Protein AF-0000000073469589 (afdb_homodimer)

Solvent-accessible surface area (backbone atoms only — not comparable to full-atom values): 29555 Å² total; per-residue (Å²): 133,82,80,78,94,72,86,76,66,80,41,55,83,37,34,36,16,27,38,25,21,81,41,59,57,22,41,51,50,47,52,53,42,42,74,61,48,28,47,74,46,60,17,45,96,84,45,88,46,42,65,62,53,38,43,71,68,30,38,32,38,34,44,34,50,58,65,90,46,38,48,62,54,39,56,68,36,22,83,61,38,44,66,79,25,38,42,34,34,51,35,91,56,35,46,65,46,44,59,37,46,63,70,21,51,30,23,31,37,33,30,26,60,50,63,67,56,81,55,92,61,55,49,51,31,27,30,39,33,24,77,76,44,66,56,68,66,50,51,51,50,57,51,44,58,45,41,75,52,43,25,41,79,37,78,41,53,34,65,57,43,39,50,49,39,17,49,69,46,26,44,48,53,54,50,42,50,22,51,45,45,26,52,61,70,66,68,63,58,63,81,73,49,54,74,58,45,11,50,71,49,42,52,61,53,18,53,39,25,37,61,47,65,50,64,49,69,58,54,37,41,58,46,49,67,42,80,49,21,59,61,42,50,51,42,36,53,49,28,46,52,55,50,50,53,41,43,71,63,63,39,58,65,62,38,34,52,55,44,46,56,45,24,60,74,39,50,86,48,21,65,58,16,39,53,54,45,49,51,39,32,54,50,55,35,65,73,104,134,81,80,84,90,70,82,83,66,86,40,59,83,37,32,35,16,27,38,26,21,79,41,60,58,21,42,51,48,47,51,52,42,41,75,65,49,28,48,71,46,61,18,46,98,86,44,88,47,41,64,63,54,36,45,70,70,30,40,34,39,34,42,35,52,59,63,90,46,40,46,61,56,40,57,69,36,22,84,63,38,44,66,88,25,39,42,33,35,49,36,91,56,35,46,67,46,44,57,39,46,64,70,22,51,30,24,30,36,34,30,24,62,50,62,68,55,83,56,92,62,54,49,51,32,27,29,38,31,24,77,76,42,65,57,69,66,54,51,51,51,57,49,44,57,45,42,75,52,41,26,42,79,37,78,42,53,35,66,57,43,39,52,48,40,16,49,67,46,26,44,47,53,53,48,40,51,23,50,47,46,26,50,60,71,67,69,64,57,63,81,74,49,55,73,59,45,11,50,71,50,41,53,59,52,18,54,40,24,37,59,48,66,51,62,48,68,59,54,39,41,57,48,46,67,41,80,49,21,59,62,43,51,50,41,36,52,50,26,46,53,54,50,52,52,42,43,72,63,64,39,59,65,62,37,35,52,56,45,47,55,45,24,61,74,40,51,88,46,20,66,58,15,40,53,54,45,50,51,40,34,52,52,53,34,66,74,103

Foldseek 3Di:
DPDPPDDLQPDLAFEEEEEVLPDLVNVQVCVLNVVVNHHYHYDDPPDPQDLQNRQQGGQEYEYEDAQVCQLVSLLVNQASHAQRHEYEYQYQAFPSNQVSNVSHHYFYKYKHFPDTSPDPFQAPTEIEMEGDGDDPSNVVSVVCSNVVRHYHYHYDHRVVSLLVLLVVPLVVVVVLVVVVVVVVVVVDDVVVVPVVDALLNCVSVVVSVVVVPDDPSRSCCSNPVRPNNVVVVVVVVVVCVVVVVVVVVVPVVSVVVVVVVVCVVCVVVVVVVVVVSVVSSVVVVVVD/DDDCPDDPFPDLAFEEEEEVLPDLVNVQVCVLNVVVNHHYHYDYPPDPQDLQNRQQGGQEYEYEDAPVCQLVSLLVNQASHAASHEYEYQYQAFPSNQVSNVSHRYFYKYKHFPDTSPDPFQAPTEIEMEGDGDDPSRVVSVVCSNVVRHYHYHYDHRVVSLLVLLVVPLVVVVVLVVVVVVVVVVVDDVVVVPVVDALLNCVSVVVSVVVVPDDPSRSCCSNPVRPNNVVVVVVVVVVCVVVVVVVVVVPVVSVVVVVVVVCVVCVVVVVVVVVVSVVSSVVVVVVD

Secondary structure (DSSP, 8-state):
-----------TTSEEEEETTTSHHHHHHHHHHHHTT-EEEEE-TT-SS-HHHHHHH-SEEEE-S-HHHHHHHHHHHGGG--TTSEEEE--S--HHHHHHHTTSSSEEEEEEESS-TT-S--TT-EEEEEEEE--HHHHHHHHHHHHTTTPEEEE--HHHHHHHHIIIIIIHHHHHHHHHHHHHHH---HHHHGGG--HHHHHHHHHHHHHHTS-HHHHHHHHHH-TTHHHHHHHHHHHHHHHHHHHHHT-HHHHHHHHHHHHHHTTTTHHHHHHHHHHHHHHHHHH-/-----------TTSEEEEETTTSHHHHHHHHHHHHTT-EEEEE-TT-SS-HHHHHHH-SEEEE-S-HHHHHHHHHHHGGG--TTSEEEE--S--HHHHHHHTTSSSEEEEEEESS-TT-S--TT-EEEEEEEE--HHHHHHHHHHHHTTTPEEEE--HHHHHHHHIIIIIIHHHHHHHHHHHHHHH---HHHHGGG--HHHHHHHHHHHHHHTS-HHHHHHHHHH-TTHHHHHHHHHHHHHHHHHHHHHT-HHHHHHHHHHHHHHTTTTHHHHHHHHHHHHHHHHHH-

Structure (mmCIF, N/CA/C/O backbone):
data_AF-0000000073469589-model_v1
#
loop_
_entity.id
_entity.type
_entity.pdbx_description
1 polymer 'Prephenate dehydrogenase'
#
loop_
_atom_site.group_PDB
_atom_site.id
_atom_site.type_symbol
_atom_site.label_atom_id
_atom_site.label_alt_id
_atom_site.label_comp_id
_atom_site.label_asym_id
_atom_site.label_entity_id
_atom_site.label_seq_id
_atom_site.pdbx_PDB_ins_code
_atom_site.Cartn_x
_atom_site.Cartn_y
_atom_site.Cartn_z
_atom_site.occupancy
_atom_site.B_iso_or_equiv
_atom_site.auth_seq_id
_atom_site.auth_comp_id
_atom_site.auth_asym_id
_atom_site.auth_atom_id
_atom_site.pdbx_PDB_model_num
ATOM 1 N N . MET A 1 1 ? 15.539 52.5 30.406 1 24.98 1 MET A N 1
ATOM 2 C CA . MET A 1 1 ? 15.844 51.062 30.25 1 24.98 1 MET A CA 1
ATOM 3 C C . MET A 1 1 ? 14.633 50.219 30.609 1 24.98 1 MET A C 1
ATOM 5 O O . MET A 1 1 ? 14.438 49.875 31.781 1 24.98 1 MET A O 1
ATOM 9 N N . LYS A 1 2 ? 13.539 50.5 30.031 1 32.03 2 LYS A N 1
ATOM 10 C CA . LYS A 1 2 ? 12.25 49.969 30.484 1 32.03 2 LYS A CA 1
ATOM 11 C C . LYS A 1 2 ? 12.203 48.469 30.391 1 32.03 2 LYS A C 1
ATOM 13 O O . LYS A 1 2 ? 12.781 47.875 29.469 1 32.03 2 LYS A O 1
ATOM 18 N N . SER A 1 3 ? 12.102 47.625 31.453 1 29.06 3 SER A N 1
ATOM 19 C CA . SER A 1 3 ? 12.055 46.188 31.625 1 29.06 3 SER A CA 1
ATOM 20 C C . SER A 1 3 ? 11.031 45.562 30.688 1 29.06 3 SER A C 1
ATOM 22 O O . SER A 1 3 ? 9.875 46 30.641 1 29.06 3 SER A O 1
ATOM 24 N N . PHE A 1 4 ? 11.461 44.812 29.547 1 28.77 4 PHE A N 1
ATOM 25 C CA . PHE A 1 4 ? 10.711 44.125 28.5 1 28.77 4 PHE A CA 1
ATOM 26 C C . PHE A 1 4 ? 9.688 43.156 29.109 1 28.77 4 PHE A C 1
ATOM 28 O O . PHE A 1 4 ? 10.039 42.281 29.891 1 28.77 4 PHE A O 1
ATOM 35 N N . ALA A 1 5 ? 8.516 43.531 29.469 1 34.53 5 ALA A N 1
ATOM 36 C CA . ALA A 1 5 ? 7.281 42.875 29.938 1 34.53 5 ALA A CA 1
ATOM 37 C C . ALA A 1 5 ? 7.051 41.562 29.25 1 34.53 5 ALA A C 1
ATOM 39 O O . ALA A 1 5 ? 6.344 41.469 28.234 1 34.53 5 ALA A O 1
ATOM 40 N N . GLY A 1 6 ? 8.039 40.5 28.891 1 33.06 6 GLY A N 1
ATOM 41 C CA . GLY A 1 6 ? 8.516 39.438 28 1 33.06 6 GLY A CA 1
ATOM 42 C C . GLY A 1 6 ? 7.727 38.156 28.125 1 33.06 6 GLY A C 1
ATOM 43 O O . GLY A 1 6 ? 7.238 37.625 27.125 1 33.06 6 GLY A O 1
ATOM 44 N N . ASP A 1 7 ? 8.102 36.969 29.016 1 35.16 7 ASP A N 1
ATOM 45 C CA . ASP A 1 7 ? 8.375 35.531 28.891 1 35.16 7 ASP A CA 1
ATOM 46 C C . ASP A 1 7 ? 7.102 34.719 29.125 1 35.16 7 ASP A C 1
ATOM 48 O O . ASP A 1 7 ? 6.836 34.281 30.25 1 35.16 7 ASP A O 1
ATOM 52 N N . LYS A 1 8 ? 5.934 34.906 28.656 1 42.09 8 LYS A N 1
ATOM 53 C CA . LYS A 1 8 ? 4.848 34 28.984 1 42.09 8 LYS A CA 1
ATOM 54 C C . LYS A 1 8 ? 5.129 32.594 28.469 1 42.09 8 LYS A C 1
ATOM 56 O O . LYS A 1 8 ? 5.098 32.344 27.25 1 42.09 8 LYS A O 1
ATOM 61 N N . ASP A 1 9 ? 5.895 31.547 29.141 1 48.34 9 ASP A N 1
ATOM 62 C CA . ASP A 1 9 ? 6.168 30.125 29.047 1 48.34 9 ASP A CA 1
ATOM 63 C C . ASP A 1 9 ? 4.871 29.312 29.031 1 48.34 9 ASP A C 1
ATOM 65 O O . ASP A 1 9 ? 3.932 29.625 29.766 1 48.34 9 ASP A O 1
ATOM 69 N N . VAL A 1 10 ? 4.465 28.797 27.891 1 54.38 10 VAL A N 1
ATOM 70 C CA . VAL A 1 10 ? 3.342 27.875 27.922 1 54.38 10 VAL A CA 1
ATOM 71 C C . VAL A 1 10 ? 3.492 26.938 29.125 1 54.38 10 VAL A C 1
ATOM 73 O O . VAL A 1 10 ? 4.477 26.188 29.219 1 54.38 10 VAL A O 1
ATOM 76 N N . ASN A 1 11 ? 2.9 27.203 30.297 1 65.25 11 ASN A N 1
ATOM 77 C CA . ASN A 1 11 ? 2.961 26.438 31.547 1 65.25 11 ASN A CA 1
ATOM 78 C C . ASN A 1 11 ? 1.663 25.672 31.797 1 65.25 11 ASN A C 1
ATOM 80 O O . ASN A 1 11 ? 0.599 26.078 31.328 1 65.25 11 ASN A O 1
ATOM 84 N N . PRO A 1 12 ? 1.747 24.438 32.281 1 64.81 12 PRO A N 1
ATOM 85 C CA . PRO A 1 12 ? 0.566 23.656 32.656 1 64.81 12 PRO A CA 1
ATOM 86 C C . PRO A 1 12 ? -0.539 24.5 33.281 1 64.81 12 PRO A C 1
ATOM 88 O O . PRO A 1 12 ? -1.708 24.109 33.25 1 64.81 12 PRO A O 1
ATOM 91 N N . GLY A 1 13 ? -0.308 25.688 33.531 1 70.88 13 GLY A N 1
ATOM 92 C CA . GLY A 1 13 ? -1.304 26.625 34.031 1 70.88 13 GLY A CA 1
ATOM 93 C C . GLY A 1 13 ? -2.023 27.344 32.906 1 70.88 13 GLY A C 1
ATOM 94 O O . GLY A 1 13 ? -3.109 27.906 33.094 1 70.88 13 GLY A O 1
ATOM 95 N N . ASP A 1 14 ? -1.517 27.172 31.75 1 84.5 14 ASP A N 1
ATOM 96 C CA . ASP A 1 14 ? -2.129 27.797 30.594 1 84.5 14 ASP A CA 1
ATOM 97 C C . ASP A 1 14 ? -3.357 27.031 30.125 1 84.5 14 ASP A C 1
ATOM 99 O O . ASP A 1 14 ? -3.455 25.812 30.359 1 84.5 14 ASP A O 1
ATOM 103 N N . VAL A 1 15 ? -4.277 27.75 29.609 1 96.5 15 VAL A N 1
ATOM 104 C CA . VAL A 1 15 ? -5.496 27.156 29.062 1 96.5 15 VAL A CA 1
ATOM 105 C C . VAL A 1 15 ? -5.363 26.984 27.562 1 96.5 15 VAL A C 1
ATOM 107 O O . VAL A 1 15 ? -4.941 27.906 26.859 1 96.5 15 VAL A O 1
ATOM 110 N N . VAL A 1 16 ? -5.652 25.75 27.109 1 98.31 16 VAL A N 1
ATOM 111 C CA . VAL A 1 16 ? -5.641 25.438 25.688 1 98.31 16 VAL A CA 1
ATOM 112 C C . VAL A 1 16 ? -7.066 25.453 25.141 1 98.31 16 VAL A C 1
ATOM 114 O O . VAL A 1 16 ? -7.949 24.781 25.672 1 98.31 16 VAL A O 1
ATOM 117 N N . GLY A 1 17 ? -7.301 26.312 24.141 1 98.38 17 GLY A N 1
ATOM 118 C CA . GLY A 1 17 ? -8.562 26.312 23.422 1 98.38 17 GLY A CA 1
ATOM 119 C C . GLY A 1 17 ? -8.5 25.594 22.094 1 98.38 17 GLY A C 1
ATOM 120 O O . GLY A 1 17 ? -7.609 25.844 21.281 1 98.38 17 GLY A O 1
ATOM 121 N N . ILE A 1 18 ? -9.43 24.641 21.859 1 98.62 18 ILE A N 1
ATOM 122 C CA . ILE A 1 18 ? -9.484 23.922 20.594 1 98.62 18 ILE A CA 1
ATOM 123 C C . ILE A 1 18 ? -10.805 24.219 19.891 1 98.62 18 ILE A C 1
ATOM 125 O O . ILE A 1 18 ? -11.875 23.844 20.375 1 98.62 18 ILE A O 1
ATOM 129 N N . ILE A 1 19 ? -10.695 24.938 18.797 1 98.31 19 ILE A N 1
ATOM 130 C CA . ILE A 1 19 ? -11.844 25.172 17.938 1 98.31 19 ILE A CA 1
ATOM 131 C C . ILE A 1 19 ? -12.078 23.953 17.047 1 98.31 19 ILE A C 1
ATOM 133 O O . ILE A 1 19 ? -11.195 23.547 16.281 1 98.31 19 ILE A O 1
ATOM 137 N N . GLY A 1 20 ? -13.25 23.375 17.047 1 96.5 20 GLY A N 1
ATOM 138 C CA . GLY A 1 20 ? -13.484 22.078 16.453 1 96.5 20 GLY A CA 1
ATOM 139 C C . GLY A 1 20 ? -13.07 20.922 17.359 1 96.5 20 GLY A C 1
ATOM 140 O O . GLY A 1 20 ? -12.648 19.875 16.859 1 96.5 20 GLY A O 1
ATOM 141 N N . GLY A 1 21 ? -13.141 21.109 18.625 1 94.5 21 GLY A N 1
ATOM 142 C CA . GLY A 1 21 ? -12.602 20.188 19.609 1 94.5 21 GLY A CA 1
ATOM 143 C C . GLY A 1 21 ? -13.414 18.906 19.734 1 94.5 21 GLY A C 1
ATOM 144 O O . GLY A 1 21 ? -12.953 17.938 20.344 1 94.5 21 GLY A O 1
ATOM 145 N N . PHE A 1 22 ? -14.523 18.844 19.078 1 92.62 22 PHE A N 1
ATOM 146 C CA . PHE A 1 22 ? -15.398 17.688 19.234 1 92.62 22 PHE A CA 1
ATOM 147 C C . PHE A 1 22 ? -15.328 16.781 18.016 1 92.62 22 PHE A C 1
ATOM 149 O O . PHE A 1 22 ? -15.961 15.719 17.984 1 92.62 22 PHE A O 1
ATOM 156 N N . GLY A 1 23 ? -14.594 17.188 17.078 1 93.75 23 GLY A N 1
ATOM 157 C CA . GLY A 1 23 ? -14.266 16.297 15.984 1 93.75 23 GLY A CA 1
ATOM 158 C C . GLY A 1 23 ? -13.203 15.273 16.359 1 93.75 23 GLY A C 1
ATOM 159 O O . GLY A 1 23 ? -12.688 15.289 17.469 1 93.75 23 GLY A O 1
ATOM 160 N N . GLY A 1 24 ? -12.906 14.375 15.453 1 94.06 24 GLY A N 1
ATOM 161 C CA . GLY A 1 24 ? -11.969 13.297 15.719 1 94.06 24 GLY A CA 1
ATOM 162 C C . GLY A 1 24 ? -10.617 13.781 16.203 1 94.06 24 GLY A C 1
ATOM 163 O O . GLY A 1 24 ? -10.188 13.445 17.312 1 94.06 24 GLY A O 1
ATOM 164 N N . MET A 1 25 ? -9.977 14.664 15.461 1 96.56 25 MET A N 1
ATOM 165 C CA . MET A 1 25 ? -8.641 15.148 15.805 1 96.56 25 MET A CA 1
ATOM 166 C C . MET A 1 25 ? -8.695 16.078 17.016 1 96.56 25 MET A C 1
ATOM 168 O O . MET A 1 25 ? -7.805 16.031 17.875 1 96.56 25 MET A O 1
ATOM 172 N N . GLY A 1 26 ? -9.742 16.906 17.062 1 97 26 GLY A N 1
ATOM 173 C CA . GLY A 1 26 ? -9.906 17.781 18.219 1 97 26 GLY A CA 1
ATOM 174 C C . GLY A 1 26 ? -10 17.016 19.531 1 97 26 GLY A C 1
ATOM 175 O O . GLY A 1 26 ? -9.375 17.406 20.516 1 97 26 GLY A O 1
ATOM 176 N N . HIS A 1 27 ? -10.75 15.992 19.484 1 96 27 HIS A N 1
ATOM 177 C CA . HIS A 1 27 ? -10.914 15.156 20.672 1 96 27 HIS A CA 1
ATOM 178 C C . HIS A 1 27 ? -9.602 14.484 21.047 1 96 27 HIS A C 1
ATOM 180 O O . HIS A 1 27 ? -9.242 14.445 22.234 1 96 27 HIS A O 1
ATOM 186 N N . LEU A 1 28 ? -8.914 13.961 20.078 1 97.56 28 LEU A N 1
ATOM 187 C CA . LEU A 1 28 ? -7.633 13.297 20.312 1 97.56 28 LEU A CA 1
ATOM 188 C C . LEU A 1 28 ? -6.645 14.258 20.969 1 97.56 28 LEU A C 1
ATOM 190 O O . LEU A 1 28 ? -6.031 13.922 21.984 1 97.56 28 LEU A O 1
ATOM 194 N N . PHE A 1 29 ? -6.586 15.43 20.5 1 98.31 29 PHE A N 1
ATOM 195 C CA . PHE A 1 29 ? -5.566 16.344 21 1 98.31 29 PHE A CA 1
ATOM 196 C C . PHE A 1 29 ? -6.027 17.016 22.297 1 98.31 29 PHE A C 1
ATOM 198 O O . PHE A 1 29 ? -5.203 17.469 23.094 1 98.31 29 PHE A O 1
ATOM 205 N N . SER A 1 30 ? -7.355 17.141 22.531 1 97.56 30 SER A N 1
ATOM 206 C CA . SER A 1 30 ? -7.824 17.531 23.859 1 97.56 30 SER A CA 1
ATOM 207 C C . SER A 1 30 ? -7.25 16.625 24.938 1 97.56 30 SER A C 1
ATOM 209 O O . SER A 1 30 ? -6.75 17.109 25.953 1 97.56 30 SER A O 1
ATOM 211 N N . ALA A 1 31 ? -7.289 15.359 24.641 1 97.56 31 ALA A N 1
ATOM 212 C CA . ALA A 1 31 ? -6.781 14.383 25.594 1 97.56 31 ALA A CA 1
ATOM 213 C C . ALA A 1 31 ? -5.27 14.508 25.766 1 97.56 31 ALA A C 1
ATOM 215 O O . ALA A 1 31 ? -4.75 14.383 26.875 1 97.56 31 ALA A O 1
ATOM 216 N N . VAL A 1 32 ? -4.523 14.758 24.703 1 98 32 VAL A N 1
ATOM 217 C CA . VAL A 1 32 ? -3.072 14.914 24.734 1 98 32 VAL A CA 1
ATOM 218 C C . VAL A 1 32 ? -2.701 16.094 25.641 1 98 32 VAL A C 1
ATOM 220 O O . VAL A 1 32 ? -1.84 15.961 26.516 1 98 32 VAL A O 1
ATOM 223 N N . PHE A 1 33 ? -3.373 17.188 25.5 1 97.88 33 PHE A N 1
ATOM 224 C CA . PHE A 1 33 ? -3.064 18.391 26.281 1 97.88 33 PHE A CA 1
ATOM 225 C C . PHE A 1 33 ? -3.484 18.219 27.734 1 97.88 33 PHE A C 1
ATOM 227 O O . PHE A 1 33 ? -2.791 18.672 28.641 1 97.88 33 PHE A O 1
ATOM 234 N N . GLU A 1 34 ? -4.637 17.547 27.922 1 97 34 GLU A N 1
ATOM 235 C CA . GLU A 1 34 ? -5.07 17.266 29.297 1 97 34 GLU A CA 1
ATOM 236 C C . GLU A 1 34 ? -4.051 16.406 30.031 1 97 34 GLU A C 1
ATOM 238 O O . GLU A 1 34 ? -3.725 16.688 31.188 1 97 34 GLU A O 1
ATOM 243 N N . ARG A 1 35 ? -3.518 15.461 29.359 1 96.69 35 ARG A N 1
ATOM 244 C CA . ARG A 1 35 ? -2.527 14.586 29.969 1 96.69 35 ARG A CA 1
ATOM 245 C C . ARG A 1 35 ? -1.228 15.336 30.25 1 96.69 35 ARG A C 1
ATOM 247 O O . ARG A 1 35 ? -0.467 14.961 31.141 1 96.69 35 ARG A O 1
ATOM 254 N N . ALA A 1 36 ? -0.981 16.391 29.516 1 96.31 36 ALA A N 1
ATOM 255 C CA . ALA A 1 36 ? 0.205 17.219 29.719 1 96.31 36 ALA A CA 1
ATOM 256 C C . ALA A 1 36 ? -0.015 18.219 30.844 1 96.31 36 ALA A C 1
ATOM 258 O O . ALA A 1 36 ? 0.889 18.984 31.188 1 96.31 36 ALA A O 1
ATOM 259 N N . GLY A 1 37 ? -1.295 18.297 31.391 1 95.44 37 GLY A N 1
ATOM 260 C CA . GLY A 1 37 ? -1.567 19.125 32.562 1 95.44 37 GLY A CA 1
ATOM 261 C C . GLY A 1 37 ? -2.275 20.422 32.219 1 95.44 37 GLY A C 1
ATOM 262 O O . GLY A 1 37 ? -2.439 21.281 33.094 1 95.44 37 GLY A O 1
ATOM 263 N N . TYR A 1 38 ? -2.723 20.547 31.047 1 97 38 TYR A N 1
ATOM 264 C CA . TYR A 1 38 ? -3.396 21.781 30.656 1 97 38 TYR A CA 1
ATOM 265 C C . TYR A 1 38 ? -4.902 21.672 30.875 1 97 38 TYR A C 1
ATOM 267 O O . TYR A 1 38 ? -5.469 20.578 30.781 1 97 38 TYR A O 1
ATOM 275 N N . LYS A 1 39 ? -5.469 22.766 31.188 1 96.56 39 LYS A N 1
ATOM 276 C CA . LYS A 1 39 ? -6.914 22.875 31.031 1 96.56 39 LYS A CA 1
ATOM 277 C C . LYS A 1 39 ? -7.305 23.078 29.578 1 96.56 39 LYS A C 1
ATOM 279 O O . LYS A 1 39 ? -6.676 23.875 28.859 1 96.56 39 LYS A O 1
ATOM 284 N N . VAL A 1 40 ? -8.344 22.359 29.141 1 97.56 40 VAL A N 1
ATOM 285 C CA . VAL A 1 40 ? -8.719 22.422 27.734 1 97.56 40 VAL A CA 1
ATOM 286 C C . VAL A 1 40 ? -10.164 22.922 27.609 1 97.56 40 VAL A C 1
ATOM 288 O O . VAL A 1 40 ? -11.055 22.438 28.312 1 97.56 40 VAL A O 1
ATOM 291 N N . LEU A 1 41 ? -10.367 23.891 26.797 1 96.75 41 LEU A N 1
ATOM 292 C CA . LEU A 1 41 ? -11.68 24.406 26.422 1 96.75 41 LEU A CA 1
ATOM 293 C C . LEU A 1 41 ? -11.945 24.188 24.938 1 96.75 41 LEU A C 1
ATOM 295 O O . LEU A 1 41 ? -11.109 24.516 24.094 1 96.75 41 LEU A O 1
ATOM 299 N N . CYS A 1 42 ? -13.141 23.625 24.594 1 96.94 42 CYS A N 1
ATOM 300 C CA . CYS A 1 42 ? -13.453 23.328 23.203 1 96.94 42 CYS A CA 1
ATOM 301 C C . CYS A 1 42 ? -14.664 24.125 22.734 1 96.94 42 CYS A C 1
ATOM 303 O O . CYS A 1 42 ? -15.594 24.359 23.516 1 96.94 42 CYS A O 1
ATOM 305 N N . SER A 1 43 ? -14.562 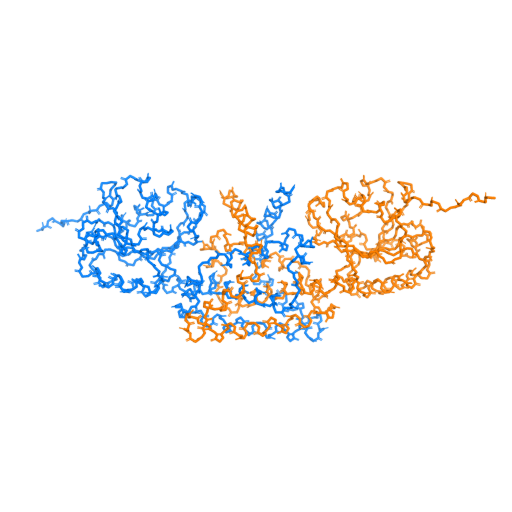24.484 21.547 1 95.19 43 SER A N 1
ATOM 306 C CA . SER A 1 43 ? -15.742 25.031 20.875 1 95.19 43 SER A CA 1
ATOM 307 C C . SER A 1 43 ? -16.141 24.188 19.672 1 95.19 43 SER A C 1
ATOM 309 O O . SER A 1 43 ? -15.328 23.422 19.156 1 95.19 43 SER A O 1
ATOM 311 N N . GLY A 1 44 ? -17.438 24.203 19.375 1 89.12 44 GLY A N 1
ATOM 312 C CA . GLY A 1 44 ? -18.047 23.578 18.219 1 89.12 44 GLY A CA 1
ATOM 313 C C . GLY A 1 44 ? -19.219 24.359 17.656 1 89.12 44 GLY A C 1
ATOM 314 O O . GLY A 1 44 ? -19.547 25.422 18.156 1 89.12 44 GLY A O 1
ATOM 315 N N . ARG A 1 45 ? -19.719 23.859 16.625 1 81.88 45 ARG A N 1
ATOM 316 C CA . ARG A 1 45 ? -20.812 24.547 15.938 1 81.88 45 ARG A CA 1
ATOM 317 C C . ARG A 1 45 ? -22.031 24.672 16.844 1 81.88 45 ARG A C 1
ATOM 319 O O . ARG A 1 45 ? -22.797 25.625 16.719 1 81.88 45 ARG A O 1
ATOM 326 N N . LYS A 1 46 ? -22.094 23.766 17.797 1 83.56 46 LYS A N 1
ATOM 327 C CA . LYS A 1 46 ? -23.312 23.734 18.594 1 83.56 46 LYS A CA 1
ATOM 328 C C . LYS A 1 46 ? -23.016 23.984 20.062 1 83.56 46 LYS A C 1
ATOM 330 O O . LYS A 1 46 ? -23.844 23.703 20.938 1 83.56 46 LYS A O 1
ATOM 335 N N . THR A 1 47 ? -21.844 24.5 20.344 1 87.38 47 THR A N 1
ATOM 336 C CA . THR A 1 47 ? -21.484 24.703 21.734 1 87.38 47 THR A CA 1
ATOM 337 C C . THR A 1 47 ? -21.766 26.141 22.172 1 87.38 47 THR A C 1
ATOM 339 O O . THR A 1 47 ? -21.781 27.047 21.344 1 87.38 47 THR A O 1
ATOM 342 N N . PRO A 1 48 ? -21.969 26.359 23.453 1 88.38 48 PRO A N 1
ATOM 343 C CA . PRO A 1 48 ? -22.109 27.719 23.969 1 88.38 48 PRO A CA 1
ATOM 344 C C . PRO A 1 48 ? -20.797 28.516 23.906 1 88.38 48 PRO A C 1
ATOM 346 O O . PRO A 1 48 ? -20.828 29.734 23.672 1 88.38 48 PRO A O 1
ATOM 349 N N . VAL A 1 49 ? -19.781 27.859 24.109 1 93.5 49 VAL A N 1
ATOM 350 C CA . VAL A 1 49 ? -18.484 28.5 23.984 1 93.5 49 VAL A CA 1
ATOM 351 C C . VAL A 1 49 ? -18.203 28.797 22.516 1 93.5 49 VAL A C 1
ATOM 353 O O . VAL A 1 49 ? -18.203 27.906 21.672 1 93.5 49 VAL A O 1
ATOM 356 N N . SER A 1 50 ? -18.047 30.094 22.219 1 95.56 50 SER A N 1
ATOM 357 C CA . SER A 1 50 ? -17.812 30.5 20.828 1 95.56 50 SER A CA 1
ATOM 358 C C . SER A 1 50 ? -16.328 30.5 20.5 1 95.56 50 SER A C 1
ATOM 360 O O . SER A 1 50 ? -15.484 30.422 21.406 1 95.56 50 SER A O 1
ATOM 362 N N . ASN A 1 51 ? -16.031 30.609 19.25 1 97.75 51 ASN A N 1
ATOM 363 C CA . ASN A 1 51 ? -14.641 30.781 18.828 1 97.75 51 ASN A CA 1
ATOM 364 C C . ASN A 1 51 ? -14.016 32.031 19.422 1 97.75 51 ASN A C 1
ATOM 366 O O . ASN A 1 51 ? -12.844 32.031 19.781 1 97.75 51 ASN A O 1
ATOM 370 N N . ALA A 1 52 ? -14.812 33.062 19.484 1 96.81 52 ALA A N 1
ATOM 371 C CA . ALA A 1 52 ? -14.352 34.312 20.078 1 96.81 52 ALA A CA 1
ATOM 372 C C . ALA A 1 52 ? -14.016 34.156 21.547 1 96.81 52 ALA A C 1
ATOM 374 O O . ALA A 1 52 ? -13.07 34.75 22.062 1 96.81 52 ALA A O 1
ATOM 375 N N . ASP A 1 53 ? -14.844 33.375 22.219 1 97.06 53 ASP A N 1
ATOM 376 C CA . ASP A 1 53 ? -14.562 33.094 23.609 1 97.06 53 ASP A CA 1
ATOM 377 C C . ASP A 1 53 ? -13.211 32.375 23.766 1 97.06 53 ASP A C 1
ATOM 379 O O . ASP A 1 53 ? -12.422 32.75 24.641 1 97.06 53 ASP A O 1
ATOM 383 N N . ILE A 1 54 ? -12.945 31.484 22.953 1 97.56 54 ILE A N 1
ATOM 384 C CA . ILE A 1 54 ? -11.68 30.766 22.953 1 97.56 54 ILE A CA 1
ATOM 385 C C . ILE A 1 54 ? -10.531 31.734 22.703 1 97.56 54 ILE A C 1
ATOM 387 O O . ILE A 1 54 ? -9.539 31.75 23.438 1 97.56 54 ILE A O 1
ATOM 391 N N . ALA A 1 55 ? -10.672 32.562 21.75 1 97.81 55 ALA A N 1
ATOM 392 C CA . ALA A 1 55 ? -9.641 33.531 21.359 1 97.81 55 ALA A CA 1
ATOM 393 C C . ALA A 1 55 ? -9.312 34.5 22.5 1 97.81 55 ALA A C 1
ATOM 395 O O . ALA A 1 55 ? -8.164 34.906 22.656 1 97.81 55 ALA A O 1
ATOM 396 N N . SER A 1 56 ? -10.305 34.75 23.281 1 96.19 56 SER A N 1
ATOM 397 C CA . SER A 1 56 ? -10.133 35.812 24.281 1 96.19 56 SER A CA 1
ATOM 398 C C . SER A 1 56 ? -9.656 35.219 25.609 1 96.19 56 SER A C 1
ATOM 400 O O . SER A 1 56 ? -9.141 35.969 26.453 1 96.19 56 SER A O 1
ATOM 402 N N . THR A 1 57 ? -9.727 33.938 25.781 1 95.25 57 THR A N 1
ATOM 403 C CA . THR A 1 57 ? -9.523 33.406 27.125 1 95.25 57 THR A CA 1
ATOM 404 C C . THR A 1 57 ? -8.352 32.438 27.156 1 95.25 57 THR A C 1
ATOM 406 O O . THR A 1 57 ? -7.738 32.219 28.219 1 95.25 57 THR A O 1
ATOM 409 N N . CYS A 1 58 ? -8.016 31.875 26.062 1 97.81 58 CYS A N 1
ATOM 410 C CA . CYS A 1 58 ? -7.047 30.781 26.078 1 97.81 58 CYS A CA 1
ATOM 411 C C . CYS A 1 58 ? -5.66 31.281 25.688 1 97.81 58 CYS A C 1
ATOM 413 O O . CYS A 1 58 ? -5.531 32.25 24.953 1 97.81 58 CYS A O 1
ATOM 415 N N . ASP A 1 59 ? -4.641 30.594 26.156 1 97.44 59 ASP A N 1
ATOM 416 C CA . ASP A 1 59 ? -3.248 30.953 25.891 1 97.44 59 ASP A CA 1
ATOM 417 C C . ASP A 1 59 ? -2.752 30.297 24.609 1 97.44 59 ASP A C 1
ATOM 419 O O . ASP A 1 59 ? -1.927 30.875 23.891 1 97.44 59 ASP A O 1
ATOM 423 N N . ILE A 1 60 ? -3.174 29.125 24.438 1 98.25 60 ILE A N 1
ATOM 424 C CA . ILE A 1 60 ? -2.9 28.359 23.219 1 98.25 60 ILE A CA 1
ATOM 425 C C . ILE A 1 60 ? -4.207 28.078 22.484 1 98.25 60 ILE A C 1
ATOM 427 O O . ILE A 1 60 ? -5.164 27.578 23.078 1 98.25 60 ILE A O 1
ATOM 431 N N . ILE A 1 61 ? -4.273 28.469 21.25 1 98.69 61 ILE A N 1
ATOM 432 C CA . ILE A 1 61 ? -5.453 28.219 20.422 1 98.69 61 ILE A CA 1
ATOM 433 C C . ILE A 1 61 ? -5.098 27.25 19.297 1 98.69 61 ILE A C 1
ATOM 435 O O . ILE A 1 61 ? -4.137 27.469 18.562 1 98.69 61 ILE A O 1
ATOM 439 N N . ILE A 1 62 ? -5.879 26.203 19.156 1 98.75 62 ILE A N 1
ATOM 440 C CA . ILE A 1 62 ? -5.699 25.203 18.109 1 98.75 62 ILE A CA 1
ATOM 441 C C . ILE A 1 62 ? -6.941 25.141 17.219 1 98.75 62 ILE A C 1
ATOM 443 O O . ILE A 1 62 ? -8.047 24.891 17.719 1 98.75 62 ILE A O 1
ATOM 447 N N . VAL A 1 63 ? -6.777 25.375 15.977 1 98.75 63 VAL A N 1
ATOM 448 C CA . VAL A 1 63 ? -7.875 25.281 15.016 1 98.75 63 VAL A CA 1
ATOM 449 C C . VAL A 1 63 ? -7.914 23.859 14.43 1 98.75 63 VAL A C 1
ATOM 451 O O . VAL A 1 63 ? -7.012 23.469 13.688 1 98.75 63 VAL A O 1
ATOM 454 N N . SER A 1 64 ? -8.922 23.094 14.727 1 98.31 64 SER A N 1
ATOM 455 C CA . SER A 1 64 ? -9.125 21.719 14.305 1 98.31 64 SER A CA 1
ATOM 456 C C . SER A 1 64 ? -10.477 21.547 13.617 1 98.31 64 SER A C 1
ATOM 458 O O . SER A 1 64 ? -11.367 20.875 14.148 1 98.31 64 SER A O 1
ATOM 460 N N . VAL A 1 65 ? -10.672 22.156 12.477 1 97.62 65 VAL A N 1
ATOM 461 C CA . VAL A 1 65 ? -11.883 22.094 11.664 1 97.62 65 VAL A CA 1
ATOM 462 C C . VAL A 1 65 ? -11.555 21.516 10.289 1 97.62 65 VAL A C 1
ATOM 464 O O . VAL A 1 65 ? -10.383 21.328 9.953 1 97.62 65 VAL A O 1
ATOM 467 N N . PRO A 1 66 ? -12.523 21.172 9.5 1 96.56 66 PRO A N 1
ATOM 468 C CA . PRO A 1 66 ? -12.234 20.672 8.156 1 96.56 66 PRO A CA 1
ATOM 469 C C . PRO A 1 66 ? -11.336 21.625 7.363 1 96.56 66 PRO A C 1
ATOM 471 O O . PRO A 1 66 ? -11.391 22.844 7.566 1 96.56 66 PRO A O 1
ATOM 474 N N . ILE A 1 67 ? -10.625 21.031 6.477 1 98 67 ILE A N 1
ATOM 475 C CA . ILE A 1 67 ? -9.625 21.781 5.719 1 98 67 ILE A CA 1
ATOM 476 C C . ILE A 1 67 ? -10.273 22.984 5.055 1 98 67 ILE A C 1
ATOM 478 O O . ILE A 1 67 ? -9.766 24.109 5.172 1 98 67 ILE A O 1
ATOM 482 N N . HIS A 1 68 ? -11.422 22.812 4.461 1 97.31 68 HIS A N 1
ATOM 483 C CA . HIS A 1 68 ? -12.062 23.875 3.684 1 97.31 68 HIS A CA 1
ATOM 484 C C . HIS A 1 68 ? -12.609 24.969 4.59 1 97.31 68 HIS A C 1
ATOM 486 O O . HIS A 1 68 ? -12.945 26.062 4.121 1 97.31 68 HIS A O 1
ATOM 492 N N . ASP A 1 69 ? -12.648 24.766 5.875 1 97.62 69 ASP A N 1
ATOM 493 C CA . ASP A 1 69 ? -13.156 25.766 6.816 1 97.62 69 ASP A CA 1
ATOM 494 C C . ASP A 1 69 ? -12.016 26.469 7.551 1 97.62 69 ASP A C 1
ATOM 496 O O . ASP A 1 69 ? -12.227 27.484 8.211 1 97.62 69 ASP A O 1
ATOM 500 N N . THR A 1 70 ? -10.82 25.984 7.453 1 98.56 70 THR A N 1
ATOM 501 C CA . THR A 1 70 ? -9.711 26.344 8.328 1 98.56 70 THR A CA 1
ATOM 502 C C . THR A 1 70 ? -9.367 27.828 8.188 1 98.56 70 THR A C 1
ATOM 504 O O . THR A 1 70 ? -9.328 28.562 9.172 1 98.56 70 THR A O 1
ATOM 507 N N . VAL A 1 71 ? -9.18 28.297 6.973 1 98.81 71 VAL A N 1
ATOM 508 C CA . VAL A 1 71 ? -8.766 29.688 6.75 1 98.81 71 VAL A CA 1
ATOM 509 C C . VAL A 1 71 ? -9.859 30.641 7.223 1 98.81 71 VAL A C 1
ATOM 511 O O . VAL A 1 71 ? -9.578 31.641 7.879 1 98.81 71 VAL A O 1
ATOM 514 N N . ARG A 1 72 ? -11.102 30.266 6.93 1 98.44 72 ARG A N 1
ATOM 515 C CA . ARG A 1 72 ? -12.227 31.094 7.352 1 98.44 72 ARG A CA 1
ATOM 516 C C . ARG A 1 72 ? -12.266 31.234 8.867 1 98.44 72 ARG A C 1
ATOM 518 O O . ARG A 1 72 ? -12.445 32.344 9.391 1 98.44 72 ARG A O 1
ATOM 525 N N . VAL A 1 73 ? -12.094 30.141 9.57 1 98.5 73 VAL A N 1
ATOM 526 C CA . VAL A 1 73 ? -12.148 30.125 11.031 1 98.5 73 VAL A CA 1
ATOM 527 C C . VAL A 1 73 ? -10.969 30.922 11.594 1 98.5 73 VAL A C 1
ATOM 529 O O . VAL A 1 73 ? -11.133 31.688 12.547 1 98.5 73 VAL A O 1
ATOM 532 N N . ILE A 1 74 ? -9.812 30.781 11.023 1 98.88 74 ILE A N 1
ATOM 533 C CA . ILE A 1 74 ? -8.633 31.516 11.461 1 98.88 74 ILE A CA 1
ATOM 534 C C . ILE A 1 74 ? -8.859 33 11.273 1 98.88 74 ILE A C 1
ATOM 536 O O . ILE A 1 74 ? -8.586 33.812 12.18 1 98.88 74 ILE A O 1
ATOM 540 N N . ASP A 1 75 ? -9.375 33.375 10.148 1 98.69 75 ASP A N 1
ATOM 541 C CA . ASP A 1 75 ? -9.633 34.781 9.852 1 98.69 75 ASP A CA 1
ATOM 542 C C . ASP A 1 75 ? -10.609 35.375 10.852 1 98.69 75 ASP A C 1
ATOM 544 O O . ASP A 1 75 ? -10.516 36.562 11.195 1 98.69 75 ASP A O 1
ATOM 548 N N . GLU A 1 76 ? -11.492 34.562 11.281 1 98.06 76 GLU A N 1
ATOM 549 C CA . GLU A 1 76 ? -12.5 35 12.25 1 98.06 76 GLU A CA 1
ATOM 550 C C . GLU A 1 76 ? -11.859 35.375 13.578 1 98.06 76 GLU A C 1
ATOM 552 O O . GLU A 1 76 ? -12.273 36.375 14.211 1 98.06 76 GLU A O 1
ATOM 557 N N . ILE A 1 77 ? -10.828 34.75 14 1 98.56 77 ILE A N 1
ATOM 558 C CA . ILE A 1 77 ? -10.352 34.938 15.359 1 98.56 77 ILE A CA 1
ATOM 559 C C . ILE A 1 77 ? -9.047 35.75 15.344 1 98.56 77 ILE A C 1
ATOM 561 O O . ILE A 1 77 ? -8.625 36.281 16.375 1 98.56 77 ILE A O 1
ATOM 565 N N . ALA A 1 78 ? -8.398 35.844 14.227 1 98.62 78 ALA A N 1
ATOM 566 C CA . ALA A 1 78 ? -7.066 36.438 14.102 1 98.62 78 ALA A CA 1
ATOM 567 C C . ALA A 1 78 ? -7.031 37.844 14.711 1 98.62 78 ALA A C 1
ATOM 569 O O . ALA A 1 78 ? -6.121 38.156 15.477 1 98.62 78 ALA A O 1
ATOM 570 N N . PRO A 1 79 ? -8.094 38.688 14.508 1 98.38 79 PRO A N 1
ATOM 571 C CA . PRO A 1 79 ? -8.055 40.062 15.031 1 98.38 79 PRO A CA 1
ATOM 572 C C . PRO A 1 79 ? -8.164 40.125 16.562 1 98.38 79 PRO A C 1
ATOM 574 O O . PRO A 1 79 ? -7.895 41.156 17.156 1 98.38 79 PRO A O 1
ATOM 577 N N . LEU A 1 80 ? -8.57 39 17.125 1 98.56 80 LEU A N 1
ATOM 578 C CA . LEU A 1 80 ? -8.836 39 18.562 1 98.56 80 LEU A CA 1
ATOM 579 C C . LEU A 1 80 ? -7.598 38.562 19.344 1 98.56 80 LEU A C 1
ATOM 581 O O . LEU A 1 80 ? -7.555 38.688 20.562 1 98.56 80 LEU A O 1
ATOM 585 N N . LEU A 1 81 ? -6.551 38.125 18.703 1 98.62 81 LEU A N 1
ATOM 586 C CA . LEU A 1 81 ? -5.422 37.5 19.375 1 98.62 81 LEU A CA 1
ATOM 587 C C . LEU A 1 81 ? -4.312 38.5 19.641 1 98.62 81 LEU A C 1
ATOM 589 O O . LEU A 1 81 ? -4.172 39.5 18.906 1 98.62 81 LEU A O 1
ATOM 593 N N . ASN A 1 82 ? -3.537 38.25 20.656 1 97.44 82 ASN A N 1
ATOM 594 C CA . ASN A 1 82 ? -2.438 39.125 21.016 1 97.44 82 ASN A CA 1
ATOM 595 C C . ASN A 1 82 ? -1.098 38.406 21 1 97.44 82 ASN A C 1
ATOM 597 O O . ASN A 1 82 ? -1.049 37.188 20.766 1 97.44 82 ASN A O 1
ATOM 601 N N . GLU A 1 83 ? -0.04 39.031 21.281 1 97 83 GLU A N 1
ATOM 602 C CA . GLU A 1 83 ? 1.325 38.562 21.078 1 97 83 GLU A CA 1
ATOM 603 C C . GLU A 1 83 ? 1.708 37.531 22.125 1 97 83 GLU A C 1
ATOM 605 O O . GLU A 1 83 ? 2.703 36.812 21.969 1 97 83 GLU A O 1
ATOM 610 N N . GLU A 1 84 ? 0.942 37.438 23.219 1 95.38 84 GLU A N 1
ATOM 611 C CA . GLU A 1 84 ? 1.263 36.5 24.281 1 95.38 84 GLU A CA 1
ATOM 612 C C . GLU A 1 84 ? 0.668 35.125 24.016 1 95.38 84 GLU A C 1
ATOM 614 O O . GLU A 1 84 ? 0.997 34.156 24.688 1 95.38 84 GLU A O 1
ATOM 619 N N . GLN A 1 85 ? -0.136 35.031 22.984 1 97.81 85 GLN A N 1
ATOM 620 C CA . GLN A 1 85 ? -0.849 33.781 22.672 1 97.81 85 GLN A CA 1
ATOM 621 C C . GLN A 1 85 ? -0.144 33 21.562 1 97.81 85 GLN A C 1
ATOM 623 O O . GLN A 1 85 ? 0.661 33.562 20.812 1 97.81 85 GLN A O 1
ATOM 628 N N . LEU A 1 86 ? -0.355 31.719 21.547 1 98.44 86 LEU A N 1
ATOM 629 C CA . LEU A 1 86 ? 0.1 30.828 20.484 1 98.44 86 LEU A CA 1
ATOM 630 C C . LEU A 1 86 ? -1.078 30.312 19.672 1 98.44 86 LEU A C 1
ATOM 632 O O . LEU A 1 86 ? -2.033 29.766 20.234 1 98.44 86 LEU A O 1
ATOM 636 N N . LEU A 1 87 ? -1.029 30.578 18.344 1 98.81 87 LEU A N 1
ATOM 637 C CA . LEU A 1 87 ? -2.039 30.094 17.422 1 98.81 87 LEU A CA 1
ATOM 638 C C . LEU A 1 87 ? -1.487 28.953 16.562 1 98.81 87 LEU A C 1
ATOM 640 O O . LEU A 1 87 ? -0.445 29.094 15.922 1 98.81 87 LEU A O 1
ATOM 644 N N . CYS A 1 88 ? -2.223 27.781 16.594 1 98.81 88 CYS A N 1
ATOM 645 C CA . CYS A 1 88 ? -1.863 26.594 15.812 1 98.81 88 CYS A CA 1
ATOM 646 C C . CYS A 1 88 ? -3.055 26.094 15.016 1 98.81 88 CYS A C 1
ATOM 648 O O . CYS A 1 88 ? -4.199 26.438 15.305 1 98.81 88 CYS A O 1
ATOM 650 N N . ASP A 1 89 ? -2.826 25.359 14 1 98.81 89 ASP A N 1
ATOM 651 C CA . ASP A 1 89 ? -3.828 24.562 13.297 1 98.81 89 ASP A CA 1
ATOM 652 C C . ASP A 1 89 ? -3.373 23.109 13.164 1 98.81 89 ASP A C 1
ATOM 654 O O . ASP A 1 89 ? -2.195 22.797 13.352 1 98.81 89 ASP A O 1
ATOM 658 N N . LEU A 1 90 ? -4.328 22.219 12.883 1 98.56 90 LEU A N 1
ATOM 659 C CA . LEU A 1 90 ? -4.004 20.812 12.695 1 98.56 90 LEU A CA 1
ATOM 660 C C . LEU A 1 90 ? -4.273 20.375 11.258 1 98.56 90 LEU A C 1
ATOM 662 O O . LEU A 1 90 ? -4.309 19.172 10.969 1 98.56 90 LEU A O 1
ATOM 666 N N . THR A 1 91 ? -4.473 21.297 10.352 1 97.69 91 THR A N 1
ATOM 667 C CA . THR A 1 91 ? -4.941 21.016 9 1 97.69 91 THR A CA 1
ATOM 668 C C . THR A 1 91 ? -3.832 20.391 8.164 1 97.69 91 THR A C 1
ATOM 670 O O . THR A 1 91 ? -2.648 20.609 8.43 1 97.69 91 THR A O 1
ATOM 673 N N . SER A 1 92 ? -4.191 19.672 7.086 1 97.69 92 SER A N 1
ATOM 674 C CA . SER A 1 92 ? -3.285 18.906 6.238 1 97.69 92 SER A CA 1
ATOM 675 C C . SER A 1 92 ? -2.605 19.797 5.203 1 97.69 92 SER A C 1
ATOM 677 O O . SER A 1 92 ? -1.778 19.328 4.422 1 97.69 92 SER A O 1
ATOM 679 N N . ILE A 1 93 ? -2.93 21 5.219 1 98.12 93 ILE A N 1
ATOM 680 C CA . ILE A 1 93 ? -2.305 22.016 4.383 1 98.12 93 ILE A CA 1
ATOM 681 C C . ILE A 1 93 ? -1.656 23.094 5.262 1 98.12 93 ILE A C 1
ATOM 683 O O . ILE A 1 93 ? -2.191 23.438 6.312 1 98.12 93 ILE A O 1
ATOM 687 N N . LYS A 1 94 ? -0.534 23.609 4.773 1 98.69 94 LYS A N 1
ATOM 688 C CA . LYS A 1 94 ? 0.156 24.484 5.727 1 98.69 94 LYS A CA 1
ATOM 689 C C . LYS A 1 94 ? 0.274 25.906 5.188 1 98.69 94 LYS A C 1
ATOM 691 O O . LYS A 1 94 ? 0.167 26.875 5.945 1 98.69 94 LYS A O 1
ATOM 696 N N . THR A 1 95 ? 0.469 26.125 3.852 1 98.69 95 THR A N 1
ATOM 697 C CA . THR A 1 95 ? 0.762 27.453 3.336 1 98.69 95 THR A CA 1
ATOM 698 C C . THR A 1 95 ? -0.398 28.406 3.613 1 98.69 95 THR A C 1
ATOM 700 O O . THR A 1 95 ? -0.222 29.438 4.277 1 98.69 95 THR A O 1
ATOM 703 N N . ALA A 1 96 ? -1.569 28.078 3.24 1 98.62 96 ALA A N 1
ATOM 704 C CA . ALA A 1 96 ? -2.715 28.984 3.342 1 98.62 96 ALA A CA 1
ATOM 705 C C . ALA A 1 96 ? -3.096 29.219 4.801 1 98.62 96 ALA A C 1
ATOM 707 O O . ALA A 1 96 ? -3.27 30.375 5.223 1 98.62 96 ALA A O 1
ATOM 708 N N . PRO A 1 97 ? -3.164 28.188 5.633 1 98.81 97 PRO A N 1
ATOM 709 C CA . PRO A 1 97 ? -3.494 28.422 7.039 1 98.81 97 PRO A CA 1
ATOM 710 C C . PRO A 1 97 ? -2.438 29.266 7.762 1 98.81 97 PRO A C 1
ATOM 712 O O . PRO A 1 97 ? -2.777 30.141 8.555 1 98.81 97 PRO A O 1
ATOM 715 N N . VAL A 1 98 ? -1.181 28.984 7.492 1 98.88 98 VAL A N 1
ATOM 716 C CA . VAL A 1 98 ? -0.115 29.734 8.156 1 98.88 98 VAL A CA 1
ATOM 717 C C . VAL A 1 98 ? -0.175 31.203 7.742 1 98.88 98 VAL A C 1
ATOM 719 O O . VAL A 1 98 ? -0.03 32.094 8.578 1 98.88 98 VAL A O 1
ATOM 722 N N . ASP A 1 99 ? -0.404 31.453 6.445 1 98.81 99 ASP A N 1
ATOM 723 C CA . ASP A 1 99 ? -0.565 32.812 5.973 1 98.81 99 ASP A CA 1
ATOM 724 C C . ASP A 1 99 ? -1.709 33.531 6.699 1 98.81 99 ASP A C 1
ATOM 726 O O . ASP A 1 99 ? -1.591 34.688 7.07 1 98.81 99 ASP A O 1
ATOM 730 N N . ALA A 1 100 ? -2.779 32.844 6.887 1 98.88 100 ALA A N 1
ATOM 731 C CA . ALA A 1 100 ? -3.928 33.406 7.602 1 98.88 100 ALA A CA 1
ATOM 732 C C . ALA A 1 100 ? -3.582 33.688 9.062 1 98.88 100 ALA A C 1
ATOM 734 O O . ALA A 1 100 ? -3.936 34.75 9.594 1 98.88 100 ALA A O 1
ATOM 735 N N . MET A 1 101 ? -2.869 32.75 9.703 1 98.94 101 MET A N 1
ATOM 736 C CA . MET A 1 101 ? -2.525 32.906 11.117 1 98.94 101 MET A CA 1
ATOM 737 C C . MET A 1 101 ? -1.595 34.094 11.328 1 98.94 101 MET A C 1
ATOM 739 O O . MET A 1 101 ? -1.661 34.781 12.359 1 98.94 101 MET A O 1
ATOM 743 N N . LEU A 1 102 ? -0.783 34.375 10.344 1 98.81 102 LEU A N 1
ATOM 744 C CA . LEU A 1 102 ? 0.212 35.438 10.445 1 98.81 102 LEU A CA 1
ATOM 745 C C . LEU A 1 102 ? -0.456 36.812 10.438 1 98.81 102 LEU A C 1
ATOM 747 O O . LEU A 1 102 ? 0.175 37.812 10.773 1 98.81 102 LEU A O 1
ATOM 751 N N . LYS A 1 103 ? -1.713 36.844 10.062 1 98.69 103 LYS A N 1
ATOM 752 C CA . LYS A 1 103 ? -2.457 38.094 10.141 1 98.69 103 LYS A CA 1
ATOM 753 C C . LYS A 1 103 ? -2.775 38.438 11.586 1 98.69 103 LYS A C 1
ATOM 755 O O . LYS A 1 103 ? -3.162 39.594 11.875 1 98.69 103 LYS A O 1
ATOM 760 N N . SER A 1 104 ? -2.654 37.531 12.508 1 98.81 104 SER A N 1
ATOM 761 C CA . SER A 1 104 ? -2.836 37.812 13.93 1 98.81 104 SER A CA 1
ATOM 762 C C . SER A 1 104 ? -1.557 38.344 14.555 1 98.81 104 SER A C 1
ATOM 764 O O . SER A 1 104 ? -0.509 38.406 13.906 1 98.81 104 SER A O 1
ATOM 766 N N . LYS A 1 105 ? -1.653 38.75 15.82 1 98.56 105 LYS A N 1
ATOM 767 C CA . LYS A 1 105 ? -0.484 39.188 16.578 1 98.56 105 LYS A CA 1
ATOM 768 C C . LYS A 1 105 ? 0.149 38.031 17.344 1 98.56 105 LYS A C 1
ATOM 770 O O . LYS A 1 105 ? 1.238 38.188 17.906 1 98.56 105 LYS A O 1
ATOM 775 N N . ALA A 1 106 ? -0.485 36.938 17.344 1 98.62 106 ALA A N 1
ATOM 776 C CA . ALA A 1 106 ? -0.054 35.781 18.156 1 98.62 106 ALA A CA 1
ATOM 777 C C . ALA A 1 106 ? 1.198 35.156 17.578 1 98.62 106 ALA A C 1
ATOM 779 O O . ALA A 1 106 ? 1.566 35.406 16.422 1 98.62 106 ALA A O 1
ATOM 780 N N . GLN A 1 107 ? 1.855 34.344 18.391 1 98.62 107 GLN A N 1
ATOM 781 C CA . GLN A 1 107 ? 2.818 33.375 17.859 1 98.62 107 GLN A CA 1
ATOM 782 C C . GLN A 1 107 ? 2.127 32.312 17 1 98.62 107 GLN A C 1
ATOM 784 O O . GLN A 1 107 ? 0.953 32 17.219 1 98.62 107 GLN A O 1
ATOM 789 N N . VAL A 1 108 ? 2.896 31.797 15.977 1 98.88 108 VAL A N 1
ATOM 790 C CA . VAL A 1 108 ? 2.246 30.969 14.969 1 98.88 108 VAL A CA 1
ATOM 791 C C . VAL A 1 108 ? 3.074 29.703 14.727 1 98.88 108 VAL A C 1
ATOM 793 O O . VAL A 1 108 ? 4.254 29.781 14.383 1 98.88 108 VAL A O 1
ATOM 796 N N . ILE A 1 109 ? 2.467 28.547 14.945 1 98.88 109 ILE A N 1
ATOM 797 C CA . ILE A 1 109 ? 3.023 27.25 14.562 1 98.88 109 ILE A CA 1
ATOM 798 C C . ILE A 1 109 ? 1.97 26.438 13.812 1 98.88 109 ILE A C 1
ATOM 800 O O . ILE A 1 109 ? 0.917 26.125 14.375 1 98.88 109 ILE A O 1
ATOM 804 N N . GLY A 1 110 ? 2.205 26.109 12.492 1 98.88 110 GLY A N 1
ATOM 805 C CA . GLY A 1 110 ? 1.373 25.141 11.797 1 98.88 110 GLY A CA 1
ATOM 806 C C . GLY A 1 110 ? 1.693 23.703 12.172 1 98.88 110 GLY A C 1
ATOM 807 O O . GLY A 1 110 ? 2.863 23.328 12.266 1 98.88 110 GLY A O 1
ATOM 808 N N . LEU A 1 111 ? 0.644 22.891 12.438 1 98.88 111 LEU A N 1
ATOM 809 C CA . LEU A 1 111 ? 0.824 21.484 12.773 1 98.88 111 LEU A CA 1
ATOM 810 C C . LEU A 1 111 ? 0.009 20.594 11.844 1 98.88 111 LEU A C 1
ATOM 812 O O . LEU A 1 111 ? -1.116 20.938 11.477 1 98.88 111 LEU A O 1
ATOM 816 N N . HIS A 1 112 ? 0.604 19.484 11.477 1 98.81 112 HIS A N 1
ATOM 817 C CA . HIS A 1 112 ? -0.084 18.469 10.695 1 98.81 112 HIS A CA 1
ATOM 818 C C . HIS A 1 112 ? 0.168 17.078 11.273 1 98.81 112 HIS A C 1
ATOM 820 O O . HIS A 1 112 ? 1.159 16.422 10.93 1 98.81 112 HIS A O 1
ATOM 826 N N . PRO A 1 113 ? -0.798 16.578 12.164 1 98.5 113 PRO A N 1
ATOM 827 C CA . PRO A 1 113 ? -0.712 15.164 12.531 1 98.5 113 PRO A CA 1
ATOM 828 C C . PRO A 1 113 ? -0.828 14.234 11.32 1 98.5 113 PRO A C 1
ATOM 830 O O . PRO A 1 113 ? -1.826 14.281 10.602 1 98.5 113 PRO A O 1
ATOM 833 N N . MET A 1 114 ? 0.114 13.406 11.117 1 97.94 114 MET A N 1
ATOM 834 C CA . MET A 1 114 ? 0.186 12.539 9.945 1 97.94 114 MET A CA 1
ATOM 835 C C . MET A 1 114 ? -0.492 11.203 10.219 1 97.94 114 MET A C 1
ATOM 837 O O . MET A 1 114 ? -0.017 10.156 9.766 1 97.94 114 MET A O 1
ATOM 841 N N . PHE A 1 115 ? -1.432 11.242 11.016 1 95.56 115 PHE A N 1
ATOM 842 C CA . PHE A 1 115 ? -2.24 10.094 11.406 1 95.56 115 PHE A CA 1
ATOM 843 C C . PHE A 1 115 ? -3.689 10.508 11.641 1 95.56 115 PHE A C 1
ATOM 845 O O . PHE A 1 115 ? -3.986 11.695 11.789 1 95.56 115 PHE A O 1
ATOM 852 N N . GLY A 1 116 ? -4.578 9.508 11.625 1 93.25 116 GLY A N 1
ATOM 853 C CA . GLY A 1 116 ? -5.988 9.773 11.883 1 93.25 116 GLY A CA 1
ATOM 854 C C . GLY A 1 116 ? -6.352 9.703 13.352 1 93.25 116 GLY A C 1
ATOM 855 O O . GLY A 1 116 ? -5.527 9.312 14.18 1 93.25 116 GLY A O 1
ATOM 856 N N . PRO A 1 117 ? -7.551 10.062 13.578 1 94 117 PRO A N 1
ATOM 857 C CA . PRO A 1 117 ? -7.992 10.172 14.969 1 94 117 PRO A CA 1
ATOM 858 C C . PRO A 1 117 ? -8.227 8.812 15.625 1 94 117 PRO A C 1
ATOM 860 O O . PRO A 1 117 ? -8.438 8.727 16.828 1 94 117 PRO A O 1
ATOM 863 N N . SER A 1 118 ? -8.133 7.734 14.844 1 89.38 118 SER A N 1
ATOM 864 C CA . SER A 1 118 ? -8.469 6.418 15.367 1 89.38 118 SER A CA 1
ATOM 865 C C . SER A 1 118 ? -7.27 5.785 16.062 1 89.38 118 SER A C 1
ATOM 867 O O . SER A 1 118 ? -7.391 4.715 16.672 1 89.38 118 SER A O 1
ATOM 869 N N . VAL A 1 119 ? -6.105 6.41 16 1 91.81 119 VAL A N 1
ATOM 870 C CA . VAL A 1 119 ? -4.945 5.848 16.688 1 91.81 119 VAL A CA 1
ATOM 871 C C . VAL A 1 119 ? -5.191 5.84 18.188 1 91.81 119 VAL A C 1
ATOM 873 O O . VAL A 1 119 ? -5.766 6.789 18.734 1 91.81 119 VAL A O 1
ATOM 876 N N . PRO A 1 120 ? -4.738 4.816 18.875 1 90.25 120 PRO A N 1
ATOM 877 C CA . PRO A 1 120 ? -4.953 4.785 20.328 1 90.25 120 PRO A CA 1
ATOM 878 C C . PRO A 1 120 ? -4.125 5.832 21.078 1 90.25 120 PRO A C 1
ATOM 880 O O . PRO A 1 120 ? -4.562 6.355 22.109 1 90.25 120 PRO A O 1
ATOM 883 N N . THR A 1 121 ? -2.922 6.078 20.656 1 94.19 121 THR A N 1
ATOM 884 C CA . THR A 1 121 ? -2.012 7.078 21.188 1 94.19 121 THR A CA 1
ATOM 885 C C . THR A 1 121 ? -1.173 7.703 20.078 1 94.19 121 THR A C 1
ATOM 887 O O . THR A 1 121 ? -1.121 7.18 18.969 1 94.19 121 THR A O 1
ATOM 890 N N . ILE A 1 122 ? -0.52 8.742 20.438 1 97.12 122 ILE A N 1
ATOM 891 C CA . ILE A 1 122 ? 0.304 9.383 19.422 1 97.12 122 ILE A CA 1
ATOM 892 C C . ILE A 1 122 ? 1.73 8.844 19.5 1 97.12 122 ILE A C 1
ATOM 894 O O . ILE A 1 122 ? 2.629 9.352 18.812 1 97.12 122 ILE A O 1
ATOM 898 N N . PHE A 1 123 ? 1.938 7.816 20.312 1 96.56 123 PHE A N 1
ATOM 899 C CA . PHE A 1 123 ? 3.25 7.188 20.422 1 96.56 123 PHE A CA 1
ATOM 900 C C . PHE A 1 123 ? 3.684 6.621 19.078 1 96.56 123 PHE A C 1
ATOM 902 O O . PHE A 1 123 ? 2.943 5.859 18.453 1 96.56 123 PHE A O 1
ATOM 909 N N . GLY A 1 124 ? 4.816 7.059 18.594 1 95.44 124 GLY A N 1
ATOM 910 C CA . GLY A 1 124 ? 5.375 6.559 17.344 1 95.44 124 GLY A CA 1
ATOM 911 C C . GLY A 1 124 ? 4.805 7.246 16.109 1 95.44 124 GLY A C 1
ATOM 912 O O . GLY A 1 124 ? 5.23 6.973 14.992 1 95.44 124 GLY A O 1
ATOM 913 N N . GLN A 1 125 ? 3.879 8.117 16.344 1 96.62 125 GLN A N 1
ATOM 914 C CA . GLN A 1 125 ? 3.279 8.852 15.227 1 96.62 125 GLN A CA 1
ATOM 915 C C . GLN A 1 125 ? 4.086 10.102 14.898 1 96.62 125 GLN A C 1
ATOM 917 O O . GLN A 1 125 ? 4.906 10.547 15.703 1 96.62 125 GLN A O 1
ATOM 922 N N . THR A 1 126 ? 3.881 10.633 13.727 1 97.69 126 THR A N 1
ATOM 923 C CA . THR A 1 126 ? 4.637 11.789 13.266 1 97.69 126 THR A CA 1
ATOM 924 C C . THR A 1 126 ? 3.73 13.016 13.156 1 97.69 126 THR A C 1
ATOM 926 O O . THR A 1 126 ? 2.594 12.914 12.695 1 97.69 126 THR A O 1
ATOM 929 N N . ILE A 1 127 ? 4.211 14.109 13.641 1 98.62 127 ILE A N 1
ATOM 930 C CA . ILE A 1 127 ? 3.572 15.414 13.461 1 98.62 127 ILE A CA 1
ATOM 931 C C . ILE A 1 127 ? 4.512 16.344 12.695 1 98.62 127 ILE A C 1
ATOM 933 O O . ILE A 1 127 ? 5.621 16.625 13.156 1 98.62 127 ILE A O 1
ATOM 937 N N . ALA A 1 128 ? 4.113 16.781 11.508 1 98.69 128 ALA A N 1
ATOM 938 C CA . ALA A 1 128 ? 4.84 17.844 10.812 1 98.69 128 ALA A CA 1
ATOM 939 C C . ALA A 1 128 ? 4.543 19.203 11.438 1 98.69 128 ALA A C 1
ATOM 941 O O . ALA A 1 128 ? 3.396 19.516 11.773 1 98.69 128 ALA A O 1
ATOM 942 N N . ALA A 1 129 ? 5.578 19.984 11.664 1 98.81 129 ALA A N 1
ATOM 943 C CA . ALA A 1 129 ? 5.426 21.281 12.312 1 98.81 129 ALA A CA 1
ATOM 944 C C . ALA A 1 129 ? 6.07 22.391 11.477 1 98.81 129 ALA A C 1
ATOM 946 O O . ALA A 1 129 ? 7.16 22.203 10.93 1 98.81 129 ALA A O 1
ATOM 947 N N . SER A 1 130 ? 5.383 23.484 11.344 1 98.69 130 SER A N 1
ATOM 948 C CA . SER A 1 130 ? 5.867 24.672 10.633 1 98.69 130 SER A CA 1
ATOM 949 C C . SER A 1 130 ? 5.848 25.906 11.539 1 98.69 130 SER A C 1
ATOM 951 O O . SER A 1 130 ? 4.938 26.734 11.445 1 98.69 130 SER A O 1
ATOM 953 N N . PRO A 1 131 ? 6.91 26.031 12.344 1 98.38 131 PRO A N 1
ATOM 954 C CA . PRO A 1 131 ? 7.023 27.25 13.133 1 98.38 131 PRO A CA 1
ATOM 955 C C . PRO A 1 131 ? 7.406 28.469 12.281 1 98.38 131 PRO A C 1
ATOM 957 O O . PRO A 1 131 ? 8.414 28.438 11.57 1 98.38 131 PRO A O 1
ATOM 960 N N . VAL A 1 132 ? 6.562 29.516 12.32 1 98.19 132 VAL A N 1
ATOM 961 C CA . VAL A 1 132 ? 6.844 30.641 11.438 1 98.19 132 VAL A CA 1
ATOM 962 C C . VAL A 1 132 ? 7.062 31.906 12.273 1 98.19 132 VAL A C 1
ATOM 964 O O . VAL A 1 132 ? 7.938 32.719 11.961 1 98.19 132 VAL A O 1
ATOM 967 N N . ARG A 1 133 ? 6.297 32.188 13.32 1 98.19 133 ARG A N 1
ATOM 968 C CA . ARG A 1 133 ? 6.457 33.281 14.273 1 98.19 133 ARG A CA 1
ATOM 969 C C . ARG A 1 133 ? 6.266 32.781 15.703 1 98.19 133 ARG A C 1
ATOM 971 O O . ARG A 1 133 ? 5.176 32.906 16.266 1 98.19 133 ARG A O 1
ATOM 978 N N . CYS A 1 134 ? 7.363 32.312 16.234 1 96.5 134 CYS A N 1
ATOM 979 C CA . CYS A 1 134 ? 7.316 31.844 17.625 1 96.5 134 CYS A CA 1
ATOM 980 C C . CYS A 1 134 ? 8.703 31.859 18.25 1 96.5 134 CYS A C 1
ATOM 982 O O . CYS A 1 134 ? 9.703 31.672 17.562 1 96.5 134 CYS A O 1
ATOM 984 N N . ASP A 1 135 ? 8.766 32.156 19.5 1 95.88 135 ASP A N 1
ATOM 985 C CA . ASP A 1 135 ? 10.062 32.125 20.172 1 95.88 135 ASP A CA 1
ATOM 986 C C . ASP A 1 135 ? 10.445 30.688 20.531 1 95.88 135 ASP A C 1
ATOM 988 O O . ASP A 1 135 ? 9.609 29.781 20.438 1 95.88 135 ASP A O 1
ATOM 992 N N . GLU A 1 136 ? 11.633 30.453 20.797 1 96.38 136 GLU A N 1
ATOM 993 C CA . GLU A 1 136 ? 12.211 29.141 21.031 1 96.38 136 GLU A CA 1
ATOM 994 C C . GLU A 1 136 ? 11.547 28.453 22.219 1 96.38 136 GLU A C 1
ATOM 996 O O . GLU A 1 136 ? 11.312 27.234 22.203 1 96.38 136 GLU A O 1
ATOM 1001 N N . LYS A 1 137 ? 11.312 29.156 23.188 1 95.25 137 LYS A N 1
ATOM 1002 C CA . LYS A 1 137 ? 10.727 28.594 24.391 1 95.25 137 LYS A CA 1
ATOM 1003 C C . LYS A 1 137 ? 9.336 28.031 24.125 1 95.25 137 LYS A C 1
ATOM 1005 O O . LYS A 1 137 ? 9.031 26.906 24.516 1 95.25 137 LYS A O 1
ATOM 1010 N N . THR A 1 138 ? 8.516 28.812 23.484 1 95.25 138 THR A N 1
ATOM 1011 C CA . THR A 1 138 ? 7.168 28.391 23.125 1 95.25 138 THR A CA 1
ATOM 1012 C C . THR A 1 138 ? 7.203 27.141 22.25 1 95.25 138 THR A C 1
ATOM 1014 O O . THR A 1 138 ? 6.48 26.172 22.5 1 95.25 138 THR A O 1
ATOM 1017 N N . ARG A 1 139 ? 8.055 27.188 21.312 1 97.25 139 ARG A N 1
ATOM 1018 C CA . ARG A 1 139 ? 8.219 26.062 20.391 1 97.25 139 ARG A CA 1
ATOM 1019 C C . ARG A 1 139 ? 8.625 24.797 21.141 1 97.25 139 ARG A C 1
ATOM 1021 O O . ARG A 1 139 ? 8.031 23.734 20.953 1 97.25 139 ARG A O 1
ATOM 1028 N N . HIS A 1 140 ? 9.586 24.906 21.938 1 96.75 140 HIS A N 1
ATOM 1029 C CA . HIS A 1 140 ? 10.102 23.781 22.703 1 96.75 140 HIS A CA 1
ATOM 1030 C C . HIS A 1 140 ? 9.031 23.203 23.625 1 96.75 140 HIS A C 1
ATOM 1032 O O . HIS A 1 140 ? 8.859 21.984 23.688 1 96.75 140 HIS A O 1
ATOM 1038 N N . THR A 1 141 ? 8.344 24.047 24.312 1 95.75 141 THR A N 1
ATOM 1039 C CA . THR A 1 141 ? 7.316 23.609 25.234 1 95.75 141 THR A CA 1
ATOM 1040 C C . THR A 1 141 ? 6.207 22.859 24.516 1 95.75 141 THR A C 1
ATOM 1042 O O . THR A 1 141 ? 5.785 21.781 24.938 1 95.75 141 THR A O 1
ATOM 1045 N N . LEU A 1 142 ? 5.773 23.422 23.391 1 97.75 142 LEU A N 1
ATOM 1046 C CA . LEU A 1 142 ? 4.73 22.766 22.609 1 97.75 142 LEU A CA 1
ATOM 1047 C C . LEU A 1 142 ? 5.199 21.391 22.141 1 97.75 142 LEU A C 1
ATOM 1049 O O . LEU A 1 142 ? 4.477 20.406 22.266 1 97.75 142 LEU A O 1
ATOM 1053 N N . TYR A 1 143 ? 6.406 21.312 21.562 1 98.12 143 TYR A N 1
ATOM 1054 C CA . TYR A 1 143 ? 6.934 20.062 21.031 1 98.12 143 TYR A CA 1
ATOM 1055 C C . TYR A 1 143 ? 7.086 19.016 22.125 1 98.12 143 TYR A C 1
ATOM 1057 O O . TYR A 1 143 ? 6.848 17.828 21.891 1 98.12 143 TYR A O 1
ATOM 1065 N N . GLN A 1 144 ? 7.418 19.438 23.297 1 97.56 144 GLN A N 1
ATOM 1066 C CA . GLN A 1 144 ? 7.625 18.516 24.406 1 97.56 144 GLN A CA 1
ATOM 1067 C C . GLN A 1 144 ? 6.316 17.828 24.797 1 97.56 144 GLN A C 1
ATOM 1069 O O . GLN A 1 144 ? 6.316 16.656 25.203 1 97.56 144 GLN A O 1
ATOM 1074 N N . ILE A 1 145 ? 5.266 18.578 24.672 1 97.62 145 ILE A N 1
ATOM 1075 C CA . ILE A 1 145 ? 3.969 17.984 24.969 1 97.62 145 ILE A CA 1
ATOM 1076 C C . ILE A 1 145 ? 3.771 16.734 24.094 1 97.62 145 ILE A C 1
ATOM 1078 O O . ILE A 1 145 ? 3.309 15.703 24.578 1 97.62 145 ILE A O 1
ATOM 1082 N N . PHE A 1 146 ? 4.16 16.781 22.828 1 98.44 146 PHE A N 1
ATOM 1083 C CA . PHE A 1 146 ? 3.967 15.703 21.859 1 98.44 146 PHE A CA 1
ATOM 1084 C C . PHE A 1 146 ? 5.051 14.641 22.031 1 98.44 146 PHE A C 1
ATOM 1086 O O . PHE A 1 146 ? 4.754 13.445 22.047 1 98.44 146 PHE A O 1
ATOM 1093 N N . THR A 1 147 ? 6.297 15.094 22.203 1 98.31 147 THR A N 1
ATOM 1094 C CA . THR A 1 147 ? 7.406 14.156 22.266 1 98.31 147 THR A CA 1
ATOM 1095 C C . THR A 1 147 ? 7.379 13.367 23.578 1 98.31 147 THR A C 1
ATOM 1097 O O . THR A 1 147 ? 7.793 12.211 23.625 1 98.31 147 THR A O 1
ATOM 1100 N N . ASN A 1 148 ? 6.848 13.977 24.625 1 97.75 148 ASN A N 1
ATOM 1101 C CA . ASN A 1 148 ? 6.711 13.266 25.891 1 97.75 148 ASN A CA 1
ATOM 1102 C C . ASN A 1 148 ? 5.773 12.07 25.766 1 97.75 148 ASN A C 1
ATOM 1104 O O . ASN A 1 148 ? 5.867 11.117 26.547 1 97.75 148 ASN A O 1
ATOM 1108 N N . GLU A 1 149 ? 4.938 12.172 24.781 1 97.25 149 GLU A N 1
ATOM 1109 C CA . GLU A 1 149 ? 4.031 11.047 24.547 1 97.25 149 GLU A CA 1
ATOM 1110 C C . GLU A 1 149 ? 4.551 10.141 23.438 1 97.25 149 GLU A C 1
ATOM 1112 O O . GLU A 1 149 ? 3.842 9.234 23 1 97.25 149 GLU A O 1
ATOM 1117 N N . GLY A 1 150 ? 5.664 10.445 22.953 1 97.31 150 GLY A N 1
ATOM 1118 C CA . GLY A 1 150 ? 6.336 9.531 22.047 1 97.31 150 GLY A CA 1
ATOM 1119 C C . GLY A 1 150 ? 6.164 9.906 20.594 1 97.31 150 GLY A C 1
ATOM 1120 O O . GLY A 1 150 ? 6.602 9.164 19.703 1 97.31 150 GLY A O 1
ATOM 1121 N N . ALA A 1 151 ? 5.527 11 20.281 1 97.81 151 ALA A N 1
ATOM 1122 C CA . ALA A 1 151 ? 5.391 11.438 18.906 1 97.81 151 ALA A CA 1
ATOM 1123 C C . ALA A 1 151 ? 6.707 12 18.375 1 97.81 151 ALA A C 1
ATOM 1125 O O . ALA A 1 151 ? 7.555 12.453 19.156 1 97.81 151 ALA A O 1
ATOM 1126 N N . LYS A 1 152 ? 6.875 11.914 17.109 1 97.06 152 LYS A N 1
ATOM 1127 C CA . LYS A 1 152 ? 8.008 12.523 16.422 1 97.06 152 LYS A CA 1
ATOM 1128 C C . LYS A 1 152 ? 7.598 13.828 15.742 1 97.06 152 LYS A C 1
ATOM 1130 O O . LYS A 1 152 ? 6.547 13.898 15.094 1 97.06 152 LYS A O 1
ATOM 1135 N N . ILE A 1 153 ? 8.445 14.828 15.938 1 98.31 153 ILE A N 1
ATOM 1136 C CA . ILE A 1 153 ? 8.188 16.109 15.297 1 98.31 153 ILE A CA 1
ATOM 1137 C C . ILE A 1 153 ? 9.117 16.281 14.102 1 98.31 153 ILE A C 1
ATOM 1139 O O . ILE A 1 153 ? 10.336 16.125 14.219 1 98.31 153 ILE A O 1
ATOM 1143 N N . CYS A 1 154 ? 8.547 16.578 12.969 1 97.94 154 CYS A N 1
ATOM 1144 C CA . CYS A 1 154 ? 9.312 16.906 11.766 1 97.94 154 CYS A CA 1
ATOM 1145 C C . CYS A 1 154 ? 9.078 18.359 11.352 1 97.94 154 CYS A C 1
ATOM 1147 O O . CYS A 1 154 ? 8.023 18.688 10.812 1 97.94 154 CYS A O 1
ATOM 1149 N N . GLN A 1 155 ? 10.086 19.156 11.547 1 98.06 155 GLN A N 1
ATOM 1150 C CA . GLN A 1 155 ? 9.938 20.578 11.242 1 98.06 155 GLN A CA 1
ATOM 1151 C C . GLN A 1 155 ? 10.188 20.844 9.758 1 98.06 155 GLN A C 1
ATOM 1153 O O . GLN A 1 155 ? 11.117 20.297 9.172 1 98.06 155 GLN A O 1
ATOM 1158 N N . MET A 1 156 ? 9.297 21.656 9.172 1 97.38 156 MET A N 1
ATOM 1159 C CA . MET A 1 156 ? 9.438 22.047 7.773 1 97.38 156 MET A CA 1
ATOM 1160 C C . MET A 1 156 ? 8.75 23.375 7.508 1 97.38 156 MET A C 1
ATOM 1162 O O . MET A 1 156 ? 7.828 23.766 8.234 1 97.38 156 MET A O 1
ATOM 1166 N N . GLU A 1 157 ? 9.234 24.062 6.508 1 98.19 157 GLU A N 1
ATOM 1167 C CA . GLU A 1 157 ? 8.555 25.266 6.059 1 98.19 157 GLU A CA 1
ATOM 1168 C C . GLU A 1 157 ? 7.199 24.938 5.434 1 98.19 157 GLU A C 1
ATOM 1170 O O . GLU A 1 157 ? 7.02 23.875 4.859 1 98.19 157 GLU A O 1
ATOM 1175 N N . PRO A 1 158 ? 6.297 25.891 5.492 1 98.69 158 PRO A N 1
ATOM 1176 C CA . PRO A 1 158 ? 4.949 25.625 4.977 1 98.69 158 PRO A CA 1
ATOM 1177 C C . PRO A 1 158 ? 4.953 25.203 3.514 1 98.69 158 PRO A C 1
ATOM 1179 O O . PRO A 1 158 ? 4.316 24.203 3.158 1 98.69 158 PRO A O 1
ATOM 1182 N N . LYS A 1 159 ? 5.668 25.906 2.672 1 98.12 159 LYS A N 1
ATOM 1183 C CA . LYS A 1 159 ? 5.703 25.578 1.248 1 98.12 159 LYS A CA 1
ATOM 1184 C C . LYS A 1 159 ? 6.336 24.219 1.009 1 98.12 159 LYS A C 1
ATOM 1186 O O . LYS A 1 159 ? 5.855 23.438 0.177 1 98.12 159 LYS A O 1
ATOM 1191 N N . GLU A 1 160 ? 7.41 23.938 1.725 1 97.75 160 GLU A N 1
ATOM 1192 C CA . GLU A 1 160 ? 8.047 22.625 1.646 1 97.75 160 GLU A CA 1
ATOM 1193 C C . GLU A 1 160 ? 7.086 21.516 2.086 1 97.75 160 GLU A C 1
ATOM 1195 O O . GLU A 1 160 ? 7.008 20.469 1.449 1 97.75 160 GLU A O 1
ATOM 1200 N N . HIS A 1 161 ? 6.391 21.781 3.143 1 98.31 161 HIS A N 1
ATOM 1201 C CA . HIS A 1 161 ? 5.391 20.844 3.631 1 98.31 161 HIS A CA 1
ATOM 1202 C C . HIS A 1 161 ? 4.383 20.5 2.541 1 98.31 161 HIS A C 1
ATOM 1204 O O . HIS A 1 161 ? 4.168 19.312 2.246 1 98.31 161 HIS A O 1
ATOM 1210 N N . ASP A 1 162 ? 3.793 21.5 1.965 1 98.5 162 ASP A N 1
ATOM 1211 C CA . ASP A 1 162 ? 2.732 21.266 0.993 1 98.5 162 ASP A CA 1
ATOM 1212 C C . ASP A 1 162 ? 3.266 20.516 -0.228 1 98.5 162 ASP A C 1
ATOM 1214 O O . ASP A 1 162 ? 2.561 19.703 -0.82 1 98.5 162 ASP A O 1
ATOM 1218 N N . LYS A 1 163 ? 4.523 20.797 -0.583 1 98.12 163 LYS A N 1
ATOM 1219 C CA . LYS A 1 163 ? 5.168 20.078 -1.672 1 98.12 163 LYS A CA 1
ATOM 1220 C C . LYS A 1 163 ? 5.344 18.594 -1.323 1 98.12 163 LYS A C 1
ATOM 1222 O O . LYS A 1 163 ? 4.984 17.719 -2.111 1 98.12 163 LYS A O 1
ATOM 1227 N N . ILE A 1 164 ? 5.812 18.328 -0.17 1 98.12 164 ILE A N 1
ATOM 1228 C CA . ILE A 1 164 ? 6.062 16.953 0.258 1 98.12 164 ILE A CA 1
ATOM 1229 C C . ILE A 1 164 ? 4.734 16.219 0.432 1 98.12 164 ILE A C 1
ATOM 1231 O O . ILE A 1 164 ? 4.613 15.047 0.059 1 98.12 164 ILE A O 1
ATOM 1235 N N . MET A 1 165 ? 3.709 16.922 0.891 1 98.25 165 MET A N 1
ATOM 1236 C CA . MET A 1 165 ? 2.402 16.297 1.11 1 98.25 165 MET A CA 1
ATOM 1237 C C . MET A 1 165 ? 1.732 15.961 -0.216 1 98.25 165 MET A C 1
ATOM 1239 O O . MET A 1 165 ? 0.89 15.062 -0.278 1 98.25 165 MET A O 1
ATOM 1243 N N . SER A 1 166 ? 2.098 16.672 -1.271 1 98.25 166 SER A N 1
ATOM 1244 C CA . SER A 1 166 ? 1.55 16.297 -2.572 1 98.25 166 SER A CA 1
ATOM 1245 C C . SER A 1 166 ? 1.972 14.891 -2.969 1 98.25 166 SER A C 1
ATOM 1247 O O . SER A 1 166 ? 1.278 14.227 -3.74 1 98.25 166 SER A O 1
ATOM 1249 N N . ILE A 1 167 ? 3.104 14.438 -2.41 1 98.06 167 ILE A N 1
ATOM 1250 C CA . ILE A 1 167 ? 3.57 13.07 -2.641 1 98.06 167 ILE A CA 1
ATOM 1251 C C . ILE A 1 167 ? 3.01 12.148 -1.565 1 98.06 167 ILE A C 1
ATOM 1253 O O . ILE A 1 167 ? 2.281 11.195 -1.871 1 98.06 167 ILE A O 1
ATOM 1257 N N . VAL A 1 168 ? 3.184 12.461 -0.289 1 97.88 168 VAL A N 1
ATOM 1258 C CA . VAL A 1 168 ? 2.896 11.586 0.842 1 97.88 168 VAL A CA 1
ATOM 1259 C C . VAL A 1 168 ? 1.39 11.359 0.953 1 97.88 168 VAL A C 1
ATOM 1261 O O . VAL A 1 168 ? 0.942 10.258 1.271 1 97.88 168 VAL A O 1
ATOM 1264 N N . GLN A 1 169 ? 0.63 12.383 0.671 1 97.81 169 GLN A N 1
ATOM 1265 C CA . GLN A 1 169 ? -0.822 12.25 0.72 1 97.81 169 GLN A CA 1
ATOM 1266 C C . GLN A 1 169 ? -1.424 12.266 -0.683 1 97.81 169 GLN A C 1
ATOM 1268 O O . GLN A 1 169 ? -2.143 11.344 -1.066 1 97.81 169 GLN A O 1
ATOM 1273 N N . GLY A 1 170 ? -1.037 13.281 -1.503 1 98 170 GLY A N 1
ATOM 1274 C CA . GLY A 1 170 ? -1.647 13.445 -2.812 1 98 170 GLY A CA 1
ATOM 1275 C C . GLY A 1 170 ? -1.485 12.234 -3.705 1 98 170 GLY A C 1
ATOM 1276 O O . GLY A 1 170 ? -2.473 11.617 -4.113 1 98 170 GLY A O 1
ATOM 1277 N N . LEU A 1 171 ? -0.247 11.891 -3.98 1 98.44 171 LEU A N 1
ATOM 1278 C CA . LEU A 1 171 ? 0.062 10.766 -4.863 1 98.44 171 LEU A CA 1
ATOM 1279 C C . LEU A 1 171 ? -0.493 9.469 -4.301 1 98.44 171 LEU A C 1
ATOM 1281 O O . LEU A 1 171 ? -1.144 8.703 -5.016 1 98.44 171 LEU A O 1
ATOM 1285 N N . VAL A 1 172 ? -0.338 9.266 -3.035 1 97.5 172 VAL A N 1
ATOM 1286 C CA . VAL A 1 172 ? -0.693 8.008 -2.385 1 97.5 172 VAL A CA 1
ATOM 1287 C C . VAL A 1 172 ? -2.211 7.832 -2.398 1 97.5 172 VAL A C 1
ATOM 1289 O O . VAL A 1 172 ? -2.715 6.789 -2.824 1 97.5 172 VAL A O 1
ATOM 1292 N N . HIS A 1 173 ? -2.965 8.836 -1.993 1 98.38 173 HIS A N 1
ATOM 1293 C CA . HIS A 1 173 ? -4.422 8.734 -1.958 1 98.38 173 HIS A CA 1
ATOM 1294 C C . HIS A 1 173 ? -5 8.625 -3.365 1 98.38 173 HIS A C 1
ATOM 1296 O O . HIS A 1 173 ? -5.906 7.824 -3.607 1 98.38 173 HIS A O 1
ATOM 1302 N N . PHE A 1 174 ? -4.445 9.422 -4.254 1 98.81 174 PHE A N 1
ATOM 1303 C CA . PHE A 1 174 ? -4.887 9.391 -5.641 1 98.81 174 PHE A CA 1
ATOM 1304 C C . PHE A 1 174 ? -4.715 7.992 -6.23 1 98.81 174 PHE A C 1
ATOM 1306 O O . PHE A 1 174 ? -5.629 7.465 -6.867 1 98.81 174 PHE A O 1
ATOM 1313 N N . THR A 1 175 ? -3.586 7.434 -6.027 1 98.56 175 THR A N 1
ATOM 1314 C CA . THR A 1 175 ? -3.27 6.109 -6.559 1 98.56 175 THR A CA 1
ATOM 1315 C C . THR A 1 175 ? -4.168 5.047 -5.934 1 98.56 175 THR A C 1
ATOM 1317 O O . THR A 1 175 ? -4.73 4.207 -6.641 1 98.56 175 THR A O 1
ATOM 1320 N N . THR A 1 176 ? -4.324 5.078 -4.641 1 98.38 176 THR A N 1
ATOM 1321 C CA . THR A 1 176 ? -5.137 4.094 -3.928 1 98.38 176 THR A CA 1
ATOM 1322 C C . THR A 1 176 ? -6.582 4.133 -4.418 1 98.38 176 THR A C 1
ATOM 1324 O O . THR A 1 176 ? -7.188 3.086 -4.66 1 98.38 176 THR A O 1
ATOM 1327 N N . LEU A 1 177 ? -7.109 5.305 -4.617 1 98.75 177 LEU A N 1
ATOM 1328 C CA . LEU A 1 177 ? -8.484 5.449 -5.094 1 98.75 177 LEU A CA 1
ATOM 1329 C C . LEU A 1 177 ? -8.602 4.98 -6.543 1 98.75 177 LEU A C 1
ATOM 1331 O O . LEU A 1 177 ? -9.641 4.438 -6.938 1 98.75 177 LEU A O 1
ATOM 1335 N N . SER A 1 178 ? -7.562 5.227 -7.34 1 98.81 178 SER A N 1
ATOM 1336 C CA . SER A 1 178 ? -7.551 4.734 -8.711 1 98.81 178 SER A CA 1
ATOM 1337 C C . SER A 1 178 ? -7.574 3.209 -8.75 1 98.81 178 SER A C 1
ATOM 1339 O O . SER A 1 178 ? -8.234 2.615 -9.609 1 98.81 178 SER A O 1
ATOM 1341 N N . VAL A 1 179 ? -6.875 2.566 -7.852 1 98.69 179 VAL A N 1
ATOM 1342 C CA . VAL A 1 179 ? -6.867 1.111 -7.758 1 98.69 179 VAL A CA 1
ATOM 1343 C C . VAL A 1 179 ? -8.258 0.61 -7.379 1 98.69 179 VAL A C 1
ATOM 1345 O O . VAL A 1 179 ? -8.773 -0.333 -7.984 1 98.69 179 VAL A O 1
ATOM 1348 N N . ALA A 1 180 ? -8.891 1.273 -6.375 1 98.69 180 ALA A N 1
ATOM 1349 C CA . ALA A 1 180 ? -10.242 0.908 -5.973 1 98.69 180 ALA A CA 1
ATOM 1350 C C . ALA A 1 180 ? -11.203 0.969 -7.16 1 98.69 180 ALA A C 1
ATOM 1352 O O . ALA A 1 180 ? -11.977 0.035 -7.391 1 98.69 180 ALA A O 1
ATOM 1353 N N . GLU A 1 181 ? -11.117 2.088 -7.867 1 98.81 181 GLU A N 1
ATOM 1354 C CA . GLU A 1 181 ? -11.977 2.293 -9.031 1 98.81 181 GLU A CA 1
ATOM 1355 C C . GLU A 1 181 ? -11.742 1.215 -10.086 1 98.81 181 GLU A C 1
ATOM 1357 O O . GLU A 1 181 ? -12.695 0.713 -10.688 1 98.81 181 GLU A O 1
ATOM 1362 N N . THR A 1 182 ? -10.484 0.853 -10.328 1 98.81 182 THR A N 1
ATOM 1363 C CA . THR A 1 182 ? -10.133 -0.162 -11.312 1 98.81 182 THR A CA 1
ATOM 1364 C C . THR A 1 182 ? -10.711 -1.52 -10.922 1 98.81 182 THR A C 1
ATOM 1366 O O . THR A 1 182 ? -11.336 -2.191 -11.742 1 98.81 182 THR A O 1
ATOM 1369 N N . ILE A 1 183 ? -10.5 -1.894 -9.664 1 98.5 183 ILE A N 1
ATOM 1370 C CA . ILE A 1 183 ? -11.008 -3.174 -9.18 1 98.5 183 ILE A CA 1
ATOM 1371 C C . ILE A 1 183 ? -12.531 -3.215 -9.328 1 98.5 183 ILE A C 1
ATOM 1373 O O . ILE A 1 183 ? -13.078 -4.184 -9.859 1 98.5 183 ILE A O 1
ATOM 1377 N N . LYS A 1 184 ? -13.195 -2.135 -8.891 1 98.12 184 LYS A N 1
ATOM 1378 C CA . LYS A 1 184 ? -14.648 -2.045 -9.016 1 98.12 184 LYS A CA 1
ATOM 1379 C C . LYS A 1 184 ? -15.078 -2.221 -10.469 1 98.12 184 LYS A C 1
ATOM 1381 O O . LYS A 1 184 ? -16.031 -2.957 -10.758 1 98.12 184 LYS A O 1
ATOM 1386 N N . ASN A 1 185 ? -14.336 -1.656 -11.398 1 97.94 185 ASN A N 1
ATOM 1387 C CA . ASN A 1 185 ? -14.727 -1.629 -12.805 1 97.94 185 ASN A CA 1
ATOM 1388 C C . ASN A 1 185 ? -14.438 -2.963 -13.484 1 97.94 185 ASN A C 1
ATOM 1390 O O . ASN A 1 185 ? -14.883 -3.193 -14.617 1 97.94 185 ASN A O 1
ATOM 1394 N N . THR A 1 186 ? -13.695 -3.879 -12.891 1 97.25 186 THR A N 1
ATOM 1395 C CA . THR A 1 186 ? -13.484 -5.203 -13.461 1 97.25 186 THR A CA 1
ATOM 1396 C C . THR A 1 186 ? -14.766 -6.027 -13.398 1 97.25 186 THR A C 1
ATOM 1398 O O . THR A 1 186 ? -14.945 -6.965 -14.18 1 97.25 186 THR A O 1
ATOM 1401 N N . GLY A 1 187 ? -15.586 -5.746 -12.398 1 95.69 187 GLY A N 1
ATOM 1402 C CA . GLY A 1 187 ? -16.781 -6.531 -12.164 1 95.69 187 GLY A CA 1
ATOM 1403 C C . GLY A 1 187 ? -16.516 -7.816 -11.406 1 95.69 187 GLY A C 1
ATOM 1404 O O . GLY A 1 187 ? -17.453 -8.57 -11.109 1 95.69 187 GLY A O 1
ATOM 1405 N N . ILE A 1 188 ? -15.289 -8.117 -11.094 1 95.31 188 ILE A N 1
ATOM 1406 C CA . ILE A 1 188 ? -14.953 -9.305 -10.305 1 95.31 188 ILE A CA 1
ATOM 1407 C C . ILE A 1 188 ? -15.211 -9.031 -8.828 1 95.31 188 ILE A C 1
ATOM 1409 O O . ILE A 1 188 ? -14.688 -8.062 -8.266 1 95.31 188 ILE A O 1
ATOM 1413 N N . PRO A 1 189 ? -16.016 -9.852 -8.211 1 94.5 189 PRO A N 1
ATOM 1414 C CA . PRO A 1 189 ? -16.328 -9.625 -6.793 1 94.5 189 PRO A CA 1
ATOM 1415 C C . PRO A 1 189 ? -15.102 -9.789 -5.891 1 94.5 189 PRO A C 1
ATOM 1417 O O . PRO A 1 189 ? -14.258 -10.648 -6.141 1 94.5 189 PRO A O 1
ATOM 1420 N N . LEU A 1 190 ? -15.047 -9.008 -4.832 1 95.31 190 LEU A N 1
ATOM 1421 C CA . LEU A 1 190 ? -13.93 -9.055 -3.896 1 95.31 190 LEU A CA 1
ATOM 1422 C C . LEU A 1 190 ? -13.805 -10.438 -3.271 1 95.31 190 LEU A C 1
ATOM 1424 O O . LEU A 1 190 ? -12.695 -10.883 -2.951 1 95.31 190 LEU A O 1
ATOM 1428 N N . GLU A 1 191 ? -14.883 -11.148 -3.15 1 94.06 191 GLU A N 1
ATOM 1429 C CA . GLU A 1 191 ? -14.914 -12.484 -2.564 1 94.06 191 GLU A CA 1
ATOM 1430 C C . GLU A 1 191 ? -14.094 -13.469 -3.395 1 94.06 191 GLU A C 1
ATOM 1432 O O . GLU A 1 191 ? -13.641 -14.5 -2.883 1 94.06 191 GLU A O 1
ATOM 1437 N N . ALA A 1 192 ? -13.945 -13.156 -4.648 1 94.31 192 ALA A N 1
ATOM 1438 C CA . ALA A 1 192 ? -13.141 -14.008 -5.527 1 94.31 192 ALA A CA 1
ATOM 1439 C C . ALA A 1 192 ? -11.664 -13.633 -5.449 1 94.31 192 ALA A C 1
ATOM 1441 O O . ALA A 1 192 ? -10.797 -14.453 -5.738 1 94.31 192 ALA A O 1
ATOM 1442 N N . ILE A 1 193 ? -11.375 -12.461 -5.043 1 96.19 193 ILE A N 1
ATOM 1443 C CA . ILE A 1 193 ? -10.023 -11.906 -5.07 1 96.19 193 ILE A CA 1
ATOM 1444 C C . ILE A 1 193 ? -9.344 -12.148 -3.727 1 96.19 193 ILE A C 1
ATOM 1446 O O . ILE A 1 193 ? -8.203 -12.617 -3.674 1 96.19 193 ILE A O 1
ATOM 1450 N N . LEU A 1 194 ? -10 -11.984 -2.621 1 95.5 194 LEU A N 1
ATOM 1451 C CA . LEU A 1 194 ? -9.461 -11.914 -1.268 1 95.5 194 LEU A CA 1
ATOM 1452 C C . LEU A 1 194 ? -8.859 -13.25 -0.85 1 95.5 194 LEU A C 1
ATOM 1454 O O . LEU A 1 194 ? -7.766 -13.289 -0.275 1 95.5 194 LEU A O 1
ATOM 1458 N N . PRO A 1 195 ? -9.461 -14.336 -1.227 1 94.19 195 PRO A N 1
ATOM 1459 C CA . PRO A 1 195 ? -8.945 -15.609 -0.711 1 94.19 195 PRO A CA 1
ATOM 1460 C C . PRO A 1 195 ? -7.555 -15.945 -1.25 1 94.19 195 PRO A C 1
ATOM 1462 O O . PRO A 1 195 ? -6.801 -16.672 -0.603 1 94.19 195 PRO A O 1
ATOM 1465 N N . VAL A 1 196 ? -7.234 -15.438 -2.373 1 95.69 196 VAL A N 1
ATOM 1466 C CA . VAL A 1 196 ? -5.969 -15.844 -2.982 1 95.69 196 VAL A CA 1
ATOM 1467 C C . VAL A 1 196 ? -4.875 -14.844 -2.619 1 95.69 196 VAL A C 1
ATOM 1469 O O . VAL A 1 196 ? -3.699 -15.062 -2.908 1 95.69 196 VAL A O 1
ATOM 1472 N N . MET A 1 197 ? -5.262 -13.82 -1.957 1 93.94 197 MET A N 1
ATOM 1473 C CA . MET A 1 197 ? -4.277 -12.812 -1.579 1 93.94 197 MET A CA 1
ATOM 1474 C C . MET A 1 197 ? -3.471 -13.266 -0.367 1 93.94 197 MET A C 1
ATOM 1476 O O . MET A 1 197 ? -4.008 -13.375 0.736 1 93.94 197 MET A O 1
ATOM 1480 N N . SER A 1 198 ? -2.188 -13.508 -0.634 1 92.69 198 SER A N 1
ATOM 1481 C CA . SER A 1 198 ? -1.265 -13.75 0.471 1 92.69 198 SER A CA 1
ATOM 1482 C C . SER A 1 198 ? -1.05 -12.484 1.295 1 92.69 198 SER A C 1
ATOM 1484 O O . SER A 1 198 ? -1.473 -11.398 0.896 1 92.69 198 SER A O 1
ATOM 1486 N N . PRO A 1 199 ? -0.409 -12.586 2.422 1 91.56 199 PRO A N 1
ATOM 1487 C CA . PRO A 1 199 ? -0.266 -11.453 3.34 1 91.56 199 PRO A CA 1
ATOM 1488 C C . PRO A 1 199 ? 0.309 -10.211 2.662 1 91.56 199 PRO A C 1
ATOM 1490 O O . PRO A 1 199 ? -0.144 -9.094 2.926 1 91.56 199 PRO A O 1
ATOM 1493 N N . VAL A 1 200 ? 1.226 -10.352 1.81 1 89.06 200 VAL A N 1
ATOM 1494 C CA . VAL A 1 200 ? 1.855 -9.203 1.178 1 89.06 200 VAL A CA 1
ATOM 1495 C C . VAL A 1 200 ? 0.833 -8.461 0.319 1 89.06 200 VAL A C 1
ATOM 1497 O O . VAL A 1 200 ? 0.823 -7.227 0.281 1 89.06 200 VAL A O 1
ATOM 1500 N N . TYR A 1 201 ? -0.067 -9.18 -0.37 1 92.12 201 TYR A N 1
ATOM 1501 C CA . TYR A 1 201 ? -1.08 -8.555 -1.213 1 92.12 201 TYR A CA 1
ATOM 1502 C C . TYR A 1 201 ? -2.219 -7.988 -0.372 1 92.12 201 TYR A C 1
ATOM 1504 O O . TYR A 1 201 ? -2.844 -6.996 -0.75 1 92.12 201 TYR A O 1
ATOM 1512 N N . ARG A 1 202 ? -2.398 -8.555 0.714 1 93.56 202 ARG A N 1
ATOM 1513 C CA . ARG A 1 202 ? -3.414 -8.07 1.642 1 93.56 202 ARG A CA 1
ATOM 1514 C C . ARG A 1 202 ? -3.047 -6.691 2.182 1 93.56 202 ARG A C 1
ATOM 1516 O O . ARG A 1 202 ? -3.926 -5.875 2.461 1 93.56 202 ARG A O 1
ATOM 1523 N N . ILE A 1 203 ? -1.777 -6.441 2.307 1 94.5 203 ILE A N 1
ATOM 1524 C CA . ILE A 1 203 ? -1.322 -5.133 2.764 1 94.5 203 ILE A CA 1
ATOM 1525 C C . ILE A 1 203 ? -1.834 -4.051 1.817 1 94.5 203 ILE A C 1
ATOM 1527 O O . ILE A 1 203 ? -2.443 -3.072 2.256 1 94.5 203 ILE A O 1
ATOM 1531 N N . GLU A 1 204 ? -1.625 -4.262 0.543 1 92.31 204 GLU A N 1
ATOM 1532 C CA . GLU A 1 204 ? -2.018 -3.271 -0.456 1 92.31 204 GLU A CA 1
ATOM 1533 C C . GLU A 1 204 ? -3.531 -3.072 -0.469 1 92.31 204 GLU A C 1
ATOM 1535 O O . GLU A 1 204 ? -4.012 -1.938 -0.483 1 92.31 204 GLU A O 1
ATOM 1540 N N . LEU A 1 205 ? -4.262 -4.156 -0.49 1 95.88 205 LEU A N 1
ATOM 1541 C CA . LEU A 1 205 ? -5.715 -4.051 -0.537 1 95.88 205 LEU A CA 1
ATOM 1542 C C . LEU A 1 205 ? -6.262 -3.498 0.775 1 95.88 205 LEU A C 1
ATOM 1544 O O . LEU A 1 205 ? -7.285 -2.811 0.785 1 95.88 205 LEU A O 1
ATOM 1548 N N . GLY A 1 206 ? -5.57 -3.809 1.865 1 96.75 206 GLY A N 1
ATOM 1549 C CA . GLY A 1 206 ? -5.941 -3.242 3.152 1 96.75 206 GLY A CA 1
ATOM 1550 C C . GLY A 1 206 ? -5.941 -1.726 3.162 1 96.75 206 GLY A C 1
ATOM 1551 O O . GLY A 1 206 ? -6.836 -1.104 3.738 1 96.75 206 GLY A O 1
ATOM 1552 N N . LEU A 1 207 ? -4.965 -1.182 2.496 1 96.81 207 LEU A N 1
ATOM 1553 C CA . LEU A 1 207 ? -4.883 0.273 2.426 1 96.81 207 LEU A CA 1
ATOM 1554 C C . LEU A 1 207 ? -6.047 0.845 1.62 1 96.81 207 LEU A C 1
ATOM 1556 O O . LEU A 1 207 ? -6.559 1.919 1.941 1 96.81 207 LEU A O 1
ATOM 1560 N N . VAL A 1 208 ? -6.504 0.111 0.613 1 97.88 208 VAL A N 1
ATOM 1561 C CA . VAL A 1 208 ? -7.66 0.523 -0.178 1 97.88 208 VAL A CA 1
ATOM 1562 C C . VAL A 1 208 ? -8.906 0.549 0.703 1 97.88 208 VAL A C 1
ATOM 1564 O O . VAL A 1 208 ? -9.617 1.554 0.748 1 97.88 208 VAL A O 1
ATOM 1567 N N . GLY A 1 209 ? -9.094 -0.543 1.421 1 98 209 GLY A N 1
ATOM 1568 C CA . GLY A 1 209 ? -10.242 -0.607 2.307 1 98 209 GLY A CA 1
ATOM 1569 C C . GLY A 1 209 ? -10.227 0.456 3.391 1 98 209 GLY A C 1
ATOM 1570 O O . GLY A 1 209 ? -11.258 1.058 3.697 1 98 209 GLY A O 1
ATOM 1571 N N . ARG A 1 210 ? -9.094 0.706 3.895 1 96.94 210 ARG A N 1
ATOM 1572 C CA . ARG A 1 210 ? -8.953 1.682 4.969 1 96.94 210 ARG A CA 1
ATOM 1573 C C . ARG A 1 210 ? -9.367 3.074 4.504 1 96.94 210 ARG A C 1
ATOM 1575 O O . ARG A 1 210 ? -10.133 3.756 5.18 1 96.94 210 ARG A O 1
ATOM 1582 N N . ILE A 1 211 ? -8.852 3.486 3.363 1 97.38 211 ILE A N 1
ATOM 1583 C CA . ILE A 1 211 ? -9.141 4.828 2.863 1 97.38 211 ILE A CA 1
ATOM 1584 C C . ILE A 1 211 ? -10.633 4.957 2.559 1 97.38 211 ILE A C 1
ATOM 1586 O O . ILE A 1 211 ? -11.242 5.992 2.842 1 97.38 211 ILE A O 1
ATOM 1590 N N . LEU A 1 212 ? -11.227 3.877 2.084 1 98.38 212 LEU A N 1
ATOM 1591 C CA . LEU A 1 212 ? -12.617 3.924 1.652 1 98.38 212 LEU A CA 1
ATOM 1592 C C . LEU A 1 212 ? -13.562 3.918 2.852 1 98.38 212 LEU A C 1
ATOM 1594 O O . LEU A 1 212 ? -14.75 4.203 2.713 1 98.38 212 LEU A O 1
ATOM 1598 N N . GLY A 1 213 ? -13.008 3.604 4.012 1 97.56 213 GLY A N 1
ATOM 1599 C CA . GLY A 1 213 ? -13.781 3.688 5.242 1 97.56 213 GLY A CA 1
ATOM 1600 C C . GLY A 1 213 ? -13.727 5.059 5.887 1 97.56 213 GLY A C 1
ATOM 1601 O O . GLY A 1 213 ? -14.32 5.277 6.945 1 97.56 213 GLY A O 1
ATOM 1602 N N . GLN A 1 214 ? -13.086 6.012 5.27 1 96.31 214 GLN A N 1
ATOM 1603 C CA . GLN A 1 214 ? -12.898 7.348 5.828 1 96.31 214 GLN A CA 1
ATOM 1604 C C . GLN A 1 214 ? -13.914 8.328 5.262 1 96.31 214 GLN A C 1
ATOM 1606 O O . GLN A 1 214 ? -14.828 7.93 4.535 1 96.31 214 GLN A O 1
ATOM 1611 N N . ASP A 1 215 ? -13.789 9.594 5.668 1 95.69 215 ASP A N 1
ATOM 1612 C CA . ASP A 1 215 ? -14.695 10.656 5.258 1 95.69 215 ASP A CA 1
ATOM 1613 C C . ASP A 1 215 ? -14.344 11.18 3.867 1 95.69 215 ASP A C 1
ATOM 1615 O O . ASP A 1 215 ? -13.266 11.75 3.67 1 95.69 215 ASP A O 1
ATOM 1619 N N . PRO A 1 216 ? -15.305 11.023 2.863 1 97.62 216 PRO A N 1
ATOM 1620 C CA . PRO A 1 216 ? -15.016 11.484 1.506 1 97.62 216 PRO A CA 1
ATOM 1621 C C . PRO A 1 216 ? -14.641 12.969 1.454 1 97.62 216 PRO A C 1
ATOM 1623 O O . PRO A 1 216 ? -13.812 13.367 0.637 1 97.62 216 PRO A O 1
ATOM 1626 N N . SER A 1 217 ? -15.234 13.781 2.307 1 96.75 217 SER A N 1
ATOM 1627 C CA . SER A 1 217 ? -14.969 15.219 2.293 1 96.75 217 SER A CA 1
ATOM 1628 C C . SER A 1 217 ? -13.516 15.523 2.639 1 96.75 217 SER A C 1
ATOM 1630 O O . SER A 1 217 ? -12.914 16.438 2.072 1 96.75 217 SER A O 1
ATOM 1632 N N . LEU A 1 218 ? -12.945 14.805 3.531 1 96.62 218 LEU A N 1
ATOM 1633 C CA . LEU A 1 218 ? -11.547 14.977 3.908 1 96.62 218 LEU A CA 1
ATOM 1634 C C . LEU A 1 218 ? -10.633 14.727 2.719 1 96.62 218 LEU A C 1
ATOM 1636 O O . LEU A 1 218 ? -9.734 15.523 2.434 1 96.62 218 LEU A O 1
ATOM 1640 N N . TYR A 1 219 ? -10.875 13.688 1.986 1 97.81 219 TYR A N 1
ATOM 1641 C CA . TYR A 1 219 ? -9.992 13.297 0.889 1 97.81 219 TYR A CA 1
ATOM 1642 C C . TYR A 1 219 ? -10.203 14.195 -0.322 1 97.81 219 TYR A C 1
ATOM 1644 O O . TYR A 1 219 ? -9.258 14.469 -1.073 1 97.81 219 TYR A O 1
ATOM 1652 N N . ALA A 1 220 ? -11.445 14.672 -0.462 1 98.06 220 ALA A N 1
ATOM 1653 C CA . ALA A 1 220 ? -11.656 15.711 -1.468 1 98.06 220 ALA A CA 1
ATOM 1654 C C . ALA A 1 220 ? -10.781 16.922 -1.192 1 98.06 220 ALA A C 1
ATOM 1656 O O . ALA A 1 220 ? -10.086 17.406 -2.086 1 98.06 220 ALA A O 1
ATOM 1657 N N . ASP A 1 221 ? -10.812 17.359 0.037 1 98 221 ASP A N 1
ATOM 1658 C CA . ASP A 1 221 ? -10.039 18.547 0.431 1 98 221 ASP A CA 1
ATOM 1659 C C . ASP A 1 221 ? -8.547 18.312 0.226 1 98 221 ASP A C 1
ATOM 1661 O O . ASP A 1 221 ? -7.852 19.172 -0.325 1 98 221 ASP A O 1
ATOM 1665 N N . ILE A 1 222 ? -8.047 17.156 0.632 1 97.81 222 ILE A N 1
ATOM 1666 C CA . ILE A 1 222 ? -6.621 16.844 0.545 1 97.81 222 ILE A CA 1
ATOM 1667 C C . ILE A 1 222 ? -6.176 16.859 -0.915 1 97.81 222 ILE A C 1
ATOM 1669 O O . ILE A 1 222 ? -5.125 17.422 -1.238 1 97.81 222 ILE A O 1
ATOM 1673 N N . LEU A 1 223 ? -6.977 16.328 -1.795 1 98.31 223 LEU A N 1
ATOM 1674 C CA . LEU A 1 223 ? -6.574 16.172 -3.189 1 98.31 223 LEU A CA 1
ATOM 1675 C C . LEU A 1 223 ? -6.836 17.469 -3.969 1 98.31 223 LEU A C 1
ATOM 1677 O O . LEU A 1 223 ? -6.109 17.781 -4.91 1 98.31 223 LEU A O 1
ATOM 1681 N N . GLN A 1 224 ? -7.805 18.281 -3.531 1 97.88 224 GLN A N 1
ATOM 1682 C CA . GLN A 1 224 ? -8.234 19.391 -4.371 1 97.88 224 GLN A CA 1
ATOM 1683 C C . GLN A 1 224 ? -7.676 20.703 -3.865 1 97.88 224 GLN A C 1
ATOM 1685 O O . GLN A 1 224 ? -7.59 21.688 -4.617 1 97.88 224 GLN A O 1
ATOM 1690 N N . MET A 1 225 ? -7.242 20.766 -2.605 1 97.38 225 MET A N 1
ATOM 1691 C CA . MET A 1 225 ? -6.98 22.078 -2.039 1 97.38 225 MET A CA 1
ATOM 1692 C C . MET A 1 225 ? -5.48 22.328 -1.913 1 97.38 225 MET A C 1
ATOM 1694 O O . MET A 1 225 ? -5.055 23.469 -1.688 1 97.38 225 MET A O 1
ATOM 1698 N N . ASN A 1 226 ? -4.633 21.328 -1.994 1 97.56 226 ASN A N 1
ATOM 1699 C CA . ASN A 1 226 ? -3.191 21.516 -2.117 1 97.56 226 ASN A CA 1
ATOM 1700 C C . ASN A 1 226 ? -2.789 21.844 -3.555 1 97.56 226 ASN A C 1
ATOM 1702 O O . ASN A 1 226 ? -2.889 20.984 -4.434 1 97.56 226 ASN A O 1
ATOM 1706 N N . PRO A 1 227 ? -2.32 23.047 -3.799 1 96.19 227 PRO A N 1
ATOM 1707 C CA . PRO A 1 227 ? -2.014 23.438 -5.176 1 96.19 227 PRO A CA 1
ATOM 1708 C C . PRO A 1 227 ? -0.916 22.594 -5.805 1 96.19 227 PRO A C 1
ATOM 1710 O O . PRO A 1 227 ? -0.838 22.469 -7.031 1 96.19 227 PRO A O 1
ATOM 1713 N N . GLU A 1 228 ? -0.119 21.953 -5.035 1 97.38 228 GLU A N 1
ATOM 1714 C CA . GLU A 1 228 ? 0.989 21.141 -5.535 1 97.38 228 GLU A CA 1
ATOM 1715 C C . GLU A 1 228 ? 0.497 19.797 -6.059 1 97.38 228 GLU A C 1
ATOM 1717 O O . GLU A 1 228 ? 1.22 19.109 -6.777 1 97.38 228 GLU A O 1
ATOM 1722 N N . THR A 1 229 ? -0.743 19.375 -5.742 1 97.75 229 THR A N 1
ATOM 1723 C CA . THR A 1 229 ? -1.256 18.031 -6.031 1 97.75 229 THR A CA 1
ATOM 1724 C C . THR A 1 229 ? -1.498 17.859 -7.527 1 97.75 229 THR A C 1
ATOM 1726 O O . THR A 1 229 ? -1.27 16.781 -8.078 1 97.75 229 THR A O 1
ATOM 1729 N N . VAL A 1 230 ? -1.851 18.922 -8.195 1 96.62 230 VAL A N 1
ATOM 1730 C CA . VAL A 1 230 ? -2.154 18.844 -9.625 1 96.62 230 VAL A CA 1
ATOM 1731 C C . VAL A 1 230 ? -0.919 18.391 -10.391 1 96.62 230 VAL A C 1
ATOM 1733 O O . VAL A 1 230 ? -1.008 17.516 -11.25 1 96.62 230 VAL A O 1
ATOM 1736 N N . GLY A 1 231 ? 0.209 19 -10.078 1 97.62 231 GLY A N 1
ATOM 1737 C CA . GLY A 1 231 ? 1.446 18.625 -10.742 1 97.62 231 GLY A CA 1
ATOM 1738 C C . GLY A 1 231 ? 1.831 17.188 -10.516 1 97.62 231 GLY A C 1
ATOM 1739 O O . GLY A 1 231 ? 2.303 16.5 -11.438 1 97.62 231 GLY A O 1
ATOM 1740 N N . ILE A 1 232 ? 1.594 16.688 -9.359 1 98.38 232 ILE A N 1
ATOM 1741 C CA . ILE A 1 232 ? 1.968 15.32 -9.016 1 98.38 232 ILE A CA 1
ATOM 1742 C C . ILE A 1 232 ? 1.036 14.336 -9.727 1 98.38 232 ILE A C 1
ATOM 1744 O O . ILE A 1 232 ? 1.471 13.281 -10.18 1 98.38 232 ILE A O 1
ATOM 1748 N N . ILE A 1 233 ? -0.234 14.648 -9.805 1 98.56 233 ILE A N 1
ATOM 1749 C CA . ILE A 1 233 ? -1.207 13.805 -10.492 1 98.56 233 ILE A CA 1
ATOM 1750 C C . ILE A 1 233 ? -0.861 13.719 -11.977 1 98.56 233 ILE A C 1
ATOM 1752 O O . ILE A 1 233 ? -0.977 12.656 -12.586 1 98.56 233 ILE A O 1
ATOM 1756 N N . GLU A 1 234 ? -0.417 14.836 -12.516 1 98.5 234 GLU A N 1
ATOM 1757 C CA . GLU A 1 234 ? 0.038 14.828 -13.906 1 98.5 234 GLU A CA 1
ATOM 1758 C C . GLU A 1 234 ? 1.236 13.906 -14.086 1 98.5 234 GLU A C 1
ATOM 1760 O O . GLU A 1 234 ? 1.286 13.125 -15.047 1 98.5 234 GLU 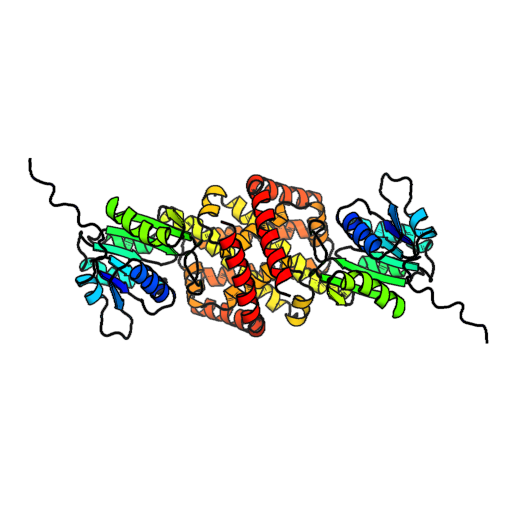A O 1
ATOM 1765 N N . LYS A 1 235 ? 2.15 14.008 -13.211 1 98.62 235 LYS A N 1
ATOM 1766 C CA . LYS A 1 235 ? 3.322 13.141 -13.281 1 98.62 235 LYS A CA 1
ATOM 1767 C C . LYS A 1 235 ? 2.928 11.672 -13.141 1 98.62 235 LYS A C 1
ATOM 1769 O O . LYS A 1 235 ? 3.523 10.797 -13.781 1 98.62 235 LYS A O 1
ATOM 1774 N N . MET A 1 236 ? 1.957 11.391 -12.289 1 98.81 236 MET A N 1
ATOM 1775 C CA . MET A 1 236 ? 1.455 10.031 -12.141 1 98.81 236 MET A CA 1
ATOM 1776 C C . MET A 1 236 ? 0.81 9.547 -13.438 1 98.81 236 MET A C 1
ATOM 1778 O O . MET A 1 236 ? 1.03 8.406 -13.859 1 98.81 236 MET A O 1
ATOM 1782 N N . SER A 1 237 ? -0.002 10.391 -14.008 1 98.69 237 SER A N 1
ATOM 1783 C CA . SER A 1 237 ? -0.62 10.062 -15.289 1 98.69 237 SER A CA 1
ATOM 1784 C C . SER A 1 237 ? 0.433 9.75 -16.344 1 98.69 237 SER A C 1
ATOM 1786 O O . SER A 1 237 ? 0.291 8.789 -17.109 1 98.69 237 SER A O 1
ATOM 1788 N N . ASP A 1 238 ? 1.493 10.523 -16.359 1 98.69 238 ASP A N 1
ATOM 1789 C CA . ASP A 1 238 ? 2.592 10.305 -17.297 1 98.69 238 ASP A CA 1
ATOM 1790 C C . ASP A 1 238 ? 3.285 8.977 -17.031 1 98.69 238 ASP A C 1
ATOM 1792 O O . ASP A 1 238 ? 3.637 8.25 -17.969 1 98.69 238 ASP A O 1
ATOM 1796 N N . SER A 1 239 ? 3.516 8.688 -15.797 1 98.81 239 SER A N 1
ATOM 1797 C CA . SER A 1 239 ? 4.172 7.441 -15.406 1 98.81 239 SER A CA 1
ATOM 1798 C C . SER A 1 239 ? 3.34 6.23 -15.812 1 98.81 239 SER A C 1
ATOM 1800 O O . SER A 1 239 ? 3.881 5.234 -16.297 1 98.81 239 SER A O 1
ATOM 1802 N N . VAL A 1 240 ? 2.012 6.305 -15.602 1 98.81 240 VAL A N 1
ATOM 1803 C CA . VAL A 1 240 ? 1.095 5.238 -16 1 98.81 240 VAL A CA 1
ATOM 1804 C C . VAL A 1 240 ? 1.162 5.039 -17.516 1 98.81 240 VAL A C 1
ATOM 1806 O O . VAL A 1 240 ? 1.26 3.908 -18 1 98.81 240 VAL A O 1
ATOM 1809 N N . THR A 1 241 ? 1.167 6.137 -18.219 1 98.56 241 THR A N 1
ATOM 1810 C CA . THR A 1 241 ? 1.223 6.078 -19.672 1 98.56 241 THR A CA 1
ATOM 1811 C C . THR A 1 241 ? 2.533 5.453 -20.141 1 98.56 241 THR A C 1
ATOM 1813 O O . THR A 1 241 ? 2.535 4.582 -21.016 1 98.56 241 THR A O 1
ATOM 1816 N N . ALA A 1 242 ? 3.629 5.84 -19.594 1 98.44 242 ALA A N 1
ATOM 1817 C CA . ALA A 1 242 ? 4.949 5.344 -19.969 1 98.44 242 ALA A CA 1
ATOM 1818 C C . ALA A 1 242 ? 5.078 3.852 -19.688 1 98.44 242 ALA A C 1
ATOM 1820 O O . ALA A 1 242 ? 5.527 3.08 -20.531 1 98.44 242 ALA A O 1
ATOM 1821 N N . LEU A 1 243 ? 4.703 3.443 -18.5 1 98.75 243 LEU A N 1
ATOM 1822 C CA . LEU A 1 243 ? 4.828 2.041 -18.109 1 98.75 243 LEU A CA 1
ATOM 1823 C C . LEU A 1 243 ? 3.877 1.171 -18.938 1 98.75 243 LEU A C 1
ATOM 1825 O O . LEU A 1 243 ? 4.219 0.043 -19.297 1 98.75 243 LEU A O 1
ATOM 1829 N N . LYS A 1 244 ? 2.629 1.693 -19.156 1 98.69 244 LYS A N 1
ATOM 1830 C CA . LYS A 1 244 ? 1.686 0.979 -20.016 1 98.69 244 LYS A CA 1
ATOM 1831 C C . LYS A 1 244 ? 2.305 0.663 -21.375 1 98.69 244 LYS A C 1
ATOM 1833 O O . LYS A 1 244 ? 2.199 -0.464 -21.859 1 98.69 244 LYS A O 1
ATOM 1838 N N . ALA A 1 245 ? 2.973 1.61 -21.969 1 98.44 245 ALA A N 1
ATOM 1839 C CA . ALA A 1 245 ? 3.623 1.426 -23.266 1 98.44 245 ALA A CA 1
ATOM 1840 C C . ALA A 1 245 ? 4.742 0.393 -23.172 1 98.44 245 ALA A C 1
ATOM 1842 O O . ALA A 1 245 ? 4.914 -0.427 -24.078 1 98.44 245 ALA A O 1
ATOM 1843 N N . ILE A 1 246 ? 5.48 0.417 -22.109 1 98.5 246 ILE A N 1
ATOM 1844 C CA . ILE A 1 246 ? 6.586 -0.512 -21.922 1 98.5 246 ILE A CA 1
ATOM 1845 C C . ILE A 1 246 ? 6.051 -1.936 -21.781 1 98.5 246 ILE A C 1
ATOM 1847 O O . ILE A 1 246 ? 6.551 -2.855 -22.438 1 98.5 246 ILE A O 1
ATOM 1851 N N . VAL A 1 247 ? 5.004 -2.127 -20.984 1 98.44 247 VAL A N 1
ATOM 1852 C CA . VAL A 1 247 ? 4.418 -3.449 -20.797 1 98.44 247 VAL A CA 1
ATOM 1853 C C . VAL A 1 247 ? 3.842 -3.959 -22.109 1 98.44 247 VAL A C 1
ATOM 1855 O O . VAL A 1 247 ? 4.035 -5.125 -22.469 1 98.44 247 VAL A O 1
ATOM 1858 N N . ALA A 1 248 ? 3.182 -3.062 -22.859 1 97.06 248 ALA A N 1
ATOM 1859 C CA . ALA A 1 248 ? 2.545 -3.426 -24.125 1 97.06 248 ALA A CA 1
ATOM 1860 C C . ALA A 1 248 ? 3.584 -3.836 -25.156 1 97.06 248 ALA A C 1
ATOM 1862 O O . ALA A 1 248 ? 3.305 -4.652 -26.031 1 97.06 248 ALA A O 1
ATOM 1863 N N . SER A 1 249 ? 4.785 -3.352 -25.109 1 96.88 249 SER A N 1
ATOM 1864 C CA . SER A 1 249 ? 5.832 -3.619 -26.078 1 96.88 249 SER A CA 1
ATOM 1865 C C . SER A 1 249 ? 6.359 -5.043 -25.953 1 96.88 249 SER A C 1
ATOM 1867 O O . SER A 1 249 ? 7.023 -5.551 -26.859 1 96.88 249 SER A O 1
ATOM 1869 N N . LYS A 1 250 ? 6.215 -5.637 -24.797 1 96.44 250 LYS A N 1
ATOM 1870 C CA . LYS A 1 250 ? 6.711 -6.977 -24.5 1 96.44 250 LYS A CA 1
ATOM 1871 C C . LYS A 1 250 ? 8.234 -7.039 -24.609 1 96.44 250 LYS A C 1
ATOM 1873 O O . LYS A 1 250 ? 8.797 -8.102 -24.859 1 96.44 250 LYS A O 1
ATOM 1878 N N . ASP A 1 251 ? 8.836 -5.895 -24.578 1 96.75 251 ASP A N 1
ATOM 1879 C CA . ASP A 1 251 ? 10.289 -5.785 -24.578 1 96.75 251 ASP A CA 1
ATOM 1880 C C . ASP A 1 251 ? 10.852 -5.902 -23.156 1 96.75 251 ASP A C 1
ATOM 1882 O O . ASP A 1 251 ? 10.906 -4.914 -22.422 1 96.75 251 ASP A O 1
ATOM 1886 N N . SER A 1 252 ? 11.359 -7.031 -22.828 1 96 252 SER A N 1
ATOM 1887 C CA . SER A 1 252 ? 11.812 -7.301 -21.469 1 96 252 SER A CA 1
ATOM 1888 C C . SER A 1 252 ? 13.016 -6.438 -21.109 1 96 252 SER A C 1
ATOM 1890 O O . SER A 1 252 ? 13.195 -6.074 -19.938 1 96 252 SER A O 1
ATOM 1892 N N . GLU A 1 253 ? 13.805 -6.09 -22.047 1 96.44 253 GLU A N 1
ATOM 1893 C CA . GLU A 1 253 ? 14.969 -5.25 -21.781 1 96.44 253 GLU A CA 1
ATOM 1894 C C . GLU A 1 253 ? 14.555 -3.82 -21.438 1 96.44 253 GLU A C 1
ATOM 1896 O O . GLU A 1 253 ? 15.133 -3.201 -20.547 1 96.44 253 GLU A O 1
ATOM 1901 N N . LYS A 1 254 ? 13.586 -3.369 -22.234 1 97.81 254 LYS A N 1
ATOM 1902 C CA . LYS A 1 254 ? 13.062 -2.039 -21.938 1 97.81 254 LYS A CA 1
ATOM 1903 C C . LYS A 1 254 ? 12.453 -1.983 -20.547 1 97.81 254 LYS A C 1
ATOM 1905 O O . LYS A 1 254 ? 12.633 -1.002 -19.812 1 97.81 254 LYS A O 1
ATOM 1910 N N . PHE A 1 255 ? 11.789 -3.049 -20.172 1 98.56 255 PHE A N 1
ATOM 1911 C CA . PHE A 1 255 ? 11.203 -3.113 -18.844 1 98.56 255 PHE A CA 1
ATOM 1912 C C . PHE A 1 255 ? 12.289 -3.162 -17.781 1 98.56 255 PHE A C 1
ATOM 1914 O O . PHE A 1 255 ? 12.195 -2.467 -16.766 1 98.56 255 PHE A O 1
ATOM 1921 N N . ALA A 1 256 ? 13.273 -3.953 -18.031 1 98 256 ALA A N 1
ATOM 1922 C CA . ALA A 1 256 ? 14.359 -4.094 -17.062 1 98 256 ALA A CA 1
ATOM 1923 C C . ALA A 1 256 ? 15.078 -2.768 -16.844 1 98 256 ALA A C 1
ATOM 1925 O O . ALA A 1 256 ? 15.477 -2.449 -15.727 1 98 256 ALA A O 1
ATOM 1926 N N . ALA A 1 257 ? 15.242 -2.031 -17.906 1 98.31 257 ALA A N 1
ATOM 1927 C CA . ALA A 1 257 ? 15.883 -0.723 -17.797 1 98.31 257 ALA A CA 1
ATOM 1928 C C . ALA A 1 257 ? 15.047 0.224 -16.953 1 98.31 257 ALA A C 1
ATOM 1930 O O . ALA A 1 257 ? 15.57 0.908 -16.062 1 98.31 257 ALA A O 1
ATOM 1931 N N . PHE A 1 258 ? 13.758 0.251 -17.219 1 98.56 258 PHE A N 1
ATOM 1932 C CA . PHE A 1 258 ? 12.812 1.042 -16.438 1 98.56 258 PHE A CA 1
ATOM 1933 C C . PHE A 1 258 ? 12.867 0.658 -14.969 1 98.56 258 PHE A C 1
ATOM 1935 O O . PHE A 1 258 ? 12.961 1.526 -14.102 1 98.56 258 PHE A O 1
ATOM 1942 N N . PHE A 1 259 ? 12.836 -0.613 -14.711 1 98.75 259 PHE A N 1
ATOM 1943 C CA . PHE A 1 259 ? 12.836 -1.154 -13.359 1 98.75 259 PHE A CA 1
ATOM 1944 C C . PHE A 1 259 ? 14.133 -0.8 -12.633 1 98.75 259 PHE A C 1
ATOM 1946 O O . PHE A 1 259 ? 14.102 -0.341 -11.484 1 98.75 259 PHE A O 1
ATOM 1953 N N . THR A 1 260 ? 15.195 -0.918 -13.273 1 98.31 260 THR A N 1
ATOM 1954 C CA . THR A 1 260 ? 16.516 -0.707 -12.672 1 98.31 260 THR A CA 1
ATOM 1955 C C . THR A 1 260 ? 16.719 0.768 -12.352 1 98.31 260 THR A C 1
ATOM 1957 O O . THR A 1 260 ? 17.328 1.103 -11.328 1 98.31 260 THR A O 1
ATOM 1960 N N . GLU A 1 261 ? 16.25 1.607 -13.242 1 98.25 261 GLU A N 1
ATOM 1961 C CA . GLU A 1 261 ? 16.359 3.037 -12.969 1 98.25 261 GLU A CA 1
ATOM 1962 C C . GLU A 1 261 ? 15.617 3.41 -11.688 1 98.25 261 GLU A C 1
ATOM 1964 O O . GLU A 1 261 ? 16.109 4.207 -10.883 1 98.25 261 GLU A O 1
ATOM 1969 N N . ASN A 1 262 ? 14.469 2.865 -11.523 1 98.69 262 ASN A N 1
ATOM 1970 C CA . ASN A 1 262 ? 13.711 3.111 -10.305 1 98.69 262 ASN A CA 1
ATOM 1971 C C . ASN A 1 262 ? 14.375 2.455 -9.094 1 98.69 262 ASN A C 1
ATOM 1973 O O . ASN A 1 262 ? 14.438 3.053 -8.016 1 98.69 262 ASN A O 1
ATOM 1977 N N . SER A 1 263 ? 14.875 1.227 -9.258 1 98.56 263 SER A N 1
ATOM 1978 C CA . SER A 1 263 ? 15.602 0.545 -8.188 1 98.56 263 SER A CA 1
ATOM 1979 C C . SER A 1 263 ? 16.797 1.366 -7.719 1 98.56 263 SER A C 1
ATOM 1981 O O . SER A 1 263 ? 17.062 1.455 -6.52 1 98.56 263 SER A O 1
ATOM 1983 N N . ASP A 1 264 ? 17.469 1.98 -8.625 1 98.12 264 ASP A N 1
ATOM 1984 C CA . ASP A 1 264 ? 18.625 2.811 -8.289 1 98.12 264 ASP A CA 1
ATOM 1985 C C . ASP A 1 264 ? 18.203 4.035 -7.48 1 98.12 264 ASP A C 1
ATOM 1987 O O . ASP A 1 264 ? 18.875 4.418 -6.523 1 98.12 264 ASP A O 1
ATOM 1991 N N . ALA A 1 265 ? 17.109 4.609 -7.871 1 97.62 265 ALA A N 1
ATOM 1992 C CA . ALA A 1 265 ? 16.609 5.801 -7.188 1 97.62 265 ALA A CA 1
ATOM 1993 C C . ALA A 1 265 ? 16.203 5.48 -5.754 1 97.62 265 ALA A C 1
ATOM 1995 O O . ALA A 1 265 ? 16.266 6.344 -4.871 1 97.62 265 ALA A O 1
ATOM 1996 N N . PHE A 1 266 ? 15.844 4.223 -5.465 1 98.06 266 PHE A N 1
ATOM 1997 C CA . PHE A 1 266 ? 15.352 3.824 -4.148 1 98.06 266 PHE A CA 1
ATOM 1998 C C . PHE A 1 266 ? 16.391 2.969 -3.424 1 98.06 266 PHE A C 1
ATOM 2000 O O . PHE A 1 266 ? 16.094 2.4 -2.369 1 98.06 266 PHE A O 1
ATOM 2007 N N . LYS A 1 267 ? 17.609 2.842 -3.904 1 97.62 267 LYS A N 1
ATOM 2008 C CA . LYS A 1 267 ? 18.609 1.856 -3.498 1 97.62 267 LYS A CA 1
ATOM 2009 C C . LYS A 1 267 ? 18.859 1.913 -1.994 1 97.62 267 LYS A C 1
ATOM 2011 O O . LYS A 1 267 ? 18.891 0.877 -1.327 1 97.62 267 LYS A O 1
ATOM 2016 N N . ALA A 1 268 ? 18.953 3.086 -1.473 1 97 268 ALA A N 1
ATOM 2017 C CA . ALA A 1 268 ? 19.281 3.252 -0.061 1 97 268 ALA A CA 1
ATOM 2018 C C . ALA A 1 268 ? 18.125 2.836 0.832 1 97 268 ALA A C 1
ATOM 2020 O O . ALA A 1 268 ? 18.328 2.469 1.993 1 97 268 ALA A O 1
ATOM 2021 N N . TYR A 1 269 ? 16.922 2.875 0.278 1 97.75 269 TYR A N 1
ATOM 2022 C CA . TYR A 1 269 ? 15.719 2.623 1.068 1 97.75 269 TYR A CA 1
ATOM 2023 C C . TYR A 1 269 ? 15.312 1.155 0.993 1 97.75 269 TYR A C 1
ATOM 2025 O O . TYR A 1 269 ? 14.578 0.662 1.853 1 97.75 269 TYR A O 1
ATOM 2033 N N . ILE A 1 270 ? 15.789 0.391 0.035 1 98.12 270 ILE A N 1
ATOM 2034 C CA . ILE A 1 270 ? 15.312 -0.953 -0.276 1 98.12 270 ILE A CA 1
ATOM 2035 C C . ILE A 1 270 ? 15.531 -1.869 0.926 1 98.12 270 ILE A C 1
ATOM 2037 O O . ILE A 1 270 ? 14.617 -2.59 1.34 1 98.12 270 ILE A O 1
ATOM 2041 N N . PRO A 1 271 ? 16.703 -1.811 1.623 1 97.5 271 PRO A N 1
ATOM 2042 C CA . PRO A 1 271 ? 16.891 -2.699 2.771 1 97.5 271 PRO A CA 1
ATOM 2043 C C . PRO A 1 271 ? 15.898 -2.418 3.9 1 97.5 271 PRO A C 1
ATOM 2045 O O . PRO A 1 271 ? 15.32 -3.35 4.465 1 97.5 271 PRO A O 1
ATOM 2048 N N . GLN A 1 272 ? 15.633 -1.156 4.156 1 95.75 272 GLN A N 1
ATOM 2049 C CA . GLN A 1 272 ? 14.688 -0.78 5.199 1 95.75 272 GLN A CA 1
ATOM 2050 C C . GLN A 1 272 ? 13.266 -1.18 4.82 1 95.75 272 GLN A C 1
ATOM 2052 O O . GLN A 1 272 ? 12.508 -1.681 5.656 1 95.75 272 GLN A O 1
ATOM 2057 N N . ALA A 1 273 ? 12.938 -0.916 3.611 1 96.69 273 ALA A N 1
ATOM 2058 C CA . ALA A 1 273 ? 11.609 -1.277 3.117 1 96.69 273 ALA A CA 1
ATOM 2059 C C . ALA A 1 273 ? 11.359 -2.775 3.262 1 96.69 273 ALA A C 1
ATOM 2061 O O . ALA A 1 273 ? 10.289 -3.193 3.703 1 96.69 273 ALA A O 1
ATOM 2062 N N . THR A 1 274 ? 12.375 -3.602 2.912 1 96.06 274 THR A N 1
ATOM 2063 C CA . THR A 1 274 ? 12.266 -5.055 2.996 1 96.06 274 THR A CA 1
ATOM 2064 C C . THR A 1 274 ? 12.062 -5.5 4.441 1 96.06 274 THR A C 1
ATOM 2066 O O . THR A 1 274 ? 11.18 -6.309 4.73 1 96.06 274 THR A O 1
ATOM 2069 N N . GLU A 1 275 ? 12.789 -4.91 5.297 1 94.94 275 GLU A N 1
ATOM 2070 C CA . GLU A 1 275 ? 12.695 -5.262 6.711 1 94.94 275 GLU A CA 1
ATOM 2071 C C . GLU A 1 275 ? 11.328 -4.898 7.281 1 94.94 275 GLU A C 1
ATOM 2073 O O . GLU A 1 275 ? 10.703 -5.703 7.977 1 94.94 275 GLU A O 1
ATOM 2078 N N . GLU A 1 276 ? 10.844 -3.729 6.98 1 94.5 276 GLU A N 1
ATOM 2079 C CA . GLU A 1 276 ? 9.57 -3.256 7.512 1 94.5 276 GLU A CA 1
ATOM 2080 C C . GLU A 1 276 ? 8.406 -4.086 6.973 1 94.5 276 GLU A C 1
ATOM 2082 O O . GLU A 1 276 ? 7.496 -4.453 7.719 1 94.5 276 GLU A O 1
ATOM 2087 N N . THR A 1 277 ? 8.453 -4.406 5.703 1 94.81 277 THR A N 1
ATOM 2088 C CA . THR A 1 277 ? 7.355 -5.164 5.125 1 94.81 277 THR A CA 1
ATOM 2089 C C . THR A 1 277 ? 7.395 -6.617 5.59 1 94.81 277 THR A C 1
ATOM 2091 O O . THR A 1 277 ? 6.352 -7.254 5.746 1 94.81 277 THR A O 1
ATOM 2094 N N . ASP A 1 278 ? 8.602 -7.168 5.824 1 94.12 278 ASP A N 1
ATOM 2095 C CA . ASP A 1 278 ? 8.688 -8.5 6.414 1 94.12 278 ASP A CA 1
ATOM 2096 C C . ASP A 1 278 ? 8.008 -8.539 7.777 1 94.12 278 ASP A C 1
ATOM 2098 O O . ASP A 1 278 ? 7.309 -9.5 8.094 1 94.12 278 ASP A O 1
ATOM 2102 N N . LEU A 1 279 ? 8.234 -7.5 8.508 1 93.19 279 LEU A N 1
ATOM 2103 C CA . LEU A 1 279 ? 7.621 -7.422 9.828 1 93.19 279 LEU A CA 1
ATOM 2104 C C . LEU A 1 279 ? 6.098 -7.375 9.719 1 93.19 279 LEU A C 1
ATOM 2106 O O . LEU A 1 279 ? 5.398 -8.039 10.492 1 93.19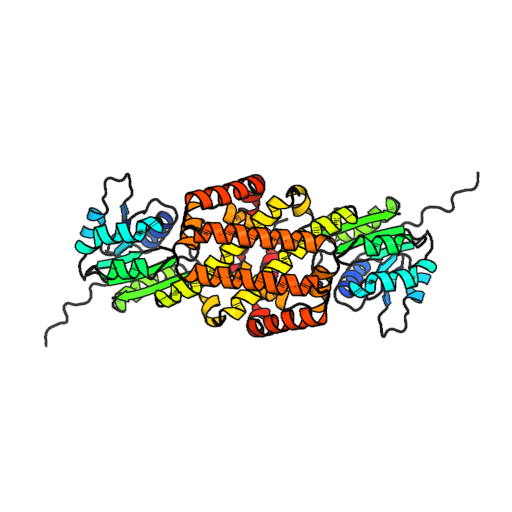 279 LEU A O 1
ATOM 2110 N N . MET A 1 280 ? 5.586 -6.633 8.812 1 93.19 280 MET A N 1
ATOM 2111 C CA . MET A 1 280 ? 4.141 -6.527 8.609 1 93.19 280 MET A CA 1
ATOM 2112 C C . MET A 1 280 ? 3.557 -7.863 8.156 1 93.19 280 MET A C 1
ATOM 2114 O O . MET A 1 280 ? 2.506 -8.281 8.648 1 93.19 280 MET A O 1
ATOM 2118 N N . ILE A 1 281 ? 4.262 -8.484 7.223 1 93.31 281 ILE A N 1
ATOM 2119 C CA . ILE A 1 281 ? 3.818 -9.773 6.707 1 93.31 281 ILE A CA 1
ATOM 2120 C C . ILE A 1 281 ? 3.764 -10.797 7.84 1 93.31 281 ILE A C 1
ATOM 2122 O O . ILE A 1 281 ? 2.77 -11.508 7.992 1 93.31 281 ILE A O 1
ATOM 2126 N N . ASN A 1 282 ? 4.797 -10.797 8.633 1 91.94 282 ASN A N 1
ATOM 2127 C CA . ASN A 1 282 ? 4.852 -11.734 9.75 1 91.94 282 ASN A CA 1
ATOM 2128 C C . ASN A 1 282 ? 3.736 -11.469 10.758 1 91.94 282 ASN A C 1
ATOM 2130 O O . ASN A 1 282 ? 3.199 -12.406 11.352 1 91.94 282 ASN A O 1
ATOM 2134 N N . THR A 1 283 ? 3.432 -10.211 10.898 1 91.06 283 THR A N 1
ATOM 2135 C CA . THR A 1 283 ? 2.355 -9.836 11.812 1 91.06 283 THR A CA 1
ATOM 2136 C C . THR A 1 283 ? 1.01 -10.344 11.297 1 91.06 283 THR A C 1
ATOM 2138 O O . THR A 1 283 ? 0.203 -10.867 12.07 1 91.06 283 THR A O 1
ATOM 2141 N N . LEU A 1 284 ? 0.771 -10.234 10.039 1 90.44 284 LEU A N 1
ATOM 2142 C CA . LEU A 1 284 ? -0.489 -10.672 9.445 1 90.44 284 LEU A CA 1
ATOM 2143 C C . LEU A 1 284 ? -0.614 -12.195 9.5 1 90.44 284 LEU A C 1
ATOM 2145 O O . LEU A 1 284 ? -1.714 -12.727 9.672 1 90.44 284 LEU A O 1
ATOM 2149 N N . VAL A 1 285 ? 0.491 -12.906 9.375 1 89.38 285 VAL A N 1
ATOM 2150 C CA . VAL A 1 285 ? 0.521 -14.359 9.422 1 89.38 285 VAL A CA 1
ATOM 2151 C C . VAL A 1 285 ? 0.142 -14.844 10.82 1 89.38 285 VAL A C 1
ATOM 2153 O O . VAL A 1 285 ? -0.549 -15.859 10.961 1 89.38 285 VAL A O 1
ATOM 2156 N N . LYS A 1 286 ? 0.505 -14.109 11.781 1 86 286 LYS A N 1
ATOM 2157 C CA . LYS A 1 286 ? 0.281 -14.508 13.164 1 86 286 LYS A CA 1
ATOM 2158 C C . LYS A 1 286 ? -1.144 -14.188 13.609 1 86 286 LYS A C 1
ATOM 2160 O O . LYS A 1 286 ? -1.61 -14.688 14.633 1 86 286 LYS A O 1
ATOM 2165 N N . MET A 1 287 ? -1.831 -13.312 12.914 1 74.94 287 MET A N 1
ATOM 2166 C CA . MET A 1 287 ? -3.221 -12.992 13.227 1 74.94 287 MET A CA 1
ATOM 2167 C C . MET A 1 287 ? -4.133 -14.18 12.945 1 74.94 287 MET A C 1
ATOM 2169 O O . MET A 1 287 ? -5.211 -14.297 13.531 1 74.94 287 MET A O 1
ATOM 2173 N N . LYS A 1 288 ? -3.801 -15.055 12.031 1 61.91 288 LYS A N 1
ATOM 2174 C CA . LYS A 1 288 ? -4.656 -16.172 11.641 1 61.91 288 LYS A CA 1
ATOM 2175 C C . LYS A 1 288 ? -4.293 -17.438 12.414 1 61.91 288 LYS A C 1
ATOM 2177 O O . LYS A 1 288 ? -3.127 -17.656 12.758 1 61.91 288 LYS A O 1
ATOM 2182 N N . MET B 1 1 ? -14.477 -60.875 -9.766 1 26.06 1 MET B N 1
ATOM 2183 C CA . MET B 1 1 ? -14.516 -59.594 -9.039 1 26.06 1 MET B CA 1
ATOM 2184 C C . MET B 1 1 ? -13.117 -59 -8.891 1 26.06 1 MET B C 1
ATOM 2186 O O . MET B 1 1 ? -12.336 -59.469 -8.047 1 26.06 1 MET B O 1
ATOM 2190 N N . LYS B 1 2 ? -12.477 -58.594 -9.953 1 32.22 2 LYS B N 1
ATOM 2191 C CA . LYS B 1 2 ? -11.031 -58.438 -10.086 1 32.22 2 LYS B CA 1
ATOM 2192 C C . LYS B 1 2 ? -10.523 -57.281 -9.203 1 32.22 2 LYS B C 1
ATOM 2194 O O . LYS B 1 2 ? -11.219 -56.281 -9.016 1 32.22 2 LYS B O 1
ATOM 2199 N N . SER B 1 3 ? -9.656 -57.438 -8.164 1 29.08 3 SER B N 1
ATOM 2200 C CA . SER B 1 3 ? -9.039 -56.594 -7.16 1 29.08 3 SER B CA 1
ATOM 2201 C C . SER B 1 3 ? -8.367 -55.375 -7.809 1 29.08 3 SER B C 1
ATOM 2203 O O . SER B 1 3 ? -7.59 -55.531 -8.75 1 29.08 3 SER B O 1
ATOM 2205 N N . PHE B 1 4 ? -8.945 -54.062 -7.703 1 29.05 4 PHE B N 1
ATOM 2206 C CA . PHE B 1 4 ? -8.633 -52.812 -8.367 1 29.05 4 PHE B CA 1
ATOM 2207 C C . PHE B 1 4 ? -7.18 -52.406 -8.133 1 29.05 4 PHE B C 1
ATOM 2209 O O . PHE B 1 4 ? -6.758 -52.219 -6.992 1 29.05 4 PHE B O 1
ATOM 2216 N N . ALA B 1 5 ? -6.188 -52.844 -8.797 1 33.91 5 ALA B N 1
ATOM 2217 C CA . ALA B 1 5 ? -4.73 -52.812 -8.922 1 33.91 5 ALA B CA 1
ATOM 2218 C C . ALA B 1 5 ? -4.199 -51.375 -8.812 1 33.91 5 ALA B C 1
ATOM 2220 O O . ALA B 1 5 ? -3.041 -51.125 -9.141 1 33.91 5 ALA B O 1
ATOM 2221 N N . GLY B 1 6 ? -5.047 -50.25 -8.461 1 31.8 6 GLY B N 1
ATOM 2222 C CA . GLY B 1 6 ? -5.0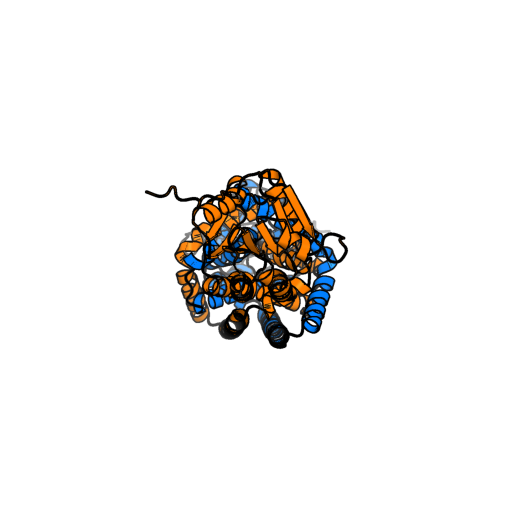98 -48.812 -8.672 1 31.8 6 GLY B CA 1
ATOM 2223 C C . GLY B 1 6 ? -4.125 -48.031 -7.797 1 31.8 6 GLY B C 1
ATOM 2224 O O . GLY B 1 6 ? -3.93 -46.844 -7.973 1 31.8 6 GLY B O 1
ATOM 2225 N N . ASP B 1 7 ? -3.938 -48.062 -6.445 1 34.09 7 ASP B N 1
ATOM 2226 C CA . ASP B 1 7 ? -3.779 -47.031 -5.418 1 34.09 7 ASP B CA 1
ATOM 2227 C C . ASP B 1 7 ? -2.334 -46.562 -5.344 1 34.09 7 ASP B C 1
ATOM 2229 O O . ASP B 1 7 ? -1.533 -47.094 -4.574 1 34.09 7 ASP B O 1
ATOM 2233 N N . LYS B 1 8 ? -1.534 -46.156 -6.332 1 39.28 8 LYS B N 1
ATOM 2234 C CA . LYS B 1 8 ? -0.205 -45.625 -6.031 1 39.28 8 LYS B CA 1
ATOM 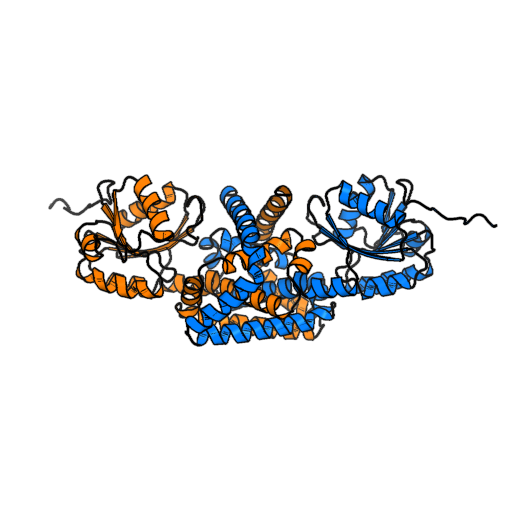2235 C C . LYS B 1 8 ? -0.293 -44.344 -5.207 1 39.28 8 LYS B C 1
ATOM 2237 O O . LYS B 1 8 ? -0.716 -43.312 -5.715 1 39.28 8 LYS B O 1
ATOM 2242 N N . ASP B 1 9 ? -0.503 -44.156 -3.83 1 43.03 9 ASP B N 1
ATOM 2243 C CA . ASP B 1 9 ? -0.485 -43.156 -2.777 1 43.03 9 ASP B CA 1
ATOM 2244 C C . ASP B 1 9 ? 0.833 -42.375 -2.775 1 43.03 9 ASP B C 1
ATOM 2246 O O . ASP B 1 9 ? 1.901 -42.969 -2.963 1 43.03 9 ASP B O 1
ATOM 2250 N N . VAL B 1 10 ? 0.945 -41.125 -3.336 1 51.16 10 VAL B N 1
ATOM 2251 C CA . VAL B 1 10 ? 2.146 -40.344 -3.027 1 51.16 10 VAL B CA 1
ATOM 2252 C C . VAL B 1 10 ? 2.629 -40.688 -1.618 1 51.16 10 VAL B C 1
ATOM 2254 O O . VAL B 1 10 ? 1.915 -40.469 -0.639 1 51.16 10 VAL B O 1
ATOM 2257 N N . ASN B 1 11 ? 3.449 -41.719 -1.364 1 59.38 11 ASN B N 1
ATOM 2258 C CA . ASN B 1 11 ? 3.977 -42.219 -0.104 1 59.38 11 ASN B CA 1
ATOM 2259 C C . ASN B 1 11 ? 5.379 -41.688 0.173 1 59.38 11 ASN B C 1
ATOM 2261 O O . ASN B 1 11 ? 6.133 -41.406 -0.757 1 59.38 11 ASN B O 1
ATOM 2265 N N . PRO B 1 12 ? 5.629 -41.188 1.36 1 58.69 12 PRO B N 1
ATOM 2266 C CA . PRO B 1 12 ? 6.973 -40.75 1.76 1 58.69 12 PRO B CA 1
ATOM 2267 C C . PRO B 1 12 ? 8.07 -41.562 1.106 1 58.69 12 PRO B C 1
ATOM 2269 O O . PRO B 1 12 ? 9.219 -41.125 1.012 1 58.69 12 PRO B O 1
ATOM 2272 N N . GLY B 1 13 ? 7.762 -42.531 0.453 1 66.44 13 GLY B N 1
ATOM 2273 C CA . GLY B 1 13 ? 8.703 -43.312 -0.324 1 66.44 13 GLY B CA 1
ATOM 2274 C C . GLY B 1 13 ? 8.891 -42.812 -1.739 1 66.44 13 GLY B C 1
ATOM 2275 O O . GLY B 1 13 ? 9.875 -43.156 -2.398 1 66.44 13 GLY B O 1
ATOM 2276 N N . ASP B 1 14 ? 8.078 -41.844 -2.062 1 82.81 14 ASP B N 1
ATOM 2277 C CA . ASP B 1 14 ? 8.156 -41.281 -3.4 1 82.81 14 ASP B CA 1
ATOM 2278 C C . ASP B 1 14 ? 9.266 -40.219 -3.482 1 82.81 14 ASP B C 1
ATOM 2280 O O . ASP B 1 14 ? 9.617 -39.594 -2.477 1 82.81 14 ASP B O 1
ATOM 2284 N N . VAL B 1 15 ? 9.867 -40.188 -4.648 1 96.19 15 VAL B N 1
ATOM 2285 C CA . VAL B 1 15 ? 10.914 -39.188 -4.918 1 96.19 15 VAL B CA 1
ATOM 2286 C C . VAL B 1 15 ? 10.328 -38 -5.645 1 96.19 15 VAL B C 1
ATOM 2288 O O . VAL B 1 15 ? 9.578 -38.156 -6.609 1 96.19 15 VAL B O 1
ATOM 2291 N N . VAL B 1 16 ? 10.617 -36.812 -5.105 1 98.25 16 VAL B N 1
ATOM 2292 C CA . VAL B 1 16 ? 10.195 -35.562 -5.715 1 98.25 16 VAL B CA 1
ATOM 2293 C C . VAL B 1 16 ? 11.352 -34.938 -6.504 1 98.25 16 VAL B C 1
ATOM 2295 O O . VAL B 1 16 ? 12.445 -34.75 -5.973 1 98.25 16 VAL B O 1
ATOM 2298 N N . GLY B 1 17 ? 11.125 -34.75 -7.797 1 98.31 17 GLY B N 1
ATOM 2299 C CA . GLY B 1 17 ? 12.078 -34.031 -8.633 1 98.31 17 GLY B CA 1
ATOM 2300 C C . GLY B 1 17 ? 11.703 -32.562 -8.859 1 98.31 17 GLY B C 1
ATOM 2301 O O . GLY B 1 17 ? 10.57 -32.281 -9.258 1 98.31 17 GLY B O 1
ATOM 2302 N N . ILE B 1 18 ? 12.633 -31.641 -8.602 1 98.62 18 ILE B N 1
ATOM 2303 C CA . ILE B 1 18 ? 12.383 -30.219 -8.844 1 98.62 18 ILE B CA 1
ATOM 2304 C C . ILE B 1 18 ? 13.344 -29.703 -9.906 1 98.62 18 ILE B C 1
ATOM 2306 O O . ILE B 1 18 ? 14.555 -29.641 -9.688 1 98.62 18 ILE B O 1
ATOM 2310 N N . ILE B 1 19 ? 12.797 -29.391 -11.055 1 98.31 19 ILE B N 1
ATOM 2311 C CA . ILE B 1 19 ? 13.562 -28.734 -12.109 1 98.31 19 ILE B CA 1
ATOM 2312 C C . ILE B 1 19 ? 13.68 -27.234 -11.805 1 98.31 19 ILE B C 1
ATOM 2314 O O . ILE B 1 19 ? 12.672 -26.547 -11.688 1 98.31 19 ILE B O 1
ATOM 2318 N N . GLY B 1 20 ? 14.859 -26.703 -11.766 1 96.5 20 GLY B N 1
ATOM 2319 C CA . GLY B 1 20 ? 15.086 -25.359 -11.234 1 96.5 20 GLY B CA 1
ATOM 2320 C C . GLY B 1 20 ? 15.156 -25.328 -9.719 1 96.5 20 GLY B C 1
ATOM 2321 O O . GLY B 1 20 ? 14.758 -24.344 -9.094 1 96.5 20 GLY B O 1
ATOM 2322 N N . GLY B 1 21 ? 15.594 -26.375 -9.117 1 94.5 21 GLY B N 1
ATOM 2323 C CA . GLY B 1 21 ? 15.539 -26.578 -7.676 1 94.5 21 GLY B CA 1
ATOM 2324 C C . GLY B 1 21 ? 16.531 -25.719 -6.918 1 94.5 21 GLY B C 1
ATOM 2325 O O . GLY B 1 21 ? 16.453 -25.594 -5.695 1 94.5 21 GLY B O 1
ATOM 2326 N N . PHE B 1 22 ? 17.375 -25.016 -7.617 1 92.62 22 PHE B N 1
ATOM 2327 C CA . PHE B 1 22 ? 18.406 -24.25 -6.949 1 92.62 22 PHE B CA 1
ATOM 2328 C C . PHE B 1 22 ? 18.094 -22.766 -6.977 1 92.62 22 PHE B C 1
ATOM 2330 O O . PHE B 1 22 ? 18.828 -21.953 -6.418 1 92.62 22 PHE B O 1
ATOM 2337 N N . GLY B 1 23 ? 17.047 -22.453 -7.621 1 93.81 23 GLY B N 1
ATOM 2338 C CA . GLY B 1 23 ? 16.531 -21.109 -7.496 1 93.81 23 GLY B CA 1
ATOM 2339 C C . GLY B 1 23 ? 15.797 -20.859 -6.188 1 93.81 23 GLY B C 1
ATOM 2340 O O . GLY B 1 23 ? 15.68 -21.766 -5.359 1 93.81 23 GLY B O 1
ATOM 2341 N N . GLY B 1 24 ? 15.375 -19.641 -5.965 1 94 24 GLY B N 1
ATOM 2342 C CA . GLY B 1 24 ? 14.742 -19.266 -4.711 1 94 24 GLY B CA 1
ATOM 2343 C C . GLY B 1 24 ? 13.555 -20.141 -4.348 1 94 24 GLY B C 1
ATOM 2344 O O . GLY B 1 24 ? 13.562 -20.797 -3.309 1 94 24 GLY B O 1
ATOM 2345 N N . MET B 1 25 ? 12.586 -20.266 -5.227 1 96.56 25 MET B N 1
ATOM 2346 C CA . MET B 1 25 ? 11.383 -21.031 -4.953 1 96.56 25 MET B CA 1
ATOM 2347 C C . MET B 1 25 ? 11.68 -22.531 -4.934 1 96.56 25 MET B C 1
ATOM 2349 O O . MET B 1 25 ? 11.133 -23.266 -4.109 1 96.56 25 MET B O 1
ATOM 2353 N N . GLY B 1 26 ? 12.555 -22.953 -5.852 1 97 26 GLY B N 1
ATOM 2354 C CA . GLY B 1 26 ? 12.945 -24.344 -5.863 1 97 26 GLY B CA 1
ATOM 2355 C C . GLY B 1 26 ? 13.562 -24.797 -4.555 1 97 26 GLY B C 1
ATOM 2356 O O . GLY B 1 26 ? 13.227 -25.875 -4.047 1 97 26 GLY B O 1
ATOM 2357 N N . HIS B 1 27 ? 14.398 -23.984 -4.066 1 96 27 HIS B N 1
ATOM 2358 C CA . HIS B 1 27 ? 15.055 -24.297 -2.799 1 96 27 HIS B CA 1
ATOM 2359 C C . HIS B 1 27 ? 14.055 -24.328 -1.651 1 96 27 HIS B C 1
ATOM 2361 O O . HIS B 1 27 ? 14.094 -25.219 -0.806 1 96 27 HIS B O 1
ATOM 2367 N N . LEU B 1 28 ? 13.172 -23.359 -1.628 1 97.56 28 LEU B N 1
ATOM 2368 C CA . LEU B 1 28 ? 12.148 -23.281 -0.589 1 97.56 28 LEU B CA 1
ATOM 2369 C C . LEU B 1 28 ? 11.297 -24.547 -0.588 1 97.56 28 LEU B C 1
ATOM 2371 O O . LEU B 1 28 ? 11.094 -25.172 0.46 1 97.56 28 LEU B O 1
ATOM 2375 N N . PHE B 1 29 ? 10.914 -24.984 -1.712 1 98.31 29 PHE B N 1
ATOM 2376 C CA . PHE B 1 29 ? 9.992 -26.109 -1.766 1 98.31 29 PHE B CA 1
ATOM 2377 C C . PHE B 1 29 ? 10.734 -27.438 -1.636 1 98.31 29 PHE B C 1
ATOM 2379 O O . PHE B 1 29 ? 10.148 -28.453 -1.231 1 98.31 29 PHE B O 1
ATOM 2386 N N . SER B 1 30 ? 12.039 -27.5 -2.016 1 97.56 30 SER B N 1
ATOM 2387 C CA . SER B 1 30 ? 12.836 -28.672 -1.67 1 97.56 30 SER B CA 1
ATOM 2388 C C . SER B 1 30 ? 12.781 -28.953 -0.173 1 97.56 30 SER B C 1
ATOM 2390 O O . SER B 1 30 ? 12.562 -30.094 0.237 1 97.56 30 SER B O 1
ATOM 2392 N N . ALA B 1 31 ? 12.906 -27.891 0.58 1 97.56 31 ALA B N 1
ATOM 2393 C CA . ALA B 1 31 ? 12.883 -28.031 2.033 1 97.56 31 ALA B CA 1
ATOM 2394 C C . ALA B 1 31 ? 11.508 -28.453 2.523 1 97.56 31 ALA B C 1
ATOM 2396 O O . ALA B 1 31 ? 11.398 -29.281 3.443 1 97.56 31 ALA B O 1
ATOM 2397 N N . VAL B 1 32 ? 10.422 -27.953 1.94 1 98 32 VAL B N 1
ATOM 2398 C CA . VAL B 1 32 ? 9.055 -28.297 2.311 1 98 32 VAL B CA 1
ATOM 2399 C C . VAL B 1 32 ? 8.82 -29.781 2.102 1 98 32 VAL B C 1
ATOM 2401 O O . VAL B 1 32 ? 8.32 -30.469 2.992 1 98 32 VAL B O 1
ATOM 2404 N N . PHE B 1 33 ? 9.242 -30.328 0.994 1 97.81 33 PHE B N 1
ATOM 2405 C CA . PHE B 1 33 ? 9.023 -31.734 0.674 1 97.81 33 PHE B CA 1
ATOM 2406 C C . PHE B 1 33 ? 9.906 -32.625 1.532 1 97.81 33 PHE B C 1
ATOM 2408 O O . PHE B 1 33 ? 9.484 -33.688 1.957 1 97.81 33 PHE B O 1
ATOM 2415 N N . GLU B 1 34 ? 11.156 -32.156 1.777 1 96.94 34 GLU B N 1
ATOM 2416 C CA . GLU B 1 34 ? 12.039 -32.906 2.65 1 96.94 34 GLU B CA 1
ATOM 2417 C C . GLU B 1 34 ? 11.453 -33.062 4.051 1 96.94 34 GLU B C 1
ATOM 2419 O O . GLU B 1 34 ? 11.484 -34.125 4.645 1 96.94 34 GLU B O 1
ATOM 2424 N N . ARG B 1 35 ? 10.883 -32 4.523 1 96.56 35 ARG B N 1
ATOM 2425 C CA . ARG B 1 35 ? 10.281 -32.031 5.852 1 96.56 35 ARG B CA 1
ATOM 2426 C C . ARG B 1 35 ? 9.047 -32.906 5.879 1 96.56 35 ARG B C 1
ATOM 2428 O O . ARG B 1 35 ? 8.672 -33.438 6.934 1 96.56 35 ARG B O 1
ATOM 2435 N N . ALA B 1 36 ? 8.422 -33.125 4.742 1 96.25 36 ALA B N 1
ATOM 2436 C CA . ALA B 1 36 ? 7.258 -34 4.637 1 96.25 36 ALA B CA 1
ATOM 2437 C C . ALA B 1 36 ? 7.68 -35.438 4.5 1 96.25 36 ALA B C 1
ATOM 2439 O O . ALA B 1 36 ? 6.836 -36.344 4.426 1 96.25 36 ALA B O 1
ATOM 2440 N N . GLY B 1 37 ? 9.055 -35.688 4.363 1 95.19 37 GLY B N 1
ATOM 2441 C CA . GLY B 1 37 ? 9.562 -37.062 4.367 1 95.19 37 GLY B CA 1
ATOM 2442 C C . GLY B 1 37 ? 9.922 -37.562 2.982 1 95.19 37 GLY B C 1
ATOM 2443 O O . GLY B 1 37 ? 10.219 -38.75 2.809 1 95.19 37 GLY B O 1
ATOM 2444 N N . TYR B 1 38 ? 9.93 -36.719 2.035 1 96.81 38 TYR B N 1
ATOM 2445 C CA . TYR B 1 38 ? 10.25 -37.125 0.674 1 96.81 38 TYR B CA 1
ATOM 2446 C C . TYR B 1 38 ? 11.734 -37 0.392 1 96.81 38 TYR B C 1
ATOM 2448 O O . TYR B 1 38 ? 12.406 -36.125 0.96 1 96.81 38 TYR B O 1
ATOM 2456 N N . LYS B 1 39 ? 12.211 -37.875 -0.419 1 96.44 39 LYS B N 1
ATOM 2457 C CA . LYS B 1 39 ? 13.5 -37.625 -1.056 1 96.44 39 LYS B CA 1
ATOM 2458 C C . LYS B 1 39 ? 13.359 -36.625 -2.201 1 96.44 39 LYS B C 1
ATOM 2460 O O . LYS B 1 39 ? 12.438 -36.719 -3.008 1 96.44 39 LYS B O 1
ATOM 2465 N N . VAL B 1 40 ? 14.297 -35.656 -2.25 1 97.5 40 VAL B N 1
ATOM 2466 C CA . VAL B 1 40 ? 14.188 -34.625 -3.262 1 97.5 40 VAL B CA 1
ATOM 2467 C C . VAL B 1 40 ? 15.422 -34.625 -4.16 1 97.5 40 VAL B C 1
ATOM 2469 O O . VAL B 1 40 ? 16.547 -34.688 -3.668 1 97.5 40 VAL B O 1
ATOM 2472 N N . LEU B 1 41 ? 15.211 -34.656 -5.426 1 96.62 41 LEU B N 1
ATOM 2473 C CA . LEU B 1 41 ? 16.25 -34.5 -6.445 1 96.62 41 LEU B CA 1
ATOM 2474 C C . LEU B 1 41 ? 16.047 -33.219 -7.254 1 96.62 41 LEU B C 1
ATOM 2476 O O . LEU B 1 41 ? 14.945 -32.969 -7.73 1 96.62 41 LEU B O 1
ATOM 2480 N N . CYS B 1 42 ? 17.125 -32.438 -7.426 1 96.94 42 CYS B N 1
ATOM 2481 C CA . CYS B 1 42 ? 17.016 -31.172 -8.141 1 96.94 42 CYS B CA 1
ATOM 2482 C C . CYS B 1 42 ? 17.891 -31.172 -9.391 1 96.94 42 CYS B C 1
ATOM 2484 O O . CYS B 1 42 ? 18.969 -31.766 -9.398 1 96.94 42 CYS B O 1
ATOM 2486 N N . SER B 1 43 ? 17.359 -30.531 -10.328 1 95.12 43 SER B N 1
ATOM 2487 C CA . SER B 1 43 ? 18.172 -30.234 -11.5 1 95.12 43 SER B CA 1
ATOM 2488 C C . SER B 1 43 ? 18.281 -28.734 -11.719 1 95.12 43 SER B C 1
ATOM 2490 O O . SER B 1 43 ? 17.469 -27.953 -11.203 1 95.12 43 SER B O 1
ATOM 2492 N N . GLY B 1 44 ? 19.406 -28.344 -12.328 1 89.12 44 GLY B N 1
ATOM 2493 C CA . GLY B 1 44 ? 19.672 -26.969 -12.75 1 89.12 44 GLY B CA 1
ATOM 2494 C C . GLY B 1 44 ? 20.484 -26.891 -14.031 1 89.12 44 GLY B C 1
ATOM 2495 O O . GLY B 1 44 ? 20.797 -27.922 -14.641 1 89.12 44 GLY B O 1
ATOM 2496 N N . ARG B 1 45 ? 20.703 -25.75 -14.453 1 81.75 45 ARG B N 1
ATOM 2497 C CA . ARG B 1 45 ? 21.406 -25.531 -15.711 1 81.75 45 ARG B CA 1
ATOM 2498 C C . ARG B 1 45 ? 22.812 -26.094 -15.648 1 81.75 45 ARG B C 1
ATOM 2500 O O . ARG B 1 45 ? 23.375 -26.516 -16.672 1 81.75 45 ARG B O 1
ATOM 2507 N N . LYS B 1 46 ? 23.312 -26.203 -14.43 1 83.44 46 LYS B N 1
ATOM 2508 C CA . LYS B 1 46 ? 24.719 -26.578 -14.312 1 83.44 46 LYS B CA 1
ATOM 2509 C C . LYS B 1 46 ? 24.875 -27.875 -13.539 1 83.44 46 LYS B C 1
ATOM 2511 O O . LYS B 1 46 ? 25.984 -28.219 -13.094 1 83.44 46 LYS B O 1
ATOM 2516 N N . THR B 1 47 ? 23.781 -28.594 -13.383 1 87.19 47 THR B N 1
ATOM 2517 C CA . THR B 1 47 ? 23.875 -29.812 -12.586 1 87.19 47 THR B CA 1
ATOM 2518 C C . THR B 1 47 ? 24.062 -31.031 -13.484 1 87.19 47 THR B C 1
ATOM 2520 O O . THR B 1 47 ? 23.672 -31.016 -14.656 1 87.19 47 THR B O 1
ATOM 2523 N N . PRO B 1 48 ? 24.641 -32.094 -12.953 1 88.31 48 PRO B N 1
ATOM 2524 C CA . PRO B 1 48 ? 24.734 -33.344 -13.703 1 88.31 48 PRO B CA 1
ATOM 2525 C C . PRO B 1 48 ? 23.375 -34 -13.906 1 88.31 48 PRO B C 1
ATOM 2527 O O . PRO B 1 48 ? 23.141 -34.625 -14.945 1 88.31 48 PRO B O 1
ATOM 2530 N N . VAL B 1 49 ? 22.578 -33.875 -12.961 1 93.44 49 VAL B N 1
ATOM 2531 C CA . VAL B 1 49 ? 21.219 -34.406 -13.086 1 93.44 49 VAL B CA 1
ATOM 2532 C C . VAL B 1 49 ? 20.453 -33.562 -14.102 1 93.44 49 VAL B C 1
ATOM 2534 O O . VAL B 1 49 ? 20.312 -32.344 -13.938 1 93.44 49 VAL B O 1
ATOM 2537 N N . SER B 1 50 ? 20 -34.219 -15.172 1 95.56 50 SER B N 1
ATOM 2538 C CA . SER B 1 50 ? 19.281 -33.5 -16.219 1 95.56 50 SER B CA 1
ATOM 2539 C C . SER B 1 50 ? 17.781 -33.469 -15.945 1 95.56 50 SER B C 1
ATOM 2541 O O . SER B 1 50 ? 17.297 -34.219 -15.078 1 95.56 50 SER B O 1
ATOM 2543 N N . ASN B 1 51 ? 17.094 -32.688 -16.672 1 97.75 51 ASN B N 1
ATOM 2544 C CA . ASN B 1 51 ? 15.633 -32.688 -16.594 1 97.75 51 ASN B CA 1
ATOM 2545 C C . ASN B 1 51 ? 15.055 -34.031 -16.969 1 97.75 51 ASN B C 1
ATOM 2547 O O . ASN B 1 51 ? 14.07 -34.5 -16.375 1 97.75 51 ASN B O 1
ATOM 2551 N N . ALA B 1 52 ? 15.656 -34.656 -17.938 1 96.75 52 ALA B N 1
ATOM 2552 C CA . ALA B 1 52 ? 15.227 -35.969 -18.375 1 96.75 52 ALA B CA 1
ATOM 2553 C C . ALA B 1 52 ? 15.406 -37 -17.266 1 96.75 52 ALA B C 1
ATOM 2555 O O . ALA B 1 52 ? 14.586 -37.906 -17.109 1 96.75 52 ALA B O 1
ATOM 2556 N N . ASP B 1 53 ? 16.516 -36.875 -16.578 1 96.94 53 ASP B N 1
ATOM 2557 C CA . ASP B 1 53 ? 16.734 -37.75 -15.43 1 96.94 53 ASP B CA 1
ATOM 2558 C C . ASP B 1 53 ? 15.625 -37.594 -14.391 1 96.94 53 ASP B C 1
ATOM 2560 O O . ASP B 1 53 ? 15.109 -38.594 -13.875 1 96.94 53 ASP B O 1
ATOM 2564 N N . ILE B 1 54 ? 15.258 -36.438 -14.117 1 97.5 54 ILE B N 1
ATOM 2565 C CA . ILE B 1 54 ? 14.18 -36.156 -13.172 1 97.5 54 ILE B CA 1
ATOM 2566 C C . ILE B 1 54 ? 12.883 -36.781 -13.672 1 97.5 54 ILE B C 1
ATOM 2568 O O . ILE B 1 54 ? 12.188 -37.469 -12.93 1 97.5 54 ILE B O 1
ATOM 2572 N N . ALA B 1 55 ? 12.586 -36.594 -14.898 1 97.69 55 ALA B N 1
ATOM 2573 C CA . ALA B 1 55 ? 11.352 -37.094 -15.508 1 97.69 55 ALA B CA 1
ATOM 2574 C C . ALA B 1 55 ? 11.266 -38.594 -15.438 1 97.69 55 ALA B C 1
ATOM 2576 O O . ALA B 1 55 ? 10.18 -39.156 -15.266 1 97.69 55 ALA B O 1
ATOM 2577 N N . SER B 1 56 ? 12.398 -39.219 -15.508 1 95.94 56 SER B N 1
ATOM 2578 C CA . SER B 1 56 ? 12.398 -40.688 -15.625 1 95.94 56 SER B CA 1
ATOM 2579 C C . SER B 1 56 ? 12.461 -41.344 -14.258 1 95.94 56 SER B C 1
ATOM 2581 O O . SER B 1 56 ? 12.133 -42.531 -14.125 1 95.94 56 SER B O 1
ATOM 2583 N N . THR B 1 57 ? 12.789 -40.625 -13.211 1 94.94 57 THR B N 1
ATOM 2584 C CA . THR B 1 57 ? 13.094 -41.312 -11.961 1 94.94 57 THR B CA 1
ATOM 2585 C C . THR B 1 57 ? 12.156 -40.844 -10.852 1 94.94 57 THR B C 1
ATOM 2587 O O . THR B 1 57 ? 11.945 -41.594 -9.875 1 94.94 57 THR B O 1
ATOM 2590 N N . CYS B 1 58 ? 11.578 -39.719 -10.984 1 97.69 58 CYS B N 1
ATOM 2591 C CA . CYS B 1 58 ? 10.836 -39.156 -9.867 1 97.69 58 CYS B CA 1
ATOM 2592 C C . CYS B 1 58 ? 9.344 -39.406 -10.016 1 97.69 58 CYS B C 1
ATOM 2594 O O . CYS B 1 58 ? 8.836 -39.531 -11.133 1 97.69 58 CYS B O 1
ATOM 2596 N N . ASP B 1 59 ? 8.633 -39.438 -8.914 1 97.25 59 ASP B N 1
ATOM 2597 C CA . ASP B 1 59 ? 7.195 -39.688 -8.875 1 97.25 59 ASP B CA 1
ATOM 2598 C C . ASP B 1 59 ? 6.414 -38.375 -9 1 97.25 59 ASP B C 1
ATOM 2600 O O . ASP B 1 59 ? 5.332 -38.344 -9.594 1 97.25 59 ASP B O 1
ATOM 2604 N N . ILE B 1 60 ? 6.918 -37.406 -8.375 1 98.19 60 ILE B N 1
ATOM 2605 C CA . ILE B 1 60 ? 6.387 -36.062 -8.453 1 98.19 60 ILE B CA 1
ATOM 2606 C C . ILE B 1 60 ? 7.418 -35.125 -9.094 1 98.19 60 ILE B C 1
ATOM 2608 O O . ILE B 1 60 ? 8.578 -35.094 -8.68 1 98.19 60 ILE B O 1
ATOM 2612 N N . ILE B 1 61 ? 7.043 -34.469 -10.141 1 98.62 61 ILE B N 1
ATOM 2613 C CA . ILE B 1 61 ? 7.922 -33.531 -10.828 1 98.62 61 ILE B CA 1
ATOM 2614 C C . ILE B 1 61 ? 7.375 -32.094 -10.672 1 98.62 61 ILE B C 1
ATOM 2616 O O . ILE B 1 61 ? 6.203 -31.844 -10.969 1 98.62 61 ILE B O 1
ATOM 2620 N N . ILE B 1 62 ? 8.211 -31.203 -10.234 1 98.75 62 ILE B N 1
ATOM 2621 C CA . ILE B 1 62 ? 7.855 -29.797 -10.07 1 98.75 62 ILE B CA 1
ATOM 2622 C C . ILE B 1 62 ? 8.742 -28.922 -10.953 1 98.75 62 ILE B C 1
ATOM 2624 O O . ILE B 1 62 ? 9.969 -28.953 -10.828 1 98.75 62 ILE B O 1
ATOM 2628 N N . VAL B 1 63 ? 8.164 -28.172 -11.812 1 98.75 63 VAL B N 1
ATOM 2629 C CA . VAL B 1 63 ? 8.898 -27.234 -12.648 1 98.75 63 VAL B CA 1
ATOM 2630 C C . VAL B 1 63 ? 8.953 -25.859 -11.969 1 98.75 63 VAL B C 1
ATOM 2632 O O . VAL B 1 63 ? 7.934 -25.188 -11.828 1 98.75 63 VAL B O 1
ATOM 2635 N N . SER B 1 64 ? 10.102 -25.438 -11.547 1 98.38 64 SER B N 1
ATOM 2636 C CA . SER B 1 64 ? 10.367 -24.172 -10.852 1 98.38 64 SER B CA 1
ATOM 2637 C C . SER B 1 64 ? 11.438 -23.359 -11.562 1 98.38 64 SER B C 1
ATOM 2639 O O . SER B 1 64 ? 12.547 -23.188 -11.039 1 98.38 64 SER B O 1
ATOM 2641 N N . VAL B 1 65 ? 11.164 -22.875 -12.75 1 97.62 65 VAL B N 1
ATOM 2642 C CA . VAL B 1 65 ? 12.047 -22.062 -13.578 1 97.62 65 VAL B CA 1
ATOM 2643 C C . VAL B 1 65 ? 11.391 -20.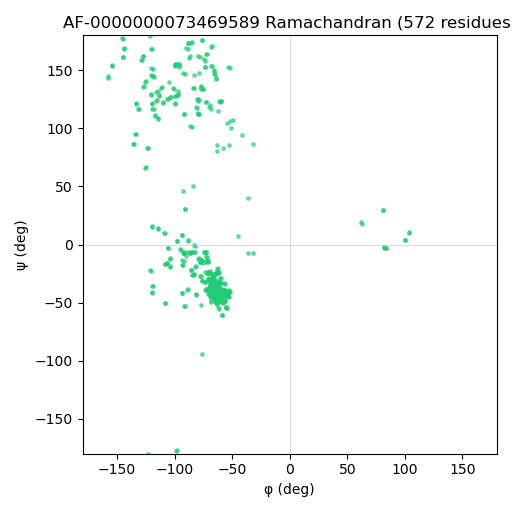719 -13.867 1 97.62 65 VAL B C 1
ATOM 2645 O O . VAL B 1 65 ? 10.211 -20.5 -13.547 1 97.62 65 VAL B O 1
ATOM 2648 N N . PRO B 1 66 ? 12.102 -19.766 -14.383 1 96.62 66 PRO B N 1
ATOM 2649 C CA . PRO B 1 66 ? 11.469 -18.484 -14.734 1 96.62 66 PRO B CA 1
ATOM 2650 C C . PRO B 1 66 ? 10.234 -18.656 -15.617 1 96.62 66 PRO B C 1
ATOM 2652 O O . PRO B 1 66 ? 10.164 -19.609 -16.406 1 96.62 66 PRO B O 1
ATOM 2655 N N . ILE B 1 67 ? 9.375 -17.734 -15.477 1 98 67 ILE B N 1
ATOM 2656 C CA . ILE B 1 67 ? 8.086 -17.812 -16.156 1 98 67 ILE B CA 1
ATOM 2657 C C . ILE B 1 67 ? 8.297 -18.016 -17.656 1 98 67 ILE B C 1
ATOM 2659 O O . ILE B 1 67 ? 7.695 -18.922 -18.25 1 98 67 ILE B O 1
ATOM 2663 N N . HIS B 1 68 ? 9.211 -17.297 -18.25 1 97.38 68 HIS B N 1
ATOM 2664 C CA . HIS B 1 68 ? 9.398 -17.312 -19.688 1 97.38 68 HIS B CA 1
ATOM 2665 C C . HIS B 1 68 ? 10.039 -18.625 -20.141 1 97.38 68 HIS B C 1
ATOM 2667 O O . HIS B 1 68 ? 10.039 -18.953 -21.328 1 97.38 68 HIS B O 1
ATOM 2673 N N . ASP B 1 69 ? 10.508 -19.453 -19.25 1 97.62 69 ASP B N 1
ATOM 2674 C CA . ASP B 1 69 ? 11.141 -20.719 -19.578 1 97.62 69 ASP B CA 1
ATOM 2675 C C . ASP B 1 69 ? 10.203 -21.891 -19.297 1 97.62 69 ASP B C 1
ATOM 2677 O O . ASP B 1 69 ? 10.461 -23.016 -19.719 1 97.62 69 ASP B O 1
ATOM 2681 N N . THR B 1 70 ? 9.125 -21.688 -18.609 1 98.56 70 THR B N 1
ATOM 2682 C CA . THR B 1 70 ? 8.32 -22.734 -17.984 1 98.56 70 THR B CA 1
ATOM 2683 C C . THR B 1 70 ? 7.727 -23.641 -19.047 1 98.56 70 THR B C 1
ATOM 2685 O O . THR B 1 70 ? 7.902 -24.875 -19 1 98.56 70 THR B O 1
ATOM 2688 N N . VAL B 1 71 ? 7.086 -23.094 -20.078 1 98.81 71 VAL B N 1
ATOM 2689 C CA . VAL B 1 71 ? 6.426 -23.906 -21.094 1 98.81 71 VAL B CA 1
ATOM 2690 C C . VAL B 1 71 ? 7.465 -24.719 -21.859 1 98.81 71 VAL B C 1
ATOM 2692 O O . VAL B 1 71 ? 7.266 -25.906 -22.125 1 98.81 71 VAL B O 1
ATOM 2695 N N . ARG B 1 72 ? 8.586 -24.078 -22.172 1 98.44 72 ARG B N 1
ATOM 2696 C CA . ARG B 1 72 ? 9.648 -24.766 -22.891 1 98.44 72 ARG B CA 1
ATOM 2697 C C . ARG B 1 72 ? 10.148 -25.969 -22.109 1 98.44 72 ARG B C 1
ATOM 2699 O O . ARG B 1 72 ? 10.305 -27.062 -22.672 1 98.44 72 ARG B O 1
ATOM 2706 N N . VAL B 1 73 ? 10.383 -25.797 -20.812 1 98.5 73 VAL B N 1
ATOM 2707 C CA . VAL B 1 73 ? 10.906 -26.859 -19.969 1 98.5 73 VAL B CA 1
ATOM 2708 C C . VAL B 1 73 ? 9.867 -27.969 -19.828 1 98.5 73 VAL B C 1
ATOM 2710 O O . VAL B 1 73 ? 10.211 -29.156 -19.891 1 98.5 73 VAL B O 1
ATOM 2713 N N . ILE B 1 74 ? 8.617 -27.625 -19.703 1 98.88 74 ILE B N 1
ATOM 2714 C CA . ILE B 1 74 ? 7.543 -28.609 -19.609 1 98.88 74 ILE B CA 1
ATOM 2715 C C . ILE B 1 74 ? 7.473 -29.422 -20.891 1 98.88 74 ILE B C 1
ATOM 2717 O O . ILE B 1 74 ? 7.387 -30.656 -20.859 1 98.88 74 ILE B O 1
ATOM 2721 N N . ASP B 1 75 ? 7.535 -28.75 -22 1 98.75 75 ASP B N 1
ATOM 2722 C CA . ASP B 1 75 ? 7.473 -29.422 -23.297 1 98.75 75 ASP B CA 1
ATOM 2723 C C . ASP B 1 75 ? 8.625 -30.422 -23.453 1 98.75 75 ASP B C 1
ATOM 2725 O O . ASP B 1 75 ? 8.469 -31.453 -24.094 1 98.75 75 ASP B O 1
ATOM 2729 N N . GLU B 1 76 ? 9.703 -30.062 -22.875 1 98.06 76 GLU B N 1
ATOM 2730 C CA . GLU B 1 76 ? 10.891 -30.906 -22.938 1 98.06 76 GLU B CA 1
ATOM 2731 C C . GLU B 1 76 ? 10.664 -32.25 -22.234 1 98.06 76 GLU B C 1
ATOM 2733 O O . GLU B 1 76 ? 11.102 -33.281 -22.719 1 98.06 76 GLU B O 1
ATOM 2738 N N . ILE B 1 77 ? 9.93 -32.281 -21.188 1 98.56 77 ILE B N 1
ATOM 2739 C CA . ILE B 1 77 ? 9.891 -33.5 -20.359 1 98.56 77 ILE B CA 1
ATOM 2740 C C . ILE B 1 77 ? 8.547 -34.188 -20.547 1 98.56 77 ILE B C 1
ATOM 2742 O O . ILE B 1 77 ? 8.398 -35.375 -20.188 1 98.56 77 ILE B O 1
ATOM 2746 N N . ALA B 1 78 ? 7.555 -33.531 -21.062 1 98.62 78 ALA B N 1
ATOM 2747 C CA . ALA B 1 78 ? 6.184 -34.031 -21.156 1 98.62 78 ALA B CA 1
ATOM 2748 C C . ALA B 1 78 ? 6.133 -35.406 -21.812 1 98.62 78 ALA B C 1
ATOM 2750 O O . ALA B 1 78 ? 5.48 -36.344 -21.312 1 98.62 78 ALA B O 1
ATOM 2751 N N . PRO B 1 79 ? 6.941 -35.656 -22.906 1 98.38 79 PRO B N 1
ATOM 2752 C CA . PRO B 1 79 ? 6.863 -36.969 -23.594 1 98.38 79 PRO B CA 1
ATOM 2753 C C . PRO B 1 79 ? 7.441 -38.094 -22.766 1 98.38 79 PRO B C 1
ATOM 2755 O O . PRO B 1 79 ? 7.223 -39.281 -23.078 1 98.38 79 PRO B O 1
ATOM 2758 N N . LEU B 1 80 ? 8.172 -37.75 -21.75 1 98.56 80 LEU B N 1
ATOM 2759 C CA . LEU B 1 80 ? 8.883 -38.75 -20.969 1 98.56 80 LEU B CA 1
ATOM 2760 C C . LEU B 1 80 ? 8.031 -39.219 -19.781 1 98.56 80 LEU B C 1
ATOM 2762 O O . LEU B 1 80 ? 8.367 -40.219 -19.141 1 98.56 80 LEU B O 1
ATOM 2766 N N . LEU B 1 81 ? 6.918 -38.625 -19.516 1 98.62 81 LEU B N 1
ATOM 2767 C CA . LEU B 1 81 ? 6.168 -38.875 -18.297 1 98.62 81 LEU B CA 1
ATOM 2768 C C . LEU B 1 81 ? 5.066 -39.906 -18.516 1 98.62 81 LEU B C 1
ATOM 2770 O O . LEU B 1 81 ? 4.559 -40.031 -19.641 1 98.62 81 LEU B O 1
ATOM 2774 N N . ASN B 1 82 ? 4.703 -40.562 -17.453 1 97.31 82 ASN B N 1
ATOM 2775 C CA . ASN B 1 82 ? 3.656 -41.594 -17.547 1 97.31 82 ASN B CA 1
ATOM 2776 C C . ASN B 1 82 ? 2.506 -41.281 -16.578 1 97.31 82 ASN B C 1
ATOM 2778 O O . ASN B 1 82 ? 2.568 -40.312 -15.812 1 97.31 82 ASN B O 1
ATOM 2782 N N . GLU B 1 83 ? 1.519 -42.094 -16.547 1 96.88 83 GLU B N 1
ATOM 2783 C CA . GLU B 1 83 ? 0.246 -41.812 -15.883 1 96.88 83 GLU B CA 1
ATOM 2784 C C . GLU B 1 83 ? 0.375 -41.969 -14.367 1 96.88 83 GLU B C 1
ATOM 2786 O O . GLU B 1 83 ? -0.504 -41.531 -13.625 1 96.88 83 GLU B O 1
ATOM 2791 N N . GLU B 1 84 ? 1.436 -42.594 -13.898 1 95.31 84 GLU B N 1
ATOM 2792 C CA . GLU B 1 84 ? 1.616 -42.812 -12.461 1 95.31 84 GLU B CA 1
ATOM 2793 C C . GLU B 1 84 ? 2.291 -41.625 -11.805 1 95.31 84 GLU B C 1
ATOM 2795 O O . GLU B 1 84 ? 2.357 -41.531 -10.578 1 95.31 84 GLU B O 1
ATOM 2800 N N . GLN B 1 85 ? 2.742 -40.688 -12.617 1 97.75 85 GLN B N 1
ATOM 2801 C CA . GLN B 1 85 ? 3.494 -39.531 -12.117 1 97.75 85 GLN B CA 1
ATOM 2802 C C . GLN B 1 85 ? 2.6 -38.312 -11.977 1 97.75 85 GLN B C 1
ATOM 2804 O O . GLN B 1 85 ? 1.524 -38.25 -12.578 1 97.75 85 GLN B O 1
ATOM 2809 N N . LEU B 1 86 ? 2.98 -37.406 -11.102 1 98.38 86 LEU B N 1
ATOM 2810 C CA . LEU B 1 86 ? 2.35 -36.094 -10.93 1 98.38 86 LEU B CA 1
ATOM 2811 C C . LEU B 1 86 ? 3.268 -34.969 -11.414 1 98.38 86 LEU B C 1
ATOM 2813 O O . LEU B 1 86 ? 4.422 -34.906 -10.984 1 98.38 86 LEU B O 1
ATOM 2817 N N . LEU B 1 87 ? 2.768 -34.188 -12.383 1 98.81 87 LEU B N 1
ATOM 2818 C CA . LEU B 1 87 ? 3.488 -33.031 -12.898 1 98.81 87 LEU B CA 1
ATOM 2819 C C . LEU B 1 87 ? 2.871 -31.75 -12.391 1 98.81 87 LEU B C 1
ATOM 2821 O O . LEU B 1 87 ? 1.667 -31.516 -12.539 1 98.81 87 LEU B O 1
ATOM 2825 N N . CYS B 1 88 ? 3.738 -30.875 -11.734 1 98.81 88 CYS B N 1
ATOM 2826 C CA . CYS B 1 88 ? 3.33 -29.578 -11.211 1 98.81 88 CYS B CA 1
ATOM 2827 C C . CYS B 1 88 ? 4.262 -28.469 -11.703 1 98.81 88 CYS B C 1
ATOM 2829 O O . CYS B 1 88 ? 5.379 -28.75 -12.148 1 98.81 88 CYS B O 1
ATOM 2831 N N . ASP B 1 89 ? 3.834 -27.281 -11.695 1 98.81 89 ASP B N 1
ATOM 2832 C CA . ASP B 1 89 ? 4.664 -26.094 -11.844 1 98.81 89 ASP B CA 1
ATOM 2833 C C . ASP B 1 89 ? 4.41 -25.094 -10.711 1 98.81 89 ASP B C 1
ATOM 2835 O O . ASP B 1 89 ? 3.412 -25.203 -10 1 98.81 89 ASP B O 1
ATOM 2839 N N . LEU B 1 90 ? 5.348 -24.172 -10.531 1 98.56 90 LEU B N 1
ATOM 2840 C CA . LEU B 1 90 ? 5.195 -23.156 -9.5 1 98.56 90 LEU B CA 1
ATOM 2841 C C . LEU B 1 90 ? 5.055 -21.766 -10.109 1 98.56 90 LEU B C 1
ATOM 2843 O O . LEU B 1 90 ? 5.156 -20.75 -9.414 1 98.56 90 LEU B O 1
ATOM 2847 N N . THR B 1 91 ? 4.809 -21.672 -11.398 1 97.69 91 THR B N 1
ATOM 2848 C CA . THR B 1 91 ? 4.867 -20.406 -12.133 1 97.69 91 THR B CA 1
ATOM 2849 C C . THR B 1 91 ? 3.652 -19.531 -11.812 1 97.69 91 THR B C 1
ATOM 2851 O O . THR B 1 91 ? 2.598 -20.047 -11.43 1 97.69 91 THR B O 1
ATOM 2854 N N . SER B 1 92 ? 3.75 -18.219 -12.047 1 97.75 92 SER B N 1
ATOM 2855 C CA . SER B 1 92 ? 2.748 -17.219 -11.695 1 97.75 92 SER B CA 1
ATOM 2856 C C . SER B 1 92 ? 1.651 -17.141 -12.75 1 97.75 92 SER B C 1
ATOM 2858 O O . SER B 1 92 ? 0.701 -16.375 -12.609 1 97.75 92 SER B O 1
ATOM 2860 N N . ILE B 1 93 ? 1.775 -17.906 -13.734 1 98.19 93 ILE B N 1
ATOM 2861 C CA . ILE B 1 93 ? 0.774 -18.047 -14.781 1 98.19 93 ILE B CA 1
ATOM 2862 C C . ILE B 1 93 ? 0.292 -19.5 -14.844 1 98.19 93 ILE B C 1
ATOM 2864 O O . ILE B 1 93 ? 1.08 -20.422 -14.656 1 98.19 93 ILE B O 1
ATOM 2868 N N . LYS B 1 94 ? -0.999 -19.656 -15.164 1 98.69 94 LYS B N 1
ATOM 2869 C CA . LYS B 1 94 ? -1.466 -21.031 -15.016 1 98.69 94 LYS B CA 1
ATOM 2870 C C . LYS B 1 94 ? -1.962 -21.594 -16.344 1 98.69 94 LYS B C 1
ATOM 2872 O O . LYS B 1 94 ? -1.768 -22.766 -16.641 1 98.69 94 LYS B O 1
ATOM 2877 N N . THR B 1 95 ? -2.602 -20.781 -17.219 1 98.69 95 THR B N 1
ATOM 2878 C CA . THR B 1 95 ? -3.238 -21.312 -18.422 1 98.69 95 THR B CA 1
ATOM 2879 C C . THR B 1 95 ? -2.207 -21.984 -19.328 1 98.69 95 THR B C 1
ATOM 2881 O O . THR B 1 95 ? -2.311 -23.172 -19.625 1 98.69 95 THR B O 1
ATOM 2884 N N . ALA B 1 96 ? -1.19 -21.312 -19.703 1 98.62 96 ALA B N 1
ATOM 2885 C CA . ALA B 1 96 ? -0.222 -21.812 -20.672 1 98.62 96 ALA B CA 1
ATOM 2886 C C . ALA B 1 96 ? 0.565 -22.984 -20.109 1 98.62 96 ALA B C 1
ATOM 2888 O O . ALA B 1 96 ? 0.689 -24.031 -20.75 1 98.62 96 ALA B O 1
ATOM 2889 N N . PRO B 1 97 ? 1.053 -22.922 -18.859 1 98.81 97 PRO B N 1
ATOM 2890 C CA . PRO B 1 97 ? 1.778 -24.062 -18.312 1 98.81 97 PRO B CA 1
ATOM 2891 C C . PRO B 1 97 ? 0.897 -25.297 -18.156 1 98.81 97 PRO B C 1
ATOM 2893 O O . PRO B 1 97 ? 1.335 -26.422 -18.453 1 98.81 97 PRO B O 1
ATOM 2896 N N . VAL B 1 98 ? -0.327 -25.109 -17.719 1 98.88 98 VAL B N 1
ATOM 2897 C CA . VAL B 1 98 ? -1.22 -26.25 -17.531 1 98.88 98 VAL B CA 1
ATOM 2898 C C . VAL B 1 98 ? -1.519 -26.906 -18.875 1 98.88 98 VAL B C 1
ATOM 2900 O O . VAL B 1 98 ? -1.517 -28.125 -18.984 1 98.88 98 VAL B O 1
ATOM 2903 N N . ASP B 1 99 ? -1.762 -26.078 -19.891 1 98.81 99 ASP B N 1
ATOM 2904 C CA . ASP B 1 99 ? -1.97 -26.609 -21.234 1 98.81 99 ASP B CA 1
ATOM 2905 C C . ASP B 1 99 ? -0.773 -27.438 -21.688 1 98.81 99 ASP B C 1
ATOM 2907 O O . ASP B 1 99 ? -0.942 -28.5 -22.297 1 98.81 99 ASP B O 1
ATOM 2911 N N . ALA B 1 100 ? 0.396 -26.969 -21.422 1 98.88 100 ALA B N 1
ATOM 2912 C CA . ALA B 1 100 ? 1.611 -27.703 -21.781 1 98.88 100 ALA B CA 1
ATOM 2913 C C . ALA B 1 100 ? 1.714 -29.016 -21.016 1 98.88 100 ALA B C 1
ATOM 2915 O O . ALA B 1 100 ? 2.055 -30.047 -21.594 1 98.88 100 ALA B O 1
ATOM 2916 N N . MET B 1 101 ? 1.402 -28.984 -19.719 1 98.94 101 MET B N 1
ATOM 2917 C CA . MET B 1 101 ? 1.509 -30.172 -18.875 1 98.94 101 MET B CA 1
ATOM 2918 C C . MET B 1 101 ? 0.53 -31.25 -19.328 1 98.94 101 MET B C 1
ATOM 2920 O O . MET B 1 101 ? 0.825 -32.438 -19.234 1 98.94 101 MET B O 1
ATOM 2924 N N . LEU B 1 102 ? -0.587 -30.828 -19.859 1 98.81 102 LEU B N 1
ATOM 2925 C CA . LEU B 1 102 ? -1.646 -31.75 -20.25 1 98.81 102 LEU B CA 1
ATOM 2926 C C . LEU B 1 102 ? -1.234 -32.531 -21.484 1 98.81 102 LEU B C 1
ATOM 2928 O O . LEU B 1 102 ? -1.869 -33.531 -21.828 1 98.81 102 LEU B O 1
ATOM 2932 N N . LYS B 1 103 ? -0.181 -32.094 -22.141 1 98.69 103 LYS B N 1
ATOM 2933 C CA . LYS B 1 103 ? 0.348 -32.875 -23.25 1 98.69 103 LYS B CA 1
ATOM 2934 C C . LYS B 1 103 ? 1.054 -34.125 -22.766 1 98.69 103 LYS B C 1
ATOM 2936 O O . LYS B 1 103 ? 1.335 -35.031 -23.547 1 98.69 103 LYS B O 1
ATOM 2941 N N . SER B 1 104 ? 1.373 -34.25 -21.5 1 98.81 104 SER B N 1
ATOM 2942 C CA . SER B 1 104 ? 1.96 -35.438 -20.922 1 98.81 104 SER B CA 1
ATOM 2943 C C . SER B 1 104 ? 0.884 -36.438 -20.531 1 98.81 104 SER B C 1
ATOM 2945 O O . SER B 1 104 ? -0.31 -36.156 -20.609 1 98.81 104 SER B O 1
ATOM 2947 N N . LYS B 1 105 ? 1.319 -37.625 -20.109 1 98.56 105 LYS B N 1
ATOM 2948 C CA . LYS B 1 105 ? 0.399 -38.656 -19.609 1 98.56 105 LYS B CA 1
ATOM 2949 C C . LYS B 1 105 ? 0.228 -38.562 -18.094 1 98.56 105 LYS B C 1
ATOM 2951 O O . LYS B 1 105 ? -0.632 -39.219 -17.531 1 98.56 105 LYS B O 1
ATOM 2956 N N . ALA B 1 106 ? 0.987 -37.719 -17.484 1 98.62 106 ALA B N 1
ATOM 2957 C CA . ALA B 1 106 ? 1.015 -37.625 -16.031 1 98.62 106 ALA B CA 1
ATOM 2958 C C . ALA B 1 106 ? -0.246 -36.969 -15.492 1 98.62 106 ALA B C 1
ATOM 2960 O O . ALA B 1 106 ? -0.995 -36.344 -16.25 1 98.62 106 ALA B O 1
ATOM 2961 N N . GLN B 1 107 ? -0.484 -37.125 -14.195 1 98.62 107 GLN B N 1
ATOM 2962 C CA . GLN B 1 107 ? -1.414 -36.25 -13.5 1 98.62 107 GLN B CA 1
ATOM 2963 C C . GLN B 1 107 ? -0.884 -34.812 -13.453 1 98.62 107 GLN B C 1
ATOM 2965 O O . GLN B 1 107 ? 0.329 -34.594 -13.484 1 98.62 107 GLN B O 1
ATOM 2970 N N . VAL B 1 108 ? -1.851 -33.812 -13.438 1 98.88 108 VAL B N 1
ATOM 2971 C CA . VAL B 1 108 ? -1.438 -32.438 -13.633 1 98.88 108 VAL B CA 1
ATOM 2972 C C . VAL B 1 108 ? -2.102 -31.547 -12.578 1 98.88 108 VAL B C 1
ATOM 2974 O O . VAL B 1 108 ? -3.328 -31.531 -12.469 1 98.88 108 VAL B O 1
ATOM 2977 N N . ILE B 1 109 ? -1.292 -30.844 -11.789 1 98.88 109 ILE B N 1
ATOM 2978 C CA . ILE B 1 109 ? -1.741 -29.797 -10.891 1 98.88 109 ILE B CA 1
ATOM 2979 C C . ILE B 1 109 ? -0.868 -28.562 -11.07 1 98.88 109 ILE B C 1
ATOM 2981 O O . ILE B 1 109 ? 0.343 -28.609 -10.836 1 98.88 109 ILE B O 1
ATOM 2985 N N . GLY B 1 110 ? -1.456 -27.406 -11.531 1 98.88 110 GLY B N 1
ATOM 2986 C CA . GLY B 1 110 ? -0.753 -26.125 -11.5 1 98.88 110 GLY B CA 1
ATOM 2987 C C . GLY B 1 110 ? -0.723 -25.5 -10.117 1 98.88 110 GLY B C 1
ATOM 2988 O O . GLY B 1 110 ? -1.73 -25.5 -9.406 1 98.88 110 GLY B O 1
ATOM 2989 N N . LEU B 1 111 ? 0.458 -25 -9.695 1 98.88 111 LEU B N 1
ATOM 2990 C CA . LEU B 1 111 ? 0.607 -24.359 -8.398 1 98.88 111 LEU B CA 1
ATOM 2991 C C . LEU B 1 111 ? 1.206 -22.969 -8.547 1 98.88 111 LEU B C 1
ATOM 2993 O O . LEU B 1 111 ? 2.092 -22.75 -9.383 1 98.88 111 LEU B O 1
ATOM 2997 N N . HIS B 1 112 ? 0.693 -22.047 -7.77 1 98.81 112 HIS B N 1
ATOM 2998 C CA . HIS B 1 112 ? 1.239 -20.703 -7.699 1 98.81 112 HIS B CA 1
ATOM 2999 C C . HIS B 1 112 ? 1.395 -20.25 -6.25 1 98.81 112 HIS B C 1
ATOM 3001 O O . HIS B 1 112 ? 0.453 -19.719 -5.656 1 98.81 112 HIS B O 1
ATOM 3007 N N . PRO B 1 113 ? 2.658 -20.438 -5.66 1 98.5 113 PRO B N 1
ATOM 3008 C CA . PRO B 1 113 ? 2.904 -19.797 -4.371 1 98.5 113 PRO B CA 1
ATOM 3009 C C . PRO B 1 113 ? 2.766 -18.266 -4.438 1 98.5 113 PRO B C 1
ATOM 3011 O O . PRO B 1 113 ? 3.461 -17.625 -5.219 1 98.5 113 PRO B O 1
ATOM 3014 N N . MET B 1 114 ? 1.941 -17.719 -3.646 1 98 114 MET B N 1
ATOM 3015 C CA . MET B 1 114 ? 1.627 -16.297 -3.684 1 98 114 MET B CA 1
ATOM 3016 C C . MET B 1 114 ? 2.545 -15.508 -2.752 1 98 114 MET B C 1
ATOM 3018 O O . MET B 1 114 ? 2.111 -14.562 -2.098 1 98 114 MET B O 1
ATOM 3022 N N . PHE B 1 115 ? 3.68 -15.977 -2.609 1 95.62 115 PHE B N 1
ATOM 3023 C CA . PHE B 1 115 ? 4.734 -15.398 -1.789 1 95.62 115 PHE B CA 1
ATOM 3024 C C . PHE B 1 115 ? 6.102 -15.625 -2.424 1 95.62 115 PHE B C 1
ATOM 3026 O O . PHE B 1 115 ? 6.25 -16.469 -3.305 1 95.62 115 PHE B O 1
ATOM 3033 N N . GLY B 1 116 ? 7.078 -14.82 -1.989 1 93.44 116 GLY B N 1
ATOM 3034 C CA . GLY B 1 116 ? 8.438 -14.977 -2.484 1 93.44 116 GLY B CA 1
ATOM 3035 C C . GLY B 1 116 ? 9.258 -15.961 -1.675 1 93.44 116 GLY B C 1
ATOM 3036 O O . GLY B 1 116 ? 8.812 -16.422 -0.624 1 93.44 116 GLY B O 1
ATOM 3037 N N . PRO B 1 117 ? 10.398 -16.203 -2.189 1 94.12 117 PRO B N 1
ATOM 3038 C CA . PRO B 1 117 ? 11.242 -17.234 -1.581 1 94.12 117 PRO B CA 1
ATOM 3039 C C . PRO B 1 117 ? 11.875 -16.781 -0.266 1 94.12 117 PRO B C 1
ATOM 3041 O O . PRO B 1 117 ? 12.469 -17.594 0.447 1 94.12 117 PRO B O 1
ATOM 3044 N N . SER B 1 118 ? 11.703 -15.508 0.09 1 89.5 118 SER B N 1
ATOM 3045 C CA . SER B 1 118 ? 12.375 -14.977 1.27 1 89.5 118 SER B CA 1
ATOM 3046 C C . SER B 1 118 ? 11.578 -15.25 2.537 1 89.5 118 SER B C 1
ATOM 3048 O O . SER B 1 118 ? 12.039 -14.977 3.645 1 89.5 118 SER B O 1
ATOM 3050 N N . VAL B 1 119 ? 10.375 -15.789 2.408 1 91.94 119 VAL B N 1
ATOM 3051 C CA . VAL B 1 119 ? 9.594 -16.094 3.605 1 91.94 119 VAL B CA 1
ATOM 3052 C C . VAL B 1 119 ? 10.312 -17.172 4.426 1 91.94 119 VAL B C 1
ATOM 3054 O O . VAL B 1 119 ? 10.875 -18.109 3.867 1 91.94 119 VAL B O 1
ATOM 3057 N N . PRO B 1 120 ? 10.25 -17.078 5.738 1 90.44 120 PRO B N 1
ATOM 3058 C CA . PRO B 1 120 ? 10.922 -18.094 6.555 1 90.44 120 PRO B CA 1
ATOM 3059 C C . PRO B 1 120 ? 10.227 -19.453 6.488 1 90.44 120 PRO B C 1
ATOM 3061 O O . PRO B 1 120 ? 10.891 -20.484 6.574 1 90.44 120 PRO B O 1
ATOM 3064 N N . THR B 1 121 ? 8.93 -19.484 6.449 1 94.31 121 THR B N 1
ATOM 3065 C CA . THR B 1 121 ? 8.102 -20.672 6.32 1 94.31 121 THR B CA 1
ATOM 3066 C C . THR B 1 121 ? 6.871 -20.391 5.469 1 94.31 121 THR B C 1
ATOM 3068 O O . THR B 1 121 ? 6.539 -19.234 5.215 1 94.31 121 THR B O 1
ATOM 3071 N N . ILE B 1 122 ? 6.215 -21.438 5.121 1 97.19 122 ILE B N 1
ATOM 3072 C CA . ILE B 1 122 ? 5.023 -21.234 4.309 1 97.19 122 ILE B CA 1
ATOM 3073 C C . ILE B 1 122 ? 3.793 -21.141 5.207 1 97.19 122 ILE B C 1
ATOM 3075 O O . ILE B 1 122 ? 2.66 -21.094 4.719 1 97.19 122 ILE B O 1
ATOM 3079 N N . PHE B 1 123 ? 4.016 -21.094 6.52 1 96.69 123 PHE B N 1
ATOM 3080 C CA . PHE B 1 123 ? 2.916 -20.953 7.461 1 96.69 123 PHE B CA 1
ATOM 3081 C C . PHE B 1 123 ? 2.168 -19.641 7.219 1 96.69 123 PHE B C 1
ATOM 3083 O O . PHE B 1 123 ? 2.779 -18.578 7.168 1 96.69 123 PHE B O 1
ATOM 3090 N N . GLY B 1 124 ? 0.89 -19.734 6.984 1 95.56 124 GLY B N 1
ATOM 3091 C CA . GLY B 1 124 ? 0.046 -18.562 6.793 1 95.56 124 GLY B CA 1
ATOM 3092 C C . GLY B 1 124 ? 0.084 -18.031 5.375 1 95.56 124 GLY B C 1
ATOM 3093 O O . GLY B 1 124 ? -0.626 -17.078 5.051 1 95.56 124 GLY B O 1
ATOM 3094 N N . GLN B 1 125 ? 0.889 -18.641 4.562 1 96.75 125 GLN B N 1
ATOM 3095 C CA . GLN B 1 125 ? 0.984 -18.219 3.168 1 96.75 125 GLN B CA 1
ATOM 3096 C C . GLN B 1 125 ? -0.06 -18.922 2.307 1 96.75 125 GLN B C 1
ATOM 3098 O O . GLN B 1 125 ? -0.637 -19.922 2.719 1 96.75 125 GLN B O 1
ATOM 3103 N N . THR B 1 126 ? -0.33 -18.359 1.161 1 97.75 126 THR B N 1
ATOM 3104 C CA . THR B 1 126 ? -1.354 -18.906 0.273 1 97.75 126 THR B CA 1
ATOM 3105 C C . THR B 1 126 ? -0.725 -19.5 -0.985 1 97.75 126 THR B C 1
ATOM 3107 O O . THR B 1 126 ? 0.2 -18.906 -1.555 1 97.75 126 THR B O 1
ATOM 3110 N N . ILE B 1 127 ? -1.185 -20.641 -1.357 1 98.62 127 ILE B N 1
ATOM 3111 C CA . ILE B 1 127 ? -0.839 -21.266 -2.631 1 98.62 127 ILE B CA 1
ATOM 3112 C C . ILE B 1 127 ? -2.1 -21.469 -3.471 1 98.62 127 ILE B C 1
ATOM 3114 O O . ILE B 1 127 ? -3.033 -22.156 -3.053 1 98.62 127 ILE B O 1
ATOM 3118 N N . ALA B 1 128 ? -2.176 -20.812 -4.629 1 98.69 128 ALA B N 1
ATOM 3119 C CA . ALA B 1 128 ? -3.234 -21.109 -5.59 1 98.69 128 ALA B CA 1
ATOM 3120 C C . ALA B 1 128 ? -2.963 -22.422 -6.316 1 98.69 128 ALA B C 1
ATOM 3122 O O . ALA B 1 128 ? -1.828 -22.688 -6.719 1 98.69 128 ALA B O 1
ATOM 3123 N N . ALA B 1 129 ? -3.973 -23.25 -6.418 1 98.81 129 ALA B N 1
ATOM 3124 C CA . ALA B 1 129 ? -3.816 -24.562 -7.043 1 98.81 129 ALA B CA 1
ATOM 3125 C C . ALA B 1 129 ? -4.852 -24.766 -8.148 1 98.81 129 ALA B C 1
ATOM 3127 O O . ALA B 1 129 ? -6.02 -24.406 -7.988 1 98.81 129 ALA B O 1
ATOM 3128 N N . SER B 1 130 ? -4.41 -25.297 -9.258 1 98.69 130 SER B N 1
ATOM 3129 C CA . SER B 1 130 ? -5.266 -25.625 -10.398 1 98.69 130 SER B CA 1
ATOM 3130 C C . SER B 1 130 ? -5.141 -27.094 -10.773 1 98.69 130 SER B C 1
ATOM 3132 O O . SER B 1 130 ? -4.441 -27.438 -11.727 1 98.69 130 SER B O 1
ATOM 3134 N N . PRO B 1 131 ? -5.898 -27.922 -10.039 1 98.38 131 PRO B N 1
ATOM 3135 C CA . PRO B 1 131 ? -5.938 -29.328 -10.445 1 98.38 131 PRO B CA 1
ATOM 3136 C C . PRO B 1 131 ? -6.75 -29.562 -11.711 1 98.38 131 PRO B C 1
ATOM 3138 O O . PRO B 1 131 ? -7.914 -29.156 -11.789 1 98.38 131 PRO B O 1
ATOM 3141 N N . VAL B 1 132 ? -6.109 -30.156 -12.734 1 98.12 132 VAL B N 1
ATOM 3142 C CA . VAL B 1 132 ? -6.82 -30.297 -13.992 1 98.12 132 VAL B CA 1
ATOM 3143 C C . VAL B 1 132 ? -6.949 -31.766 -14.359 1 98.12 132 VAL B C 1
ATOM 3145 O O . VAL B 1 132 ? -7.992 -32.219 -14.852 1 98.12 132 VAL B O 1
ATOM 3148 N N . ARG B 1 133 ? -5.941 -32.625 -14.188 1 98.19 133 ARG B N 1
ATOM 3149 C CA . ARG B 1 133 ? -5.957 -34.062 -14.383 1 98.19 133 ARG B CA 1
ATOM 3150 C C . ARG B 1 133 ? -5.242 -34.781 -13.234 1 98.19 133 ARG B C 1
ATOM 3152 O O . ARG B 1 133 ? -4.062 -35.094 -13.344 1 98.19 133 ARG B O 1
ATOM 3159 N N . CYS B 1 134 ? -6.023 -35.031 -12.219 1 96.56 134 CYS B N 1
ATOM 3160 C CA . CYS B 1 134 ? -5.461 -35.719 -11.07 1 96.56 134 CYS B CA 1
ATOM 3161 C C . CYS B 1 134 ? -6.559 -36.406 -10.258 1 96.56 134 CYS B C 1
ATOM 3163 O O . CYS B 1 134 ? -7.688 -35.938 -10.203 1 96.56 134 CYS B O 1
ATOM 3165 N N . ASP B 1 135 ? -6.27 -37.531 -9.734 1 95.88 135 ASP B N 1
ATOM 3166 C CA . ASP B 1 135 ? -7.25 -38.219 -8.883 1 95.88 135 ASP B CA 1
ATOM 3167 C C . ASP B 1 135 ? -7.281 -37.594 -7.492 1 95.88 135 ASP B C 1
ATOM 3169 O O . ASP B 1 135 ? -6.395 -36.812 -7.137 1 95.88 135 ASP B O 1
ATOM 3173 N N . GLU B 1 136 ? -8.273 -37.812 -6.781 1 96.44 136 GLU B N 1
ATOM 3174 C CA . GLU B 1 136 ? -8.539 -37.188 -5.484 1 96.44 136 GLU B CA 1
ATOM 3175 C C . GLU B 1 136 ? -7.441 -37.531 -4.48 1 96.44 136 GLU B C 1
ATOM 3177 O O . GLU B 1 136 ? -7.047 -36.688 -3.68 1 96.44 136 GLU B O 1
ATOM 3182 N N . LYS B 1 137 ? -7.012 -38.656 -4.527 1 95.31 137 LYS B N 1
ATOM 3183 C CA . LYS B 1 137 ? -5.988 -39.094 -3.582 1 95.31 137 LYS B CA 1
ATOM 3184 C C . LYS B 1 137 ? -4.695 -38.312 -3.773 1 95.31 137 LYS B C 1
ATOM 3186 O O . LYS B 1 137 ? -4.113 -37.812 -2.807 1 95.31 137 LYS B O 1
ATOM 3191 N N . THR B 1 138 ? -4.25 -38.219 -4.984 1 95.25 138 THR B N 1
ATOM 3192 C CA . THR B 1 138 ? -3.035 -37.5 -5.309 1 95.25 138 THR B CA 1
ATOM 3193 C C . THR B 1 138 ? -3.172 -36.031 -4.902 1 95.25 138 THR B C 1
ATOM 3195 O O . THR B 1 138 ? -2.273 -35.469 -4.273 1 95.25 138 THR B O 1
ATOM 3198 N N . ARG B 1 139 ? -4.281 -35.469 -5.211 1 97.31 139 ARG B N 1
ATOM 3199 C CA . ARG B 1 139 ? -4.559 -34.094 -4.875 1 97.31 139 ARG B CA 1
ATOM 3200 C C . ARG B 1 139 ? -4.516 -33.875 -3.365 1 97.31 139 ARG B C 1
ATOM 3202 O O . ARG B 1 139 ? -3.865 -32.938 -2.887 1 97.31 139 ARG B O 1
ATOM 3209 N N . HIS B 1 140 ? -5.164 -34.688 -2.658 1 96.88 140 HIS B N 1
ATOM 3210 C CA . HIS B 1 140 ? -5.234 -34.594 -1.204 1 96.88 140 HIS B CA 1
ATOM 3211 C C . HIS B 1 140 ? -3.854 -34.719 -0.575 1 96.88 140 HIS B C 1
ATOM 3213 O O . HIS B 1 140 ? -3.488 -33.938 0.306 1 96.88 140 HIS B O 1
ATOM 3219 N N . THR B 1 141 ? -3.117 -35.688 -1.023 1 95.69 141 THR B N 1
ATOM 3220 C CA . THR B 1 141 ? -1.785 -35.938 -0.48 1 95.69 141 THR B CA 1
ATOM 3221 C C . THR B 1 141 ? -0.876 -34.719 -0.714 1 95.69 141 THR B C 1
ATOM 3223 O O . THR B 1 141 ? -0.189 -34.281 0.203 1 95.69 141 THR B O 1
ATOM 3226 N N . LEU B 1 142 ? -0.916 -34.219 -1.94 1 97.75 142 LEU B N 1
ATOM 3227 C CA . LEU B 1 142 ? -0.089 -33.031 -2.246 1 97.75 142 LEU B CA 1
ATOM 3228 C C . LEU B 1 142 ? -0.478 -31.859 -1.371 1 97.75 142 LEU B C 1
ATOM 3230 O O . LEU B 1 142 ? 0.388 -31.203 -0.785 1 97.75 142 LEU B O 1
ATOM 3234 N N . TYR B 1 143 ? -1.781 -31.562 -1.25 1 98.19 143 TYR B N 1
ATOM 3235 C CA . TYR B 1 143 ? -2.264 -30.422 -0.483 1 98.19 143 TYR B CA 1
ATOM 3236 C C . TYR B 1 143 ? -1.897 -30.562 0.99 1 98.19 143 TYR B C 1
ATOM 3238 O O . TYR B 1 143 ? -1.568 -29.578 1.65 1 98.19 143 TYR B O 1
ATOM 3246 N N . GLN B 1 144 ? -1.889 -31.75 1.48 1 97.62 144 GLN B N 1
ATOM 3247 C CA . GLN B 1 144 ? -1.587 -32 2.887 1 97.62 144 GLN B CA 1
ATOM 3248 C C . GLN B 1 144 ? -0.136 -31.641 3.207 1 97.62 144 GLN B C 1
ATOM 3250 O O . GLN B 1 144 ? 0.168 -31.172 4.305 1 97.62 144 GLN B O 1
ATOM 3255 N N . ILE B 1 145 ? 0.689 -31.891 2.236 1 97.56 145 ILE B N 1
ATOM 3256 C CA . ILE B 1 145 ? 2.086 -31.516 2.432 1 97.56 145 ILE B CA 1
ATOM 3257 C C . ILE B 1 145 ? 2.18 -30.031 2.771 1 97.56 145 ILE B C 1
ATOM 3259 O O . ILE B 1 145 ? 2.924 -29.641 3.674 1 97.56 145 ILE B O 1
ATOM 3263 N N . PHE B 1 146 ? 1.403 -29.188 2.115 1 98.44 146 PHE B N 1
ATOM 3264 C CA . PHE B 1 146 ? 1.44 -27.734 2.285 1 98.44 146 PHE B CA 1
ATOM 3265 C C . PHE B 1 146 ? 0.637 -27.312 3.51 1 98.44 146 PHE B C 1
ATOM 3267 O O . PHE B 1 146 ? 1.098 -26.5 4.309 1 98.44 146 PHE B O 1
ATOM 3274 N N . THR B 1 147 ? -0.545 -27.922 3.678 1 98.31 147 THR B N 1
ATOM 3275 C CA . THR B 1 147 ? -1.425 -27.516 4.766 1 98.31 147 THR B CA 1
ATOM 3276 C C . THR B 1 147 ? -0.861 -27.953 6.113 1 98.31 147 THR B C 1
ATOM 3278 O O . THR B 1 147 ? -1.062 -27.281 7.125 1 98.31 147 THR B O 1
ATOM 3281 N N . ASN B 1 148 ? -0.129 -29.047 6.109 1 97.75 148 ASN B N 1
ATOM 3282 C CA . ASN B 1 148 ? 0.511 -29.5 7.344 1 97.75 148 ASN B CA 1
ATOM 3283 C C . ASN B 1 148 ? 1.528 -28.484 7.852 1 97.75 148 ASN B C 1
ATOM 3285 O O . ASN B 1 148 ? 1.825 -28.438 9.047 1 97.75 148 ASN B O 1
ATOM 3289 N N . GLU B 1 149 ? 1.989 -27.703 6.934 1 97.25 149 GLU B N 1
ATOM 3290 C CA . GLU B 1 149 ? 2.932 -26.656 7.332 1 97.25 149 GLU B CA 1
ATOM 3291 C C . GLU B 1 149 ? 2.229 -25.312 7.508 1 97.25 149 GLU B C 1
ATOM 3293 O O . GLU B 1 149 ? 2.881 -24.297 7.68 1 97.25 149 GLU B O 1
ATOM 3298 N N . GLY B 1 150 ? 0.982 -25.312 7.348 1 97.38 150 GLY B N 1
ATOM 3299 C CA . GLY B 1 150 ? 0.199 -24.141 7.699 1 97.38 150 GLY B CA 1
ATOM 3300 C C . GLY B 1 150 ? -0.161 -23.281 6.5 1 97.38 150 GLY B C 1
ATOM 3301 O O . GLY B 1 150 ? -0.746 -22.203 6.652 1 97.38 150 GLY B O 1
ATOM 3302 N N . ALA B 1 151 ? 0.179 -23.688 5.297 1 97.88 151 ALA B N 1
ATOM 3303 C CA . ALA B 1 151 ? -0.205 -22.938 4.105 1 97.88 151 ALA B CA 1
ATOM 3304 C C . ALA B 1 151 ? -1.689 -23.109 3.801 1 97.88 151 ALA B C 1
ATOM 3306 O O . ALA B 1 151 ? -2.297 -24.109 4.195 1 97.88 151 ALA B O 1
ATOM 3307 N N . LYS B 1 152 ? -2.248 -22.141 3.174 1 97.12 152 LYS B N 1
ATOM 3308 C CA . LYS B 1 152 ? -3.619 -22.203 2.676 1 97.12 152 LYS B CA 1
ATOM 3309 C C . LYS B 1 152 ? -3.646 -22.5 1.18 1 97.12 152 LYS B C 1
ATOM 3311 O O . LYS B 1 152 ? -2.877 -21.922 0.411 1 97.12 152 LYS B O 1
ATOM 3316 N N . ILE B 1 153 ? -4.523 -23.438 0.837 1 98.31 153 ILE B N 1
ATOM 3317 C CA . ILE B 1 153 ? -4.676 -23.766 -0.575 1 98.31 153 ILE B CA 1
ATOM 3318 C C . ILE B 1 153 ? -5.957 -23.141 -1.118 1 98.31 153 ILE B C 1
ATOM 3320 O O . ILE B 1 153 ? -7.031 -23.312 -0.539 1 98.31 153 ILE B O 1
ATOM 3324 N N . CYS B 1 154 ? -5.828 -22.406 -2.186 1 97.94 154 CYS B N 1
ATOM 3325 C CA . CYS B 1 154 ? -6.973 -21.844 -2.896 1 97.94 154 CYS B CA 1
ATOM 3326 C C . CYS B 1 154 ? -7.105 -22.453 -4.285 1 97.94 154 CYS B C 1
ATOM 3328 O O . CYS B 1 154 ? -6.328 -22.141 -5.188 1 97.94 154 CYS B O 1
ATOM 3330 N N . GLN B 1 155 ? -8.094 -23.281 -4.434 1 98 155 GLN B N 1
ATOM 3331 C CA . GLN B 1 155 ? -8.266 -23.969 -5.711 1 98 155 GLN B CA 1
ATOM 3332 C C . GLN B 1 155 ? -9.008 -23.094 -6.715 1 98 155 GLN B C 1
ATOM 3334 O O . GLN B 1 155 ? -9.984 -22.422 -6.363 1 98 155 GLN B O 1
ATOM 3339 N N . MET B 1 156 ? -8.492 -23.062 -7.949 1 97.38 156 MET B N 1
ATOM 3340 C CA . MET B 1 156 ? -9.133 -22.312 -9.023 1 97.38 156 MET B CA 1
ATOM 3341 C C . MET B 1 156 ? -8.773 -22.891 -10.391 1 97.38 156 MET B C 1
ATOM 3343 O O . MET B 1 156 ? -7.738 -23.547 -10.531 1 97.38 156 MET B O 1
ATOM 3347 N N . GLU B 1 157 ? -9.648 -22.672 -11.328 1 98.19 157 GLU B N 1
ATOM 3348 C CA . GLU B 1 157 ? -9.336 -23.047 -12.703 1 98.19 157 GLU B CA 1
ATOM 3349 C C . GLU B 1 157 ? -8.227 -22.156 -13.273 1 98.19 157 GLU B C 1
ATOM 3351 O O . GLU B 1 157 ? -8.086 -21 -12.883 1 98.19 157 GLU B O 1
ATOM 3356 N N . PRO B 1 158 ? -7.5 -22.703 -14.234 1 98.69 158 PRO B N 1
ATOM 3357 C CA . PRO B 1 158 ? -6.367 -21.938 -14.773 1 98.69 158 PRO B CA 1
ATOM 3358 C C . PRO B 1 158 ? -6.777 -20.578 -15.328 1 98.69 158 PRO B C 1
ATOM 3360 O O . PRO B 1 158 ? -6.148 -19.562 -15.008 1 98.69 158 PRO B O 1
ATOM 3363 N N . LYS B 1 159 ? -7.812 -20.531 -16.109 1 98.12 159 LYS B N 1
ATOM 3364 C CA . LYS B 1 159 ? -8.258 -19.281 -16.719 1 98.12 159 LYS B CA 1
ATOM 3365 C C . LYS B 1 159 ? -8.727 -18.297 -15.641 1 98.12 159 LYS B C 1
ATOM 3367 O O . LYS B 1 159 ? -8.43 -17.094 -15.719 1 98.12 159 LYS B O 1
ATOM 3372 N N . GLU B 1 160 ? -9.453 -18.797 -14.656 1 97.75 160 GLU B N 1
ATOM 3373 C CA . GLU B 1 160 ? -9.875 -17.969 -13.531 1 97.75 160 GLU B CA 1
ATOM 3374 C C . GLU B 1 160 ? -8.672 -17.422 -12.766 1 97.75 160 GLU B C 1
ATOM 3376 O O . GLU B 1 160 ? -8.648 -16.25 -12.391 1 97.75 160 GLU B O 1
ATOM 3381 N N . HIS B 1 161 ? -7.727 -18.281 -12.57 1 98.31 161 HIS B N 1
ATOM 3382 C CA . HIS B 1 161 ? -6.492 -17.875 -11.898 1 98.31 161 HIS B CA 1
ATOM 3383 C C . HIS B 1 161 ? -5.848 -16.688 -12.609 1 98.31 161 HIS B C 1
ATOM 3385 O O . HIS B 1 161 ? -5.562 -15.664 -11.984 1 98.31 161 HIS B O 1
ATOM 3391 N N . ASP B 1 162 ? -5.633 -16.844 -13.891 1 98.5 162 ASP B N 1
ATOM 3392 C CA . ASP B 1 162 ? -4.914 -15.805 -14.625 1 98.5 162 ASP B CA 1
ATOM 3393 C C . ASP B 1 162 ? -5.695 -14.492 -14.633 1 98.5 162 ASP B C 1
ATOM 3395 O O . ASP B 1 162 ? -5.102 -13.414 -14.602 1 98.5 162 ASP B O 1
ATOM 3399 N N . LYS B 1 163 ? -7.023 -14.594 -14.648 1 98.12 163 LYS B N 1
ATOM 3400 C CA . LYS B 1 163 ? -7.871 -13.414 -14.547 1 98.12 163 LYS B CA 1
ATOM 3401 C C . LYS B 1 163 ? -7.703 -12.727 -13.195 1 98.12 163 LYS B C 1
ATOM 3403 O O . LYS B 1 163 ? -7.488 -11.508 -13.133 1 98.12 163 LYS B O 1
ATOM 3408 N N . ILE B 1 164 ? -7.73 -13.469 -12.148 1 98.12 164 ILE B N 1
ATOM 3409 C CA . ILE B 1 164 ? -7.625 -12.914 -10.805 1 98.12 164 ILE B CA 1
ATOM 3410 C C . ILE B 1 164 ? -6.219 -12.367 -10.578 1 98.12 164 ILE B C 1
ATOM 3412 O O . ILE B 1 164 ? -6.051 -11.297 -9.977 1 98.12 164 ILE B O 1
ATOM 3416 N N . MET B 1 165 ? -5.215 -13.016 -11.156 1 98.25 165 MET B N 1
ATOM 3417 C CA . MET B 1 165 ? -3.832 -12.578 -10.992 1 98.25 165 MET B CA 1
ATOM 3418 C C . MET B 1 165 ? -3.576 -11.273 -11.742 1 98.25 165 MET B C 1
ATOM 3420 O O . MET B 1 165 ? -2.674 -10.516 -11.383 1 98.25 165 MET B O 1
ATOM 3424 N N . SER B 1 166 ? -4.359 -11.016 -12.773 1 98.25 166 SER B N 1
ATOM 3425 C CA . SER B 1 166 ? -4.207 -9.727 -13.453 1 98.25 166 SER B CA 1
ATOM 3426 C C . SER B 1 166 ? -4.523 -8.57 -12.516 1 98.25 166 SER B C 1
ATOM 3428 O O . SER B 1 166 ? -4.02 -7.457 -12.703 1 98.25 166 SER B O 1
ATOM 3430 N N . ILE B 1 167 ? -5.332 -8.859 -11.484 1 98.06 167 ILE B N 1
ATOM 3431 C CA . ILE B 1 167 ? -5.645 -7.855 -10.469 1 98.06 167 ILE B CA 1
ATOM 3432 C C . ILE B 1 167 ? -4.641 -7.957 -9.328 1 98.06 167 ILE B C 1
ATOM 3434 O O . ILE B 1 167 ? -3.922 -6.996 -9.039 1 98.06 167 ILE B O 1
ATOM 3438 N N . VAL B 1 168 ? -4.441 -9.125 -8.742 1 97.88 168 VAL B N 1
ATOM 3439 C CA . VAL B 1 168 ? -3.682 -9.336 -7.52 1 97.88 168 VAL B CA 1
ATOM 3440 C C . VAL B 1 168 ? -2.203 -9.047 -7.77 1 97.88 168 VAL B C 1
ATOM 3442 O O . VAL B 1 168 ? -1.521 -8.484 -6.91 1 97.88 168 VAL B O 1
ATOM 3445 N N . GLN B 1 169 ? -1.728 -9.406 -8.93 1 97.81 169 GLN B N 1
ATOM 3446 C CA . GLN B 1 169 ? -0.333 -9.141 -9.266 1 97.81 169 GLN B CA 1
ATOM 3447 C C . GLN B 1 169 ? -0.222 -8.023 -10.305 1 97.81 169 GLN B C 1
ATOM 3449 O O . GLN B 1 169 ? 0.46 -7.023 -10.078 1 97.81 169 GLN B O 1
ATOM 3454 N N . GLY B 1 170 ? -0.997 -8.148 -11.414 1 98.06 170 GLY B N 1
ATOM 3455 C CA . GLY B 1 170 ? -0.871 -7.199 -12.516 1 98.06 170 GLY B CA 1
ATOM 3456 C C . GLY B 1 170 ? -1.131 -5.766 -12.094 1 98.06 170 GLY B C 1
ATOM 3457 O O . GLY B 1 170 ? -0.245 -4.914 -12.195 1 98.06 170 GLY B O 1
ATOM 3458 N N . LEU B 1 171 ? -2.324 -5.52 -11.617 1 98.44 171 LEU B N 1
ATOM 3459 C CA . LEU B 1 171 ? -2.73 -4.18 -11.211 1 98.44 171 LEU B CA 1
ATOM 3460 C C . LEU B 1 171 ? -1.841 -3.65 -10.094 1 98.44 171 LEU B C 1
ATOM 3462 O O . LEU B 1 171 ? -1.35 -2.521 -10.164 1 98.44 171 LEU B O 1
ATOM 3466 N N . VAL B 1 172 ? -1.552 -4.477 -9.148 1 97.56 172 VAL B N 1
ATOM 3467 C CA . VAL B 1 172 ? -0.825 -4.074 -7.945 1 97.56 172 VAL B CA 1
ATOM 3468 C C . VAL B 1 172 ? 0.617 -3.725 -8.305 1 97.56 172 VAL B C 1
ATOM 3470 O O . VAL B 1 172 ? 1.107 -2.648 -7.957 1 97.56 172 VAL B O 1
ATOM 3473 N N . HIS B 1 173 ? 1.302 -4.57 -9.047 1 98.38 173 HIS B N 1
ATOM 3474 C CA . HIS B 1 173 ? 2.689 -4.316 -9.43 1 98.38 173 HIS B CA 1
ATOM 3475 C C . HIS B 1 173 ? 2.797 -3.121 -10.367 1 98.38 173 HIS B C 1
ATOM 3477 O O . HIS B 1 173 ? 3.686 -2.281 -10.203 1 98.38 173 HIS B O 1
ATOM 3483 N N . PHE B 1 174 ? 1.874 -3.068 -11.297 1 98.81 174 PHE B N 1
ATOM 3484 C CA . PHE B 1 174 ? 1.849 -1.958 -12.242 1 98.81 174 PHE B CA 1
ATOM 3485 C C . PHE B 1 174 ? 1.703 -0.629 -11.508 1 98.81 174 PHE B C 1
ATOM 3487 O O . PHE B 1 174 ? 2.432 0.324 -11.789 1 98.81 174 PHE B O 1
ATOM 3494 N N . THR B 1 175 ? 0.794 -0.584 -10.609 1 98.56 175 THR B N 1
ATOM 3495 C CA . THR B 1 175 ? 0.525 0.629 -9.852 1 98.56 175 THR B CA 1
ATOM 3496 C C . THR B 1 175 ? 1.725 1.001 -8.984 1 98.56 175 THR B C 1
ATOM 3498 O O . THR B 1 175 ? 2.148 2.158 -8.969 1 98.56 175 THR B O 1
ATOM 3501 N N . THR B 1 176 ? 2.279 0.058 -8.289 1 98.38 176 THR B N 1
ATOM 3502 C CA . THR B 1 176 ? 3.41 0.299 -7.398 1 98.38 176 THR B CA 1
ATOM 3503 C C . THR B 1 176 ? 4.602 0.849 -8.18 1 98.38 176 THR B C 1
ATOM 3505 O O . THR B 1 176 ? 5.246 1.807 -7.746 1 98.38 176 THR B O 1
ATOM 3508 N N . LEU B 1 177 ? 4.855 0.31 -9.328 1 98.75 177 LEU B N 1
ATOM 3509 C CA . LEU B 1 177 ? 5.965 0.769 -10.156 1 98.75 177 LEU B CA 1
ATOM 3510 C C . LEU B 1 177 ? 5.688 2.162 -10.711 1 98.75 177 LEU B C 1
ATOM 3512 O O . LEU B 1 177 ? 6.609 2.963 -10.875 1 98.75 177 LEU B O 1
ATOM 3516 N N . SER B 1 178 ? 4.422 2.432 -11.031 1 98.81 178 SER B N 1
ATOM 3517 C CA . SER B 1 178 ? 4.043 3.77 -11.484 1 98.81 178 SER B CA 1
ATOM 3518 C C . SER B 1 178 ? 4.281 4.805 -10.391 1 98.81 178 SER B C 1
ATOM 3520 O O . SER B 1 178 ? 4.715 5.926 -10.672 1 98.81 178 SER B O 1
ATOM 3522 N N . VAL B 1 179 ? 4.012 4.449 -9.156 1 98.69 179 VAL B N 1
ATOM 3523 C CA . VAL B 1 179 ? 4.25 5.332 -8.023 1 98.69 179 VAL B CA 1
ATOM 3524 C C . VAL B 1 179 ? 5.75 5.59 -7.875 1 98.69 179 VAL B C 1
ATOM 3526 O O . VAL B 1 179 ? 6.176 6.734 -7.695 1 98.69 179 VAL B O 1
ATOM 3529 N N . ALA B 1 180 ? 6.562 4.52 -7.977 1 98.69 180 ALA B N 1
ATOM 3530 C CA . ALA B 1 180 ? 8.016 4.664 -7.902 1 98.69 180 ALA B CA 1
ATOM 3531 C C . ALA B 1 180 ? 8.523 5.641 -8.961 1 98.69 180 ALA B C 1
ATOM 3533 O O . ALA B 1 180 ? 9.305 6.539 -8.648 1 98.69 180 ALA B O 1
ATOM 3534 N N . GLU B 1 181 ? 8.055 5.418 -10.18 1 98.81 181 GLU B N 1
ATOM 3535 C CA . GLU B 1 181 ? 8.453 6.27 -11.289 1 98.81 181 GLU B CA 1
ATOM 3536 C C . GLU B 1 181 ? 8.062 7.723 -11.047 1 98.81 181 GLU B C 1
ATOM 3538 O O . GLU B 1 181 ? 8.828 8.641 -11.344 1 98.81 181 GLU B O 1
ATOM 3543 N N . THR B 1 182 ? 6.863 7.953 -10.516 1 98.81 182 THR B N 1
ATOM 3544 C CA . THR B 1 182 ? 6.367 9.297 -10.242 1 98.81 182 THR B CA 1
ATOM 3545 C C . THR B 1 182 ? 7.23 9.992 -9.195 1 98.81 182 THR B C 1
ATOM 3547 O O . THR B 1 182 ? 7.652 11.133 -9.383 1 98.81 182 THR B O 1
ATOM 3550 N N . ILE B 1 183 ? 7.496 9.266 -8.109 1 98.56 183 ILE B N 1
ATOM 3551 C CA . ILE B 1 183 ? 8.312 9.836 -7.039 1 98.56 183 ILE B CA 1
ATOM 3552 C C . ILE B 1 183 ? 9.695 10.195 -7.582 1 98.56 183 ILE B C 1
ATOM 3554 O O . ILE B 1 183 ? 10.188 11.305 -7.355 1 98.56 183 ILE B O 1
ATOM 3558 N N . LYS B 1 184 ? 10.289 9.266 -8.336 1 98.12 184 LYS B N 1
ATOM 3559 C CA . LYS B 1 184 ? 11.594 9.516 -8.945 1 98.12 184 LYS B CA 1
ATOM 3560 C C . LYS B 1 184 ? 11.562 10.766 -9.812 1 98.12 184 LYS B C 1
ATOM 3562 O O . LYS B 1 184 ? 12.461 11.602 -9.742 1 98.12 184 LYS B O 1
ATOM 3567 N N . ASN B 1 185 ? 10.492 10.977 -10.539 1 97.94 185 ASN B N 1
ATOM 3568 C CA . ASN B 1 185 ? 10.398 12.055 -11.516 1 97.94 185 ASN B CA 1
ATOM 3569 C C . ASN B 1 185 ? 10.102 13.398 -10.852 1 97.94 185 ASN B C 1
ATOM 3571 O O . ASN B 1 185 ? 10.188 14.445 -11.492 1 97.94 185 ASN B O 1
ATOM 3575 N N . THR B 1 186 ? 9.727 13.438 -9.578 1 97.25 186 THR B N 1
ATOM 3576 C CA . THR B 1 186 ? 9.547 14.703 -8.875 1 97.25 186 THR B CA 1
ATOM 3577 C C . THR B 1 186 ? 10.883 15.391 -8.641 1 97.25 186 THR B C 1
ATOM 3579 O O . THR B 1 186 ? 10.938 16.609 -8.469 1 97.25 186 THR B O 1
ATOM 3582 N N . GLY B 1 187 ? 11.93 14.594 -8.516 1 95.69 187 GLY B N 1
ATOM 3583 C CA . GLY B 1 187 ? 13.242 15.117 -8.18 1 95.69 187 GLY B CA 1
ATOM 3584 C C . GLY B 1 187 ? 13.43 15.367 -6.695 1 95.69 187 GLY B C 1
ATOM 3585 O O . GLY B 1 187 ? 14.508 15.773 -6.258 1 95.69 187 GLY B O 1
ATOM 3586 N N . ILE B 1 188 ? 12.422 15.141 -5.887 1 95.38 188 ILE B N 1
ATOM 3587 C CA . ILE B 1 188 ? 12.531 15.289 -4.441 1 95.38 188 ILE B CA 1
ATOM 3588 C C . ILE B 1 188 ? 13.203 14.055 -3.844 1 95.38 188 ILE B C 1
ATOM 3590 O O . ILE B 1 188 ? 12.75 12.93 -4.059 1 95.38 188 ILE B O 1
ATOM 3594 N N . PRO B 1 189 ? 14.289 14.258 -3.133 1 94.56 189 PRO B N 1
ATOM 3595 C CA . PRO B 1 189 ? 15 13.109 -2.561 1 94.56 189 PRO B CA 1
ATOM 3596 C C . PRO B 1 189 ? 14.172 12.367 -1.514 1 94.56 189 PRO B C 1
ATOM 3598 O O . PRO B 1 189 ? 13.43 12.992 -0.751 1 94.56 189 PRO B O 1
ATOM 3601 N N . LEU B 1 190 ? 14.344 11.055 -1.44 1 95.44 190 LEU B N 1
ATOM 3602 C CA . LEU B 1 190 ? 13.609 10.227 -0.49 1 95.44 190 LEU B CA 1
ATOM 3603 C C . LEU B 1 190 ? 13.898 10.664 0.944 1 95.44 190 LEU B C 1
ATOM 3605 O O . LEU B 1 190 ? 13.031 10.547 1.815 1 95.44 190 LEU B O 1
ATOM 3609 N N . GLU B 1 191 ? 15.055 11.211 1.192 1 94.25 191 GLU B N 1
ATOM 3610 C CA . GLU B 1 191 ? 15.469 11.664 2.518 1 94.25 191 GLU B CA 1
ATOM 3611 C C . GLU B 1 191 ? 14.578 12.805 3.01 1 94.25 191 GLU B C 1
ATOM 3613 O O . GLU B 1 191 ? 14.469 13.031 4.215 1 94.25 191 GLU B O 1
ATOM 3618 N N . ALA B 1 192 ? 13.984 13.508 2.07 1 94.5 192 ALA B N 1
ATOM 3619 C CA . ALA B 1 192 ? 13.078 14.594 2.432 1 94.5 192 ALA B CA 1
ATOM 3620 C C . ALA B 1 192 ? 11.664 14.07 2.674 1 94.5 192 ALA B C 1
ATOM 3622 O O . ALA B 1 192 ? 10.875 14.695 3.393 1 94.5 192 ALA B O 1
ATOM 3623 N N . ILE B 1 193 ? 11.344 12.953 2.146 1 96.38 193 ILE B N 1
ATOM 3624 C CA . ILE B 1 193 ? 9.992 12.406 2.158 1 96.38 193 ILE B CA 1
ATOM 3625 C C . ILE B 1 193 ? 9.82 11.469 3.354 1 96.38 193 ILE B C 1
ATOM 3627 O O . ILE B 1 193 ? 8.844 11.578 4.098 1 96.38 193 ILE B O 1
ATOM 3631 N N . LEU B 1 194 ? 10.773 10.648 3.68 1 95.62 194 LEU B N 1
ATOM 3632 C CA . LEU B 1 194 ? 10.695 9.523 4.605 1 95.62 194 LEU B CA 1
ATOM 3633 C C . LEU B 1 194 ? 10.461 10.008 6.031 1 95.62 194 LEU B C 1
ATOM 3635 O O . LEU B 1 194 ? 9.633 9.445 6.75 1 95.62 194 LEU B O 1
ATOM 3639 N N . PRO B 1 195 ? 11.062 11.086 6.418 1 94.19 195 PRO B N 1
ATOM 3640 C CA . PRO B 1 195 ? 10.93 11.469 7.824 1 94.19 195 PRO B CA 1
ATOM 3641 C C . PRO B 1 195 ? 9.508 11.883 8.195 1 94.19 195 PRO B C 1
ATOM 3643 O O . PRO B 1 195 ? 9.117 11.789 9.359 1 94.19 195 PRO B O 1
ATOM 3646 N N . VAL B 1 196 ? 8.766 12.336 7.262 1 95.75 196 VAL B N 1
ATOM 3647 C CA . VAL B 1 196 ? 7.445 12.859 7.598 1 95.75 196 VAL B CA 1
ATOM 3648 C C . VAL B 1 196 ? 6.391 11.773 7.414 1 95.75 196 VAL B C 1
ATOM 3650 O O . VAL B 1 196 ? 5.227 11.961 7.773 1 95.75 196 VAL B O 1
ATOM 3653 N N . MET B 1 197 ? 6.824 10.656 6.938 1 94.12 197 MET B N 1
ATOM 3654 C CA . MET B 1 197 ? 5.875 9.57 6.734 1 94.12 197 MET B CA 1
ATOM 3655 C C . MET B 1 197 ? 5.574 8.852 8.047 1 94.12 197 MET B C 1
ATOM 3657 O O . MET B 1 197 ? 6.445 8.195 8.617 1 94.12 197 MET B O 1
ATOM 3661 N N . SER B 1 198 ? 4.316 9.023 8.484 1 92.94 198 SER B N 1
ATOM 3662 C CA . SER B 1 198 ? 3.842 8.234 9.609 1 92.94 198 SER B CA 1
ATOM 3663 C C . SER B 1 198 ? 3.723 6.758 9.234 1 92.94 198 SER B C 1
ATOM 3665 O O . SER B 1 198 ? 3.834 6.398 8.062 1 92.94 198 SER B O 1
ATOM 3667 N N . PRO B 1 199 ? 3.494 5.906 10.188 1 91.69 199 PRO B N 1
ATOM 3668 C CA . PRO B 1 199 ? 3.488 4.461 9.945 1 91.69 199 PRO B CA 1
ATOM 3669 C C . PRO B 1 199 ? 2.553 4.059 8.805 1 91.69 199 PRO B C 1
ATOM 3671 O O . PRO B 1 199 ? 2.898 3.199 7.992 1 91.69 199 PRO B O 1
ATOM 3674 N N . VAL B 1 200 ? 1.437 4.641 8.703 1 89.19 200 VAL B N 1
ATOM 3675 C CA . VAL B 1 200 ? 0.475 4.254 7.676 1 89.19 200 VAL B CA 1
ATOM 3676 C C . VAL B 1 200 ? 1.05 4.551 6.293 1 89.19 200 VAL B C 1
ATOM 3678 O O . VAL B 1 200 ? 0.87 3.764 5.359 1 89.19 200 VAL B O 1
ATOM 3681 N N . TYR B 1 201 ? 1.779 5.66 6.125 1 92.25 201 TYR B N 1
ATOM 3682 C CA . TYR B 1 201 ? 2.363 6.023 4.836 1 92.25 201 TYR B CA 1
ATOM 3683 C 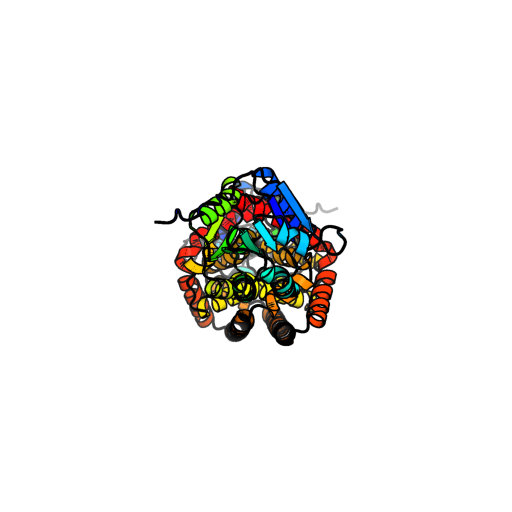C . TYR B 1 201 ? 3.615 5.203 4.555 1 92.25 201 TYR B C 1
ATOM 3685 O O . TYR B 1 201 ? 3.93 4.918 3.396 1 92.25 201 TYR B O 1
ATOM 3693 N N . ARG B 1 202 ? 4.215 4.805 5.562 1 93.62 202 ARG B N 1
ATOM 3694 C CA . ARG B 1 202 ? 5.395 3.953 5.426 1 93.62 202 ARG B CA 1
ATOM 3695 C C . ARG B 1 202 ? 5.02 2.59 4.848 1 93.62 202 ARG B C 1
ATOM 3697 O O . ARG B 1 202 ? 5.809 1.978 4.129 1 93.62 202 ARG B O 1
ATOM 3704 N N . ILE B 1 203 ? 3.836 2.145 5.152 1 94.62 203 ILE B N 1
ATOM 3705 C CA . ILE B 1 203 ? 3.365 0.877 4.605 1 94.62 203 ILE B CA 1
ATOM 3706 C C . ILE B 1 203 ? 3.381 0.934 3.082 1 94.62 203 ILE B C 1
ATOM 3708 O O . ILE B 1 203 ? 3.951 0.057 2.428 1 94.62 203 ILE B O 1
ATOM 3712 N N . GLU B 1 204 ? 2.803 1.981 2.535 1 92.5 204 GLU B N 1
ATOM 3713 C CA . GLU B 1 204 ? 2.703 2.123 1.086 1 92.5 204 GLU B CA 1
ATOM 3714 C C . GLU B 1 204 ? 4.086 2.227 0.445 1 92.5 204 GLU B C 1
ATOM 3716 O O . GLU B 1 204 ? 4.363 1.559 -0.553 1 92.5 204 GLU B O 1
ATOM 3721 N N . LEU B 1 205 ? 4.926 3.066 1.005 1 96.06 205 LEU B N 1
ATOM 3722 C CA . LEU B 1 205 ? 6.254 3.246 0.436 1 96.06 205 LEU B CA 1
ATOM 3723 C C . LEU B 1 205 ? 7.105 1.995 0.632 1 96.06 205 LEU B C 1
ATOM 3725 O O . LEU B 1 205 ? 7.965 1.688 -0.196 1 96.06 205 LEU B O 1
ATOM 3729 N N . GLY B 1 206 ? 6.844 1.293 1.729 1 96.81 206 GLY B N 1
ATOM 3730 C CA . GLY B 1 206 ? 7.523 0.027 1.959 1 96.81 206 GLY B CA 1
ATOM 3731 C C . GLY B 1 206 ? 7.301 -0.979 0.846 1 96.81 206 GLY B C 1
ATOM 3732 O O . GLY B 1 206 ? 8.227 -1.685 0.445 1 96.81 206 GLY B O 1
ATOM 3733 N N . LEU B 1 207 ? 6.094 -0.997 0.354 1 96.81 207 LEU B N 1
ATOM 3734 C CA . LEU B 1 207 ? 5.781 -1.918 -0.734 1 96.81 207 LEU B CA 1
ATOM 3735 C C . LEU B 1 207 ? 6.527 -1.53 -2.006 1 96.81 207 LEU B C 1
ATOM 3737 O O . LEU B 1 207 ? 6.957 -2.4 -2.768 1 96.81 207 LEU B O 1
ATOM 3741 N N . VAL B 1 208 ? 6.738 -0.234 -2.213 1 97.88 208 VAL B N 1
ATOM 3742 C CA . VAL B 1 208 ? 7.508 0.247 -3.357 1 97.88 208 VAL B CA 1
ATOM 3743 C C . VAL B 1 208 ? 8.953 -0.236 -3.25 1 97.88 208 VAL B C 1
ATOM 3745 O O . VAL B 1 208 ? 9.484 -0.828 -4.191 1 97.88 208 VAL B O 1
ATOM 3748 N N . GLY B 1 209 ? 9.523 -0.008 -2.072 1 98 209 GLY B N 1
ATOM 3749 C CA . GLY B 1 209 ? 10.891 -0.45 -1.864 1 98 209 GLY B CA 1
ATOM 3750 C C . GLY B 1 209 ? 11.062 -1.951 -1.998 1 98 209 GLY B C 1
ATOM 3751 O O . GLY B 1 209 ? 12.039 -2.42 -2.588 1 98 209 GLY B O 1
ATOM 3752 N N . ARG B 1 210 ? 10.133 -2.66 -1.518 1 96.94 210 ARG B N 1
ATOM 3753 C CA . ARG B 1 210 ? 10.195 -4.117 -1.555 1 96.94 210 ARG B CA 1
ATOM 3754 C C . ARG B 1 210 ? 10.227 -4.629 -2.99 1 96.94 210 ARG B C 1
ATOM 3756 O O . ARG B 1 210 ? 11.062 -5.461 -3.342 1 96.94 210 ARG B O 1
ATOM 3763 N N . ILE B 1 211 ? 9.32 -4.129 -3.805 1 97.44 211 ILE B N 1
ATOM 3764 C CA . ILE B 1 211 ? 9.227 -4.602 -5.184 1 97.44 211 ILE B CA 1
ATOM 3765 C C . ILE B 1 211 ? 10.5 -4.242 -5.941 1 97.44 211 ILE B C 1
ATOM 3767 O O . ILE B 1 211 ? 11.008 -5.043 -6.73 1 97.44 211 ILE B O 1
ATOM 3771 N N . LEU B 1 212 ? 11.07 -3.092 -5.625 1 98.44 212 LEU B N 1
ATOM 3772 C CA . LEU B 1 212 ? 12.227 -2.6 -6.359 1 98.44 212 LEU B CA 1
ATOM 3773 C C . LEU B 1 212 ? 13.492 -3.344 -5.945 1 98.44 212 LEU B C 1
ATOM 3775 O O . LEU B 1 212 ? 14.523 -3.252 -6.617 1 98.44 212 LEU B O 1
ATOM 3779 N N . GLY B 1 213 ? 13.398 -4.078 -4.852 1 97.62 213 GLY B N 1
ATOM 3780 C CA . GLY B 1 213 ? 14.508 -4.926 -4.43 1 97.62 213 GLY B CA 1
ATOM 3781 C C . GLY B 1 213 ? 14.461 -6.312 -5.039 1 97.62 213 GLY B C 1
ATOM 3782 O O . GLY B 1 213 ? 15.32 -7.148 -4.766 1 97.62 213 GLY B O 1
ATOM 3783 N N . GLN B 1 214 ? 13.508 -6.586 -5.898 1 96.38 214 GLN B N 1
ATOM 3784 C CA . GLN B 1 214 ? 13.305 -7.902 -6.492 1 96.38 214 GLN B CA 1
ATOM 3785 C C . GLN B 1 214 ? 13.938 -7.984 -7.879 1 96.38 214 GLN B C 1
ATOM 3787 O O . GLN B 1 214 ? 14.641 -7.062 -8.305 1 96.38 214 GLN B O 1
ATOM 3792 N N . ASP B 1 215 ? 13.758 -9.125 -8.539 1 95.75 215 ASP B N 1
ATOM 3793 C CA . ASP B 1 215 ? 14.328 -9.391 -9.859 1 95.75 215 ASP B CA 1
ATOM 3794 C C . ASP B 1 215 ? 13.469 -8.766 -10.953 1 95.75 215 ASP B C 1
ATOM 3796 O O . ASP B 1 215 ? 12.32 -9.156 -11.148 1 95.75 215 ASP B O 1
ATOM 3800 N N . PRO B 1 216 ? 14.078 -7.781 -11.742 1 97.69 216 PRO B N 1
ATOM 3801 C CA . PRO B 1 216 ? 13.297 -7.125 -12.797 1 97.69 216 PRO B CA 1
ATOM 3802 C C . PRO B 1 216 ? 12.719 -8.117 -13.805 1 97.69 216 PRO B C 1
ATOM 3804 O O . PRO B 1 216 ? 11.625 -7.902 -14.328 1 97.69 216 PRO B O 1
ATOM 3807 N N . SER B 1 217 ? 13.422 -9.195 -14.078 1 96.88 217 SER B N 1
ATOM 3808 C CA . SER B 1 217 ? 12.961 -10.172 -15.062 1 96.88 217 SER B CA 1
ATOM 3809 C C . SER B 1 217 ? 11.672 -10.844 -14.617 1 96.88 217 SER B C 1
ATOM 3811 O O . SER B 1 217 ? 10.789 -11.109 -15.43 1 96.88 217 SER B O 1
ATOM 3813 N N . LEU B 1 218 ? 11.531 -11.109 -13.375 1 96.75 218 LEU B N 1
ATOM 3814 C CA . LEU B 1 218 ? 10.312 -11.711 -12.828 1 96.75 218 LEU B CA 1
ATOM 3815 C C . LEU B 1 218 ? 9.109 -10.797 -13.055 1 96.75 218 LEU B C 1
ATOM 3817 O O . LEU B 1 218 ? 8.062 -11.25 -13.531 1 96.75 218 LEU B O 1
ATOM 3821 N N . TYR B 1 219 ? 9.258 -9.539 -12.797 1 97.88 219 TYR B N 1
ATOM 3822 C CA . TYR B 1 219 ? 8.141 -8.602 -12.883 1 97.88 219 TYR B CA 1
ATOM 3823 C C . TYR B 1 219 ? 7.812 -8.273 -14.328 1 97.88 219 TYR B C 1
ATOM 3825 O O . TYR B 1 219 ? 6.652 -8.031 -14.672 1 97.88 219 TYR B O 1
ATOM 3833 N N . ALA B 1 220 ? 8.859 -8.297 -15.156 1 98.12 220 ALA B N 1
ATOM 3834 C CA . ALA B 1 220 ? 8.578 -8.203 -16.594 1 98.12 220 ALA B CA 1
ATOM 3835 C C . ALA B 1 220 ? 7.668 -9.336 -17.047 1 98.12 220 ALA B C 1
ATOM 3837 O O . ALA B 1 220 ? 6.66 -9.102 -17.719 1 98.12 220 ALA B O 1
ATOM 3838 N N . ASP B 1 221 ? 8.023 -10.531 -16.656 1 98.06 221 ASP B N 1
ATOM 3839 C CA . ASP B 1 221 ? 7.254 -11.711 -17.047 1 98.06 221 ASP B CA 1
ATOM 3840 C C . ASP B 1 221 ? 5.824 -11.625 -16.516 1 98.06 221 ASP B C 1
ATOM 3842 O O . ASP B 1 221 ? 4.871 -11.883 -17.25 1 98.06 221 ASP B O 1
ATOM 3846 N N . ILE B 1 222 ? 5.66 -11.242 -15.258 1 97.88 222 ILE B N 1
ATOM 3847 C CA . ILE B 1 222 ? 4.348 -11.18 -14.617 1 97.88 222 ILE B CA 1
ATOM 3848 C C . ILE B 1 222 ? 3.459 -10.188 -15.367 1 97.88 222 ILE B C 1
ATOM 3850 O O . ILE B 1 222 ? 2.291 -10.477 -15.633 1 97.88 222 ILE B O 1
ATOM 3854 N N . LEU B 1 223 ? 4.008 -9.062 -15.742 1 98.38 223 LEU B N 1
ATOM 3855 C CA . LEU B 1 223 ? 3.207 -7.996 -16.328 1 98.38 223 LEU B CA 1
ATOM 3856 C C . LEU B 1 223 ? 3.012 -8.227 -17.828 1 98.38 223 LEU B C 1
ATOM 3858 O O . LEU B 1 223 ? 1.98 -7.848 -18.391 1 98.38 223 LEU B O 1
ATOM 3862 N N . GLN B 1 224 ? 3.939 -8.938 -18.484 1 97.94 224 GLN B N 1
ATOM 3863 C CA . GLN B 1 224 ? 3.906 -8.984 -19.938 1 97.94 224 GLN B CA 1
ATOM 3864 C C . GLN B 1 224 ? 3.346 -10.32 -20.438 1 97.94 224 GLN B C 1
ATOM 3866 O O . GLN B 1 224 ? 2.879 -10.414 -21.562 1 97.94 224 GLN B O 1
ATOM 3871 N N . MET B 1 225 ? 3.346 -11.336 -19.578 1 97.44 225 MET B N 1
ATOM 3872 C CA . MET B 1 225 ? 3.084 -12.664 -20.141 1 97.44 225 MET B CA 1
ATOM 3873 C C . MET B 1 225 ? 1.685 -13.141 -19.766 1 97.44 225 MET B C 1
ATOM 3875 O O . MET B 1 225 ? 1.187 -14.117 -20.344 1 97.44 225 MET B O 1
ATOM 3879 N N . ASN B 1 226 ? 1.015 -12.562 -18.797 1 97.69 226 ASN B N 1
ATOM 3880 C CA . ASN B 1 226 ? -0.402 -12.812 -18.547 1 97.69 226 ASN B CA 1
ATOM 3881 C C . ASN B 1 226 ? -1.286 -12.023 -19.516 1 97.69 226 ASN B C 1
ATOM 3883 O O . ASN B 1 226 ? -1.343 -10.789 -19.438 1 97.69 226 ASN B O 1
ATOM 3887 N N . PRO B 1 227 ? -1.986 -12.703 -20.391 1 96.25 227 PRO B N 1
ATOM 3888 C CA . PRO B 1 227 ? -2.771 -11.984 -21.406 1 96.25 227 PRO B CA 1
ATOM 3889 C C . PRO B 1 227 ? -3.873 -11.125 -20.797 1 96.25 227 PRO B C 1
ATOM 3891 O O . PRO B 1 227 ? -4.324 -10.156 -21.422 1 96.25 227 PRO B O 1
ATOM 3894 N N . GLU B 1 228 ? -4.281 -11.391 -19.625 1 97.38 228 GLU B N 1
ATOM 3895 C CA . GLU B 1 228 ? -5.355 -10.656 -18.969 1 97.38 228 GLU B CA 1
ATOM 3896 C C . GLU B 1 228 ? -4.867 -9.312 -18.438 1 97.38 228 GLU B C 1
ATOM 3898 O O . GLU B 1 228 ? -5.668 -8.43 -18.125 1 97.38 228 GLU B O 1
ATOM 3903 N N . THR B 1 229 ? -3.539 -9.086 -18.328 1 97.81 229 THR B N 1
ATOM 3904 C CA . THR B 1 229 ? -2.955 -7.914 -17.688 1 97.81 229 THR B CA 1
ATOM 3905 C C . THR B 1 229 ? -3.184 -6.66 -18.531 1 97.81 229 THR B C 1
ATOM 3907 O O . THR B 1 229 ? -3.414 -5.578 -17.984 1 97.81 229 THR B O 1
ATOM 3910 N N . VAL B 1 230 ? -3.227 -6.809 -19.828 1 96.69 230 VAL B N 1
ATOM 3911 C CA . VAL B 1 230 ? -3.389 -5.664 -20.719 1 96.69 230 VAL B CA 1
ATOM 3912 C C . VAL B 1 230 ? -4.723 -4.977 -20.438 1 96.69 230 VAL B C 1
ATOM 3914 O O . VAL B 1 230 ? -4.781 -3.748 -20.328 1 96.69 230 VAL B O 1
ATOM 3917 N N . GLY B 1 231 ? -5.766 -5.781 -20.344 1 97.62 231 GLY B N 1
ATOM 3918 C CA . GLY B 1 231 ? -7.082 -5.223 -20.062 1 97.62 231 GLY B CA 1
ATOM 3919 C C . GLY B 1 231 ? -7.156 -4.492 -18.734 1 97.62 231 GLY B C 1
ATOM 3920 O O . GLY B 1 231 ? -7.793 -3.441 -18.641 1 97.62 231 GLY B O 1
ATOM 3921 N N . ILE B 1 232 ? -6.488 -4.988 -17.766 1 98.38 232 ILE B N 1
ATOM 3922 C CA . ILE B 1 232 ? -6.527 -4.391 -16.438 1 98.38 232 ILE B CA 1
ATOM 3923 C C . ILE B 1 232 ? -5.734 -3.088 -16.422 1 98.38 232 ILE B C 1
ATOM 3925 O O . ILE B 1 232 ? -6.129 -2.117 -15.773 1 98.38 232 ILE B O 1
ATOM 3929 N N . ILE B 1 233 ? -4.617 -3.041 -17.109 1 98.56 233 ILE B N 1
ATOM 3930 C CA . ILE B 1 233 ? -3.799 -1.836 -17.203 1 98.56 233 ILE B CA 1
ATOM 3931 C C . ILE B 1 233 ? -4.582 -0.735 -17.906 1 98.56 233 ILE B C 1
ATOM 3933 O O . ILE B 1 233 ? -4.512 0.435 -17.531 1 98.56 233 ILE B O 1
ATOM 3937 N N . GLU B 1 234 ? -5.34 -1.134 -18.922 1 98.5 234 GLU B N 1
ATOM 3938 C CA . GLU B 1 234 ? -6.211 -0.173 -19.594 1 98.5 234 GLU B CA 1
ATOM 3939 C C . GLU B 1 234 ? -7.25 0.396 -18.641 1 98.5 234 GLU B C 1
ATOM 3941 O O . GLU B 1 234 ? -7.488 1.606 -18.609 1 98.5 234 GLU B O 1
ATOM 3946 N N . LYS B 1 235 ? -7.844 -0.449 -17.906 1 98.62 235 LYS B N 1
ATOM 3947 C CA . LYS B 1 235 ? -8.836 -0.005 -16.922 1 98.62 235 LYS B CA 1
ATOM 3948 C C . LYS B 1 235 ? -8.203 0.92 -15.883 1 98.62 235 LYS B C 1
ATOM 3950 O O . LYS B 1 235 ? -8.836 1.875 -15.43 1 98.62 235 LYS B O 1
ATOM 3955 N N . MET B 1 236 ? -6.977 0.606 -15.484 1 98.81 236 MET B N 1
ATOM 3956 C CA . MET B 1 236 ? -6.258 1.469 -14.555 1 98.81 236 MET B CA 1
ATOM 3957 C C . MET B 1 236 ? -5.996 2.84 -15.172 1 98.81 236 MET B C 1
ATOM 3959 O O . MET B 1 236 ? -6.172 3.865 -14.508 1 98.81 236 MET B O 1
ATOM 3963 N N . SER B 1 237 ? -5.547 2.836 -16.391 1 98.69 237 SER B N 1
ATOM 3964 C CA . SER B 1 237 ? -5.332 4.086 -17.109 1 98.69 237 SER B CA 1
ATOM 3965 C C . SER B 1 237 ? -6.609 4.918 -17.172 1 98.69 237 SER B C 1
ATOM 3967 O O . SER B 1 237 ? -6.578 6.129 -16.969 1 98.69 237 SER B O 1
ATOM 3969 N N . ASP B 1 238 ? -7.723 4.262 -17.406 1 98.69 238 ASP B N 1
ATOM 3970 C CA . ASP B 1 238 ? -9.016 4.934 -17.453 1 98.69 238 ASP B CA 1
ATOM 3971 C C . ASP B 1 238 ? -9.383 5.512 -16.094 1 98.69 238 ASP B C 1
ATOM 3973 O O . ASP B 1 238 ? -9.906 6.625 -16 1 98.69 238 ASP B O 1
ATOM 3977 N N . SER B 1 239 ? -9.164 4.754 -15.078 1 98.81 239 SER B N 1
ATOM 3978 C CA . SER B 1 239 ? -9.469 5.191 -13.719 1 98.81 239 SER B CA 1
ATOM 3979 C C . SER B 1 239 ? -8.641 6.41 -13.328 1 98.81 239 SER B C 1
ATOM 3981 O O . SER B 1 239 ? -9.148 7.34 -12.703 1 98.81 239 SER B O 1
ATOM 3983 N N . VAL B 1 240 ? -7.336 6.406 -13.688 1 98.81 240 VAL B N 1
ATOM 3984 C CA . VAL B 1 240 ? -6.449 7.535 -13.438 1 98.81 240 VAL B CA 1
ATOM 3985 C C . VAL B 1 240 ? -6.965 8.773 -14.164 1 98.81 240 VAL B C 1
ATOM 3987 O O . VAL B 1 240 ? -7.043 9.859 -13.586 1 98.81 240 VAL B O 1
ATOM 3990 N N . THR B 1 241 ? -7.363 8.57 -15.383 1 98.62 241 THR B N 1
ATOM 3991 C CA . THR B 1 241 ? -7.875 9.68 -16.188 1 98.62 241 THR B CA 1
ATOM 3992 C C . THR B 1 241 ? -9.156 10.242 -15.578 1 98.62 241 THR B C 1
ATOM 3994 O O . THR B 1 241 ? -9.312 11.453 -15.461 1 98.62 241 THR B O 1
ATOM 3997 N N . ALA B 1 242 ? -10.062 9.414 -15.188 1 98.44 242 ALA B N 1
ATOM 3998 C CA . ALA B 1 242 ? -11.344 9.828 -14.625 1 98.44 242 ALA B CA 1
ATOM 3999 C C . ALA B 1 242 ? -11.148 10.57 -13.312 1 98.44 242 ALA B C 1
ATOM 4001 O O . ALA B 1 242 ? -11.734 11.641 -13.102 1 98.44 242 ALA B O 1
ATOM 4002 N N . LEU B 1 243 ? -10.359 10.023 -12.43 1 98.75 243 LEU B N 1
ATOM 4003 C CA . LEU B 1 243 ? -10.148 10.656 -11.125 1 98.75 243 LEU B CA 1
ATOM 4004 C C . LEU B 1 243 ? -9.391 11.969 -11.273 1 98.75 243 LEU B C 1
ATOM 4006 O O . LEU B 1 243 ? -9.656 12.93 -10.555 1 98.75 243 LEU B O 1
ATOM 4010 N N . LYS B 1 244 ? -8.375 11.977 -12.195 1 98.69 244 LYS B N 1
ATOM 4011 C CA . LYS B 1 244 ? -7.66 13.219 -12.484 1 98.69 244 LYS B CA 1
ATOM 4012 C C . LYS B 1 244 ? -8.625 14.336 -12.859 1 98.69 244 LYS B C 1
ATOM 4014 O O . LYS B 1 244 ? -8.516 15.453 -12.352 1 98.69 244 LYS B O 1
ATOM 4019 N N . ALA B 1 245 ? -9.586 14.055 -13.688 1 98.44 245 ALA B N 1
ATOM 4020 C CA . ALA B 1 245 ? -10.586 15.031 -14.117 1 98.44 245 ALA B CA 1
ATOM 4021 C C . ALA B 1 245 ? -11.445 15.484 -12.938 1 98.44 245 ALA B C 1
ATOM 4023 O O . ALA B 1 245 ? -11.781 16.656 -12.82 1 98.44 245 ALA B O 1
ATOM 4024 N N . ILE B 1 246 ? -11.797 14.57 -12.102 1 98.5 246 ILE B N 1
ATOM 4025 C CA . ILE B 1 246 ? -12.633 14.875 -10.938 1 98.5 246 ILE B CA 1
ATOM 4026 C C . ILE B 1 246 ? -11.875 15.797 -9.984 1 98.5 246 ILE B C 1
ATOM 4028 O O . ILE B 1 246 ? -12.414 16.812 -9.531 1 98.5 246 ILE B O 1
ATOM 4032 N N . VAL B 1 247 ? -10.617 15.492 -9.711 1 98.44 247 VAL B N 1
ATOM 4033 C CA . VAL B 1 247 ? -9.812 16.312 -8.805 1 98.44 247 VAL B CA 1
ATOM 4034 C C . VAL B 1 247 ? -9.617 17.703 -9.398 1 98.44 247 VAL B C 1
ATOM 4036 O O . VAL B 1 247 ? -9.742 18.703 -8.695 1 98.44 247 VAL B O 1
ATOM 4039 N N . ALA B 1 248 ? -9.383 17.766 -10.719 1 97.06 248 ALA B N 1
ATOM 4040 C CA . ALA B 1 248 ? -9.141 19.031 -11.406 1 97.06 248 ALA B CA 1
ATOM 4041 C C . ALA B 1 248 ? -10.391 19.906 -11.391 1 97.06 248 ALA B C 1
ATOM 4043 O O . ALA B 1 248 ? -10.289 21.141 -11.406 1 97.06 248 ALA B O 1
ATOM 4044 N N . SER B 1 249 ? -11.555 19.359 -11.312 1 96.88 249 SER B N 1
ATOM 4045 C CA . SER B 1 249 ? -12.812 20.109 -11.359 1 96.88 249 SER B CA 1
ATOM 4046 C C . SER B 1 249 ? -13.055 20.875 -10.07 1 96.88 249 SER B C 1
ATOM 4048 O O . SER B 1 249 ? -13.898 21.766 -10.023 1 96.88 249 SER B O 1
ATOM 4050 N N . LYS B 1 250 ? -12.461 20.438 -9 1 96.44 250 LYS B N 1
ATOM 4051 C CA . LYS B 1 250 ? -12.625 21.031 -7.676 1 96.44 250 LYS B CA 1
ATOM 4052 C C . LYS B 1 250 ? -14.078 20.938 -7.211 1 96.44 250 LYS B C 1
ATOM 4054 O O . LYS B 1 250 ? -14.531 21.75 -6.406 1 96.44 250 LYS B O 1
ATOM 4059 N N . ASP B 1 251 ? -14.797 20.047 -7.824 1 96.69 251 ASP B N 1
ATOM 4060 C CA . ASP B 1 251 ? -16.172 19.766 -7.441 1 96.69 251 ASP B CA 1
ATOM 4061 C C . ASP B 1 251 ? -16.234 18.719 -6.336 1 96.69 251 ASP B C 1
ATOM 4063 O O . ASP B 1 251 ? -16.188 17.516 -6.609 1 96.69 251 ASP B O 1
ATOM 4067 N N . SER B 1 252 ? -16.438 19.141 -5.141 1 95.81 252 SER B N 1
ATOM 4068 C CA . SER B 1 252 ? -16.375 18.234 -3.988 1 95.81 252 SER B CA 1
ATOM 4069 C C . SER B 1 252 ? -17.516 17.219 -4.027 1 95.81 252 SER B C 1
ATOM 4071 O O . SER B 1 252 ? -17.375 16.094 -3.539 1 95.81 252 SER B O 1
ATOM 4073 N N . GLU B 1 253 ? -18.594 17.578 -4.594 1 96.38 253 GLU B N 1
ATOM 4074 C CA . GLU B 1 253 ? -19.734 16.656 -4.688 1 96.38 253 GLU B CA 1
ATOM 4075 C C . GLU B 1 253 ? -19.453 15.531 -5.672 1 96.38 253 GLU B C 1
ATOM 4077 O O . GLU B 1 253 ? -19.781 14.375 -5.414 1 96.38 253 GLU B O 1
ATOM 4082 N N . LYS B 1 254 ? -18.859 15.953 -6.781 1 97.81 254 LYS B N 1
ATOM 4083 C CA . LYS B 1 254 ? -18.469 14.938 -7.758 1 97.81 254 LYS B CA 1
ATOM 4084 C C . LYS B 1 254 ? -17.453 13.961 -7.164 1 97.81 254 LYS B C 1
ATOM 4086 O O . LYS B 1 254 ? -17.531 12.758 -7.402 1 97.81 254 LYS B O 1
ATOM 4091 N N . PHE B 1 255 ? -16.578 14.492 -6.383 1 98.56 255 PHE B N 1
ATOM 4092 C CA . PHE B 1 255 ? -15.586 13.641 -5.73 1 98.56 255 PHE B CA 1
ATOM 4093 C C . PHE B 1 255 ? -16.25 12.727 -4.711 1 98.56 255 PHE B C 1
ATOM 4095 O O . PHE B 1 255 ? -15.945 11.531 -4.648 1 98.56 255 PHE B O 1
ATOM 4102 N N . ALA B 1 256 ? -17.141 13.297 -3.961 1 98 256 ALA B N 1
ATOM 4103 C CA . ALA B 1 256 ? -17.828 12.516 -2.932 1 98 256 ALA B CA 1
ATOM 4104 C C . ALA B 1 256 ? -18.625 11.367 -3.553 1 98 256 ALA B C 1
ATOM 4106 O O . ALA B 1 256 ? -18.688 10.273 -2.99 1 98 256 ALA B O 1
ATOM 4107 N N . ALA B 1 257 ? -19.234 11.641 -4.676 1 98.31 257 ALA B N 1
ATOM 4108 C CA . ALA B 1 257 ? -19.984 10.602 -5.367 1 98.31 257 ALA B CA 1
ATOM 4109 C C . ALA B 1 257 ? -19.062 9.477 -5.828 1 98.31 257 ALA B C 1
ATOM 4111 O O . ALA B 1 257 ? -19.375 8.297 -5.641 1 98.31 257 ALA B O 1
ATOM 4112 N N . PHE B 1 258 ? -17.953 9.844 -6.426 1 98.56 258 PHE B N 1
ATOM 4113 C CA . PHE B 1 258 ? -16.938 8.891 -6.852 1 98.56 258 PHE B CA 1
ATOM 4114 C C . PHE B 1 258 ? -16.453 8.047 -5.676 1 98.56 258 PHE B C 1
ATOM 4116 O O . PHE B 1 258 ? -16.406 6.816 -5.766 1 98.56 258 PHE B O 1
ATOM 4123 N N . PHE B 1 259 ? -16.156 8.695 -4.59 1 98.75 259 PHE B N 1
ATOM 4124 C CA . PHE B 1 259 ? -15.648 8.055 -3.385 1 98.75 259 PHE B CA 1
ATOM 4125 C C . PHE B 1 259 ? -16.672 7.094 -2.801 1 98.75 259 PHE B C 1
ATOM 4127 O O . PHE B 1 259 ? -16.359 5.953 -2.465 1 98.75 259 PHE B O 1
ATOM 4134 N N . THR B 1 260 ? -17.859 7.496 -2.758 1 98.31 260 THR B N 1
ATOM 4135 C CA . THR B 1 260 ? -18.922 6.723 -2.137 1 98.31 260 THR B CA 1
ATOM 4136 C C . THR B 1 260 ? -19.25 5.477 -2.963 1 98.31 260 THR B C 1
ATOM 4138 O O . THR B 1 260 ? -19.531 4.414 -2.408 1 98.31 260 THR B O 1
ATOM 4141 N N . GLU B 1 261 ? -19.219 5.648 -4.262 1 98.25 261 GLU B N 1
ATOM 4142 C CA . GLU B 1 261 ? -19.438 4.488 -5.121 1 98.25 261 GLU B CA 1
ATOM 4143 C C . GLU B 1 261 ? -18.391 3.408 -4.871 1 98.25 261 GLU B C 1
ATOM 4145 O O . GLU B 1 261 ? -18.703 2.221 -4.82 1 98.25 261 GLU B O 1
ATOM 4150 N N . ASN B 1 262 ? -17.188 3.816 -4.746 1 98.69 262 ASN B N 1
ATOM 4151 C CA . ASN B 1 262 ? -16.125 2.863 -4.441 1 98.69 262 ASN B CA 1
ATOM 4152 C C . ASN B 1 262 ? -16.25 2.303 -3.029 1 98.69 262 ASN B C 1
ATOM 4154 O O . ASN B 1 262 ? -16.062 1.106 -2.811 1 98.69 262 ASN B O 1
ATOM 4158 N N . SER B 1 263 ? -16.594 3.164 -2.051 1 98.56 263 SER B N 1
ATOM 4159 C CA . SER B 1 263 ? -16.828 2.715 -0.683 1 98.56 263 SER B CA 1
ATOM 4160 C C . SER B 1 263 ? -17.922 1.649 -0.628 1 98.56 263 SER B C 1
ATOM 4162 O O . SER B 1 263 ? -17.797 0.665 0.103 1 98.56 263 SER B O 1
ATOM 4164 N N . ASP B 1 264 ? -18.938 1.813 -1.403 1 98.12 264 ASP B N 1
ATOM 4165 C CA . ASP B 1 264 ? -20.031 0.849 -1.446 1 98.12 264 ASP B CA 1
ATOM 4166 C C . ASP B 1 264 ? -19.562 -0.492 -2.006 1 98.12 264 ASP B C 1
ATOM 4168 O O . ASP B 1 264 ? -19.938 -1.55 -1.503 1 98.12 264 ASP B O 1
ATOM 4172 N N . ALA B 1 265 ? -18.734 -0.421 -3.016 1 97.56 265 ALA B N 1
ATOM 4173 C CA . ALA B 1 265 ? -18.234 -1.638 -3.646 1 97.56 265 ALA B CA 1
ATOM 4174 C C . ALA B 1 265 ? -17.344 -2.424 -2.689 1 97.56 265 ALA B C 1
ATOM 4176 O O . ALA B 1 265 ? -17.25 -3.65 -2.779 1 97.56 265 ALA B O 1
ATOM 4177 N N . PHE B 1 266 ? -16.719 -1.761 -1.704 1 98 266 PHE B N 1
ATOM 4178 C CA . PHE B 1 266 ? -15.789 -2.395 -0.786 1 98 266 PHE B CA 1
ATOM 4179 C C . PHE B 1 266 ? -16.391 -2.52 0.607 1 98 266 PHE B C 1
ATOM 4181 O O . PHE B 1 266 ? -15.703 -2.883 1.561 1 98 266 PHE B O 1
ATOM 4188 N N . LYS B 1 267 ? -17.672 -2.264 0.813 1 97.62 267 LYS B N 1
ATOM 4189 C CA . LYS B 1 267 ? -18.328 -2.061 2.102 1 97.62 267 LYS B CA 1
ATOM 4190 C C . LYS B 1 267 ? -18.078 -3.246 3.033 1 97.62 267 LYS B C 1
ATOM 4192 O O . LYS B 1 267 ? -17.75 -3.064 4.207 1 97.62 267 LYS B O 1
ATOM 4197 N N . ALA B 1 268 ? -18.188 -4.418 2.504 1 97 268 ALA B N 1
ATOM 4198 C CA . ALA B 1 268 ? -18.078 -5.621 3.326 1 97 268 ALA B CA 1
ATOM 4199 C C . ALA B 1 268 ? -16.641 -5.832 3.789 1 97 268 ALA B C 1
ATOM 4201 O O . ALA B 1 268 ? -16.391 -6.48 4.809 1 97 268 ALA B O 1
ATOM 4202 N N . TYR B 1 269 ? -15.695 -5.277 3.047 1 97.69 269 TYR B N 1
ATOM 4203 C CA . TYR B 1 269 ? -14.281 -5.516 3.318 1 97.69 269 TYR B CA 1
ATOM 4204 C C . TYR B 1 269 ? -13.711 -4.438 4.23 1 97.69 269 TYR B C 1
ATOM 4206 O O . TYR B 1 269 ? -12.672 -4.637 4.867 1 97.69 269 TYR B O 1
ATOM 4214 N N . ILE B 1 270 ? -14.352 -3.301 4.379 1 98.12 270 ILE B N 1
ATOM 4215 C CA . ILE B 1 270 ? -13.805 -2.117 5.035 1 98.12 270 ILE B CA 1
ATOM 4216 C C . ILE B 1 270 ? -13.484 -2.436 6.496 1 98.12 270 ILE B C 1
ATOM 4218 O O . ILE B 1 270 ? -12.391 -2.133 6.98 1 98.12 270 ILE B O 1
ATOM 4222 N N . PRO B 1 271 ? -14.367 -3.156 7.242 1 97.5 271 PRO B N 1
ATOM 4223 C CA . PRO B 1 271 ? -14.039 -3.443 8.641 1 97.5 271 PRO B CA 1
ATOM 4224 C C . PRO B 1 271 ? -12.789 -4.316 8.781 1 97.5 271 PRO B C 1
ATOM 4226 O O . PRO B 1 271 ? -11.93 -4.035 9.625 1 97.5 271 PRO B O 1
ATOM 4229 N N . GLN B 1 272 ? -12.648 -5.293 7.918 1 95.75 272 GLN B N 1
ATOM 4230 C CA . GLN B 1 272 ? -11.484 -6.168 7.953 1 95.75 272 GLN B CA 1
ATOM 4231 C C . GLN B 1 272 ? -10.219 -5.414 7.57 1 95.75 272 GLN B C 1
ATOM 4233 O O . GLN B 1 272 ? -9.164 -5.594 8.188 1 95.75 272 GLN B O 1
ATOM 4238 N N . ALA B 1 273 ? -10.336 -4.648 6.551 1 96.75 273 ALA B N 1
ATOM 4239 C CA . ALA B 1 273 ? -9.203 -3.852 6.102 1 96.75 273 ALA B CA 1
ATOM 4240 C C . ALA B 1 273 ? -8.695 -2.934 7.215 1 96.75 273 ALA B C 1
ATOM 4242 O O . ALA B 1 273 ? -7.492 -2.824 7.438 1 96.75 273 ALA B O 1
ATOM 4243 N N . THR B 1 274 ? -9.633 -2.285 7.945 1 96.06 274 THR B N 1
ATOM 4244 C CA . THR B 1 274 ? -9.289 -1.375 9.031 1 96.06 274 THR B CA 1
ATOM 4245 C C . THR B 1 274 ? -8.57 -2.119 10.156 1 96.06 274 THR B C 1
ATOM 4247 O O . THR B 1 274 ? -7.535 -1.667 10.641 1 96.06 274 THR B O 1
ATOM 4250 N N . GLU B 1 275 ? -9.055 -3.242 10.453 1 94.94 275 GLU B N 1
ATOM 4251 C CA . GLU B 1 275 ? -8.461 -4.043 11.523 1 94.94 275 GLU B CA 1
ATOM 4252 C C . GLU B 1 275 ? -7.055 -4.5 11.156 1 94.94 275 GLU B C 1
ATOM 4254 O O . GLU B 1 275 ? -6.129 -4.391 11.961 1 94.94 275 GLU B O 1
ATOM 4259 N N . GLU B 1 276 ? -6.875 -4.969 9.953 1 94.44 276 GLU B N 1
ATOM 4260 C CA . GLU B 1 276 ? -5.582 -5.48 9.508 1 94.44 276 GLU B CA 1
ATOM 4261 C C . GLU B 1 276 ? -4.543 -4.363 9.43 1 94.44 276 GLU B C 1
ATOM 4263 O O . GLU B 1 276 ? -3.398 -4.539 9.852 1 94.44 276 GLU B O 1
ATOM 4268 N N . THR B 1 277 ? -4.961 -3.227 8.938 1 94.75 277 THR B N 1
ATOM 4269 C CA . THR B 1 277 ? -4.004 -2.135 8.797 1 94.75 277 THR B CA 1
ATOM 4270 C C . THR B 1 277 ? -3.678 -1.526 10.164 1 94.75 277 THR B C 1
ATOM 4272 O O . THR B 1 277 ? -2.559 -1.065 10.391 1 94.75 277 THR B O 1
ATOM 4275 N N . ASP B 1 278 ? -4.641 -1.519 11.086 1 94.06 278 ASP B N 1
ATOM 4276 C CA . ASP B 1 278 ? -4.34 -1.092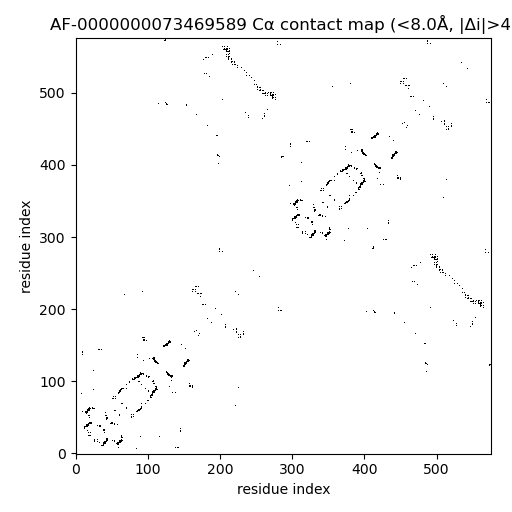 12.453 1 94.06 278 ASP B CA 1
ATOM 4277 C C . ASP B 1 278 ? -3.258 -1.967 13.078 1 94.06 278 ASP B C 1
ATOM 4279 O O . ASP B 1 278 ? -2.355 -1.463 13.75 1 94.06 278 ASP B O 1
ATOM 4283 N N . LEU B 1 279 ? -3.383 -3.219 12.812 1 93.12 279 LEU B N 1
ATOM 4284 C CA . LEU B 1 279 ? -2.396 -4.152 13.344 1 93.12 279 LEU B CA 1
ATOM 4285 C C . LEU B 1 279 ? -1.018 -3.881 12.758 1 93.12 279 LEU B C 1
ATOM 4287 O O . LEU B 1 279 ? -0.015 -3.906 13.477 1 93.12 279 LEU B O 1
ATOM 4291 N N . MET B 1 280 ? -0.942 -3.619 11.5 1 93.19 280 MET B N 1
ATOM 4292 C CA . MET B 1 280 ? 0.325 -3.326 10.836 1 93.19 280 MET B CA 1
ATOM 4293 C C . MET B 1 280 ? 0.929 -2.029 11.367 1 93.19 280 MET B C 1
ATOM 4295 O O . MET B 1 280 ? 2.131 -1.961 11.633 1 93.19 280 MET B O 1
ATOM 4299 N N . ILE B 1 281 ? 0.062 -1.034 11.508 1 93.31 281 ILE B N 1
ATOM 4300 C CA . ILE B 1 281 ? 0.502 0.264 12 1 93.31 281 ILE B CA 1
ATOM 4301 C C . ILE B 1 281 ? 1.071 0.109 13.414 1 93.31 281 ILE B C 1
ATOM 4303 O O . ILE B 1 281 ? 2.158 0.61 13.711 1 93.31 281 ILE B O 1
ATOM 4307 N N . ASN B 1 282 ? 0.363 -0.631 14.219 1 91.88 282 ASN B N 1
ATOM 4308 C CA . ASN B 1 282 ? 0.81 -0.843 15.586 1 91.88 282 ASN B CA 1
ATOM 4309 C C . ASN B 1 282 ? 2.137 -1.597 15.633 1 91.88 282 ASN B C 1
ATOM 4311 O O . ASN B 1 282 ? 2.969 -1.341 16.5 1 91.88 282 ASN B O 1
ATOM 4315 N N . THR B 1 283 ? 2.277 -2.477 14.695 1 91.06 283 THR B N 1
ATOM 4316 C CA . THR B 1 283 ? 3.518 -3.238 14.617 1 91.06 283 THR B CA 1
ATOM 4317 C C . THR B 1 283 ? 4.688 -2.328 14.25 1 91.06 283 THR B C 1
ATOM 4319 O O . THR B 1 283 ? 5.77 -2.436 14.836 1 91.06 283 THR B O 1
ATOM 4322 N N . LEU B 1 284 ? 4.492 -1.432 13.344 1 90.44 284 LEU B N 1
ATOM 4323 C CA . LEU B 1 284 ? 5.551 -0.526 12.914 1 90.44 284 LEU B CA 1
ATOM 4324 C C . LEU B 1 284 ? 5.914 0.457 14.016 1 90.44 284 LEU B C 1
ATOM 4326 O O . LEU B 1 284 ? 7.074 0.853 14.148 1 90.44 284 LEU B O 1
ATOM 4330 N N . VAL B 1 285 ? 4.949 0.857 14.82 1 89.38 285 VAL B N 1
ATOM 4331 C CA . VAL B 1 285 ? 5.152 1.783 15.93 1 89.38 285 VAL B CA 1
ATOM 4332 C C . VAL B 1 285 ? 6.031 1.13 17 1 89.38 285 VAL B C 1
ATOM 4334 O O . VAL B 1 285 ? 6.875 1.791 17.609 1 89.38 285 VAL B O 1
ATOM 4337 N N . LYS B 1 286 ? 5.902 -0.118 17.141 1 85.62 286 LYS B N 1
ATOM 4338 C CA . LYS B 1 286 ? 6.621 -0.844 18.188 1 85.62 286 LYS B CA 1
ATOM 4339 C C . LYS B 1 286 ? 8.047 -1.175 17.75 1 85.62 286 LYS B C 1
ATOM 4341 O O . LYS B 1 286 ? 8.883 -1.543 18.562 1 85.62 286 LYS B O 1
ATOM 4346 N N . MET B 1 287 ? 8.32 -1.155 16.469 1 74.75 287 MET B N 1
ATOM 4347 C CA . MET B 1 287 ? 9.672 -1.396 15.961 1 74.75 287 MET B CA 1
ATOM 4348 C C . MET B 1 287 ? 10.617 -0.273 16.375 1 74.75 287 MET B C 1
ATOM 4350 O O . MET B 1 287 ? 11.828 -0.476 16.469 1 74.75 287 MET B O 1
ATOM 4354 N N . LYS B 1 288 ? 10.156 0.956 16.578 1 61.84 288 LYS B N 1
ATOM 4355 C CA . LYS B 1 288 ? 11.008 2.098 16.906 1 61.84 288 LYS B CA 1
ATOM 4356 C C . LYS B 1 288 ? 11.102 2.307 18.422 1 61.84 288 LYS B C 1
ATOM 4358 O O . LYS B 1 288 ? 10.148 2.025 19.141 1 61.84 288 LYS B O 1
#

pLDDT: mean 94.16, std 12.21, range [24.98, 98.94]

Radius of gyration: 28.3 Å; Cα contacts (8 Å, |Δi|>4): 1038; chains: 2; bounding box: 48×111×60 Å

Nearest PDB structures (foldseek):
  2pv7-assembly1_B  TM=9.335E-01  e=2.179E-24  Haemophilus influenzae
  2pv7-assembly1_A  TM=9.315E-01  e=6.615E-24  Haemophilus influenzae
  6eoi-assembly1_B  TM=6.951E-01  e=3.797E-09  Aspergillus terreus
  3hwr-assembly1_B  TM=7.149E-01  e=1.040E-06  Cupriavidus pinatubonensis JMP134
  3ulk-assembly1_A  TM=7.071E-01  e=3.797E-06  Escherichia coli K-12

InterPro domains:
  IPR003099 Prephenate dehydrogenase [PS51176] (14-277)
  IPR008927 6-phosphogluconate dehydrogenase-like, C-terminal domain superfamily [SSF48179] (158-283)
  IPR036291 NAD(P)-binding domain superfamily [SSF51735] (16-156)
  IPR046825 Prephenate dehydrogenase, dimerization domain [PF20463] (157-260)
  IPR046826 Prephenate dehydrogenase, nucleotide-binding domain [PF02153] (52-117)
  IPR050812 Prephenate/Arogenate Dehydrogenase [PTHR21363] (15-286)

Sequence (576 aa):
MKSFAGDKDVNPGDVVGIIGGFGGMGHLFSAVFERAGYKVLCSGRKTPVSNADIASTCDIIIVSVPIHDTVRVIDEIAPLLNEEQLLCDLTSIKTAPVDAMLKSKAQVIGLHPMFGPSVPTIFGQTIAASPVRCDEKTRHTLYQIFTNEGAKICQMEPKEHDKIMSIVQGLVHFTTLSVAETIKNTGIPLEAILPVMSPVYRIELGLVGRILGQDPSLYADILQMNPETVGIIEKMSDSVTALKAIVASKDSEKFAAFFTENSDAFKAYIPQATEETDLMINTLVKMKMKSFAGDKDVNPGDVVGIIGGFGGMGHLFSAVFERAGYKVLCSGRKTPVSNADIASTCDIIIVSVPIHDTVRVIDEIAPLLNEEQLLCDLTSIKTAPVDAMLKSKAQVIGLHPMFGPSVPTIFGQTIAASPVRCDEKTRHTLYQIFTNEGAKICQMEPKEHDKIMSIVQGLVHFTTLSVAETIKNTGIPLEAILPVMSPVYRIELGLVGRILGQDPSLYADILQMNPETVGIIEKMSDSVTALKAIVASKDSEKFAAFFTENSDAFKAYIPQATEETDLMINTLVKMK

Organism: Methanocorpusculum labreanum (strain ATCC 43576 / DSM 4855 / Z) (NCBI:txid410358)